Protein AF-0000000078590066 (afdb_homodimer)

Organism: NCBI:txid53326

Structure (mmCIF, N/CA/C/O backbone):
data_AF-0000000078590066-model_v1
#
loop_
_entity.id
_entity.type
_entity.pdbx_description
1 polymer 'Exoribonuclease phosphorolytic domain-containing protein'
#
loop_
_atom_site.group_PDB
_atom_site.id
_atom_site.type_symbol
_atom_site.label_atom_id
_atom_site.label_alt_id
_atom_site.label_comp_id
_atom_site.label_asym_id
_atom_site.label_entity_id
_atom_site.label_seq_id
_atom_site.pdbx_PDB_ins_code
_atom_site.Cartn_x
_atom_site.Cartn_y
_atom_site.Cartn_z
_atom_site.occupancy
_atom_site.B_iso_or_equiv
_atom_site.auth_seq_id
_atom_site.auth_comp_id
_atom_site.auth_asym_id
_atom_site.auth_atom_id
_atom_site.pdbx_PDB_model_num
ATOM 1 N N . MET A 1 1 ? 18.359 36.062 21.562 1 21.17 1 MET A N 1
ATOM 2 C CA . MET A 1 1 ? 18.828 36.344 20.203 1 21.17 1 MET A CA 1
ATOM 3 C C . MET A 1 1 ? 17.672 36.281 19.219 1 21.17 1 MET A C 1
ATOM 5 O O . MET A 1 1 ? 16.969 35.281 19.125 1 21.17 1 MET A O 1
ATOM 9 N N . PRO A 1 2 ? 16.906 37.188 18.641 1 21.36 2 PRO A N 1
ATOM 10 C CA . PRO A 1 2 ? 15.531 37.375 18.141 1 21.36 2 PRO A CA 1
ATOM 11 C C . PRO A 1 2 ? 15.32 36.719 16.781 1 21.36 2 PRO A C 1
ATOM 13 O O . PRO A 1 2 ? 16.219 36.719 15.938 1 21.36 2 PRO A O 1
ATOM 16 N N . TYR A 1 3 ? 14.844 35.406 16.547 1 21.47 3 TYR A N 1
ATOM 17 C CA . TYR A 1 3 ? 14.812 34.5 15.406 1 21.47 3 TYR A CA 1
ATOM 18 C C . TYR A 1 3 ? 14.086 35.125 14.219 1 21.47 3 TYR A C 1
ATOM 20 O O . TYR A 1 3 ? 13.062 35.781 14.391 1 21.47 3 TYR A O 1
ATOM 28 N N . VAL A 1 4 ? 14.703 35.375 13.133 1 22.89 4 VAL A N 1
ATOM 29 C CA . VAL A 1 4 ? 14.516 36.25 11.977 1 22.89 4 VAL A CA 1
ATOM 30 C C . VAL A 1 4 ? 13.367 35.719 11.117 1 22.89 4 VAL A C 1
ATOM 32 O O . VAL A 1 4 ? 13.141 34.5 11.031 1 22.89 4 VAL A O 1
ATOM 35 N N . LYS A 1 5 ? 12.461 36.469 10.414 1 21.7 5 LYS A N 1
ATOM 36 C CA . LYS A 1 5 ? 11.25 36.906 9.719 1 21.7 5 LYS A CA 1
ATOM 37 C C . LYS A 1 5 ? 11.281 36.5 8.25 1 21.7 5 LYS A C 1
ATOM 39 O O . LYS A 1 5 ? 10.242 36.5 7.582 1 21.7 5 LYS A O 1
ATOM 44 N N . THR A 1 6 ? 11.984 35.438 7.523 1 23.06 6 THR A N 1
ATOM 45 C CA . THR A 1 6 ? 12.195 35.969 6.172 1 23.06 6 THR A CA 1
ATOM 46 C C . THR A 1 6 ? 10.898 35.938 5.371 1 23.06 6 THR A C 1
ATOM 48 O O . THR A 1 6 ? 10.039 35.062 5.609 1 23.06 6 THR A O 1
ATOM 51 N N . ASP A 1 7 ? 10.414 36.812 4.523 1 20.95 7 ASP A N 1
ATOM 52 C CA . ASP A 1 7 ? 9.391 37.562 3.785 1 20.95 7 ASP A CA 1
ATOM 53 C C . ASP A 1 7 ? 8.953 36.812 2.539 1 20.95 7 ASP A C 1
ATOM 55 O O . ASP A 1 7 ? 7.973 37.156 1.891 1 20.95 7 ASP A O 1
ATOM 59 N N . PHE A 1 8 ? 9.562 35.688 1.8 1 23.05 8 PHE A N 1
ATOM 60 C CA . PHE A 1 8 ? 9.555 35.969 0.364 1 23.05 8 PHE A CA 1
ATOM 61 C C . PHE A 1 8 ? 8.148 35.812 -0.204 1 23.05 8 PHE A C 1
ATOM 63 O O . PHE A 1 8 ? 7.434 34.875 0.126 1 23.05 8 PHE A O 1
ATOM 70 N N . SER A 1 9 ? 7.457 36.812 -0.825 1 21.41 9 SER A N 1
ATOM 71 C CA . SER A 1 9 ? 6.27 37.375 -1.451 1 21.41 9 SER A CA 1
ATOM 72 C C . SER A 1 9 ? 5.863 36.594 -2.693 1 21.41 9 SER A C 1
ATOM 74 O O . SER A 1 9 ? 4.715 36.688 -3.133 1 21.41 9 SER A O 1
ATOM 76 N N . ILE A 1 10 ? 6.363 35.531 -3.477 1 22.2 10 ILE A N 1
ATOM 77 C CA . ILE A 1 10 ? 6.051 35.844 -4.871 1 22.2 10 ILE A CA 1
ATOM 78 C C . ILE A 1 10 ? 4.539 35.75 -5.09 1 22.2 10 ILE A C 1
ATOM 80 O O . ILE A 1 10 ? 3.871 34.906 -4.523 1 22.2 10 ILE A O 1
ATOM 84 N N . PRO A 1 11 ? 3.959 36.562 -5.895 1 20.55 11 PRO A N 1
ATOM 85 C CA . PRO A 1 11 ? 2.635 37 -6.344 1 20.55 11 PRO A CA 1
ATOM 86 C C . PRO A 1 11 ? 1.826 35.844 -6.969 1 20.55 11 PRO A C 1
ATOM 88 O O . PRO A 1 11 ? 2.262 35.25 -7.949 1 20.55 11 PRO A O 1
ATOM 91 N N . LEU A 1 12 ? 1.629 34.938 -6.523 1 20.31 12 LEU A N 1
ATOM 92 C CA . LEU A 1 12 ? 0.766 34.125 -7.371 1 20.31 12 LEU A CA 1
ATOM 93 C C . LEU A 1 12 ? -0.538 34.844 -7.68 1 20.31 12 LEU A C 1
ATOM 95 O O . LEU A 1 12 ? -1.463 34.844 -6.863 1 20.31 12 LEU A O 1
ATOM 99 N N . CYS A 1 13 ? -0.441 36.25 -8.031 1 20.81 13 CYS A N 1
ATOM 100 C CA . CYS A 1 13 ? -1.564 37.188 -8.062 1 20.81 13 CYS A CA 1
ATOM 101 C C . CYS A 1 13 ? -2.797 36.531 -8.672 1 20.81 13 CYS A C 1
ATOM 103 O O . CYS A 1 13 ? -3.867 36.531 -8.062 1 20.81 13 CYS A O 1
ATOM 105 N N . GLU A 1 14 ? -3.041 36.719 -10.039 1 20.75 14 GLU A N 1
ATOM 106 C CA . GLU A 1 14 ? -4.223 37.344 -10.633 1 20.75 14 GLU A CA 1
ATOM 107 C C . GLU A 1 14 ? -5.34 36.312 -10.836 1 20.75 14 GLU A C 1
ATOM 109 O O . GLU A 1 14 ? -5.43 35.688 -11.891 1 20.75 14 GLU A O 1
ATOM 114 N N . LEU A 1 15 ? -5.406 35.281 -10.094 1 19.2 15 LEU A N 1
ATOM 115 C CA . LEU A 1 15 ? -6.57 34.5 -10.516 1 19.2 15 LEU A CA 1
ATOM 116 C C . LEU A 1 15 ? -7.848 35.344 -10.383 1 19.2 15 LEU A C 1
ATOM 118 O O . LEU A 1 15 ? -8.336 35.562 -9.273 1 19.2 15 LEU A O 1
ATOM 122 N N . THR A 1 16 ? -8.094 36.406 -11.203 1 18.75 16 THR A N 1
ATOM 123 C CA . THR A 1 16 ? -9.047 37.5 -11.266 1 18.75 16 THR A CA 1
ATOM 124 C C . THR A 1 16 ? -10.469 37 -11.414 1 18.75 16 THR A C 1
ATOM 126 O O . THR A 1 16 ? -11.43 37.781 -11.383 1 18.75 16 THR A O 1
ATOM 129 N N . ARG A 1 17 ? -10.992 35.781 -11.75 1 18.64 17 ARG A N 1
ATOM 130 C CA . ARG A 1 17 ? -12.141 36.156 -12.57 1 18.64 17 ARG A CA 1
ATOM 131 C C . ARG A 1 17 ? -13.078 37.094 -11.812 1 18.64 17 ARG A C 1
ATOM 133 O O . ARG A 1 17 ? -13.008 37.188 -10.586 1 18.64 17 ARG A O 1
ATOM 140 N N . GLU A 1 18 ? -14.5 37.188 -12.266 1 17.84 18 GLU A N 1
ATOM 141 C CA . GLU A 1 18 ? -15.492 38.25 -12.328 1 17.84 18 GLU A CA 1
ATOM 142 C C . GLU A 1 18 ? -16.062 38.562 -10.945 1 17.84 18 GLU A C 1
ATOM 144 O O . GLU A 1 18 ? -15.883 37.781 -10.008 1 17.84 18 GLU A O 1
ATOM 149 N N . ASP A 1 19 ? -17.484 39.125 -11.039 1 17.2 19 ASP A N 1
ATOM 150 C CA . ASP A 1 19 ? -18.375 40.25 -10.82 1 17.2 19 ASP A CA 1
ATOM 151 C C . ASP A 1 19 ? -19.156 40.094 -9.516 1 17.2 19 ASP A C 1
ATOM 153 O O . ASP A 1 19 ? -19.812 39.062 -9.312 1 17.2 19 ASP A O 1
ATOM 157 N N . VAL A 1 20 ? -19.047 40.938 -8.625 1 17.52 20 VAL A N 1
ATOM 158 C CA . VAL A 1 20 ? -19.375 41.281 -7.238 1 17.52 20 VAL A CA 1
ATOM 159 C C . VAL A 1 20 ? -20.875 41.531 -7.113 1 17.52 20 VAL A C 1
ATOM 161 O O . VAL A 1 20 ? -21.344 41.938 -6.051 1 17.52 20 VAL A O 1
ATOM 164 N N . SER A 1 21 ? -21.781 41.312 -8.188 1 17.14 21 SER A N 1
ATOM 165 C CA . SER A 1 21 ? -22.797 42.312 -7.887 1 17.14 21 SER A CA 1
ATOM 166 C C . SER A 1 21 ? -23.5 42 -6.566 1 17.14 21 SER A C 1
ATOM 168 O O . SER A 1 21 ? -23.844 40.844 -6.301 1 17.14 21 SER A O 1
ATOM 170 N N . ARG A 1 22 ? -23.672 42.969 -5.746 1 16.39 22 ARG A N 1
ATOM 171 C CA . ARG A 1 22 ? -23.953 43.25 -4.336 1 16.39 22 ARG A CA 1
ATOM 172 C C . ARG A 1 22 ? -25.438 43.062 -4.035 1 16.39 22 ARG A C 1
ATOM 174 O O . ARG A 1 22 ? -25.875 43.25 -2.889 1 16.39 22 ARG A O 1
ATOM 181 N N . GLU A 1 23 ? -26.375 42.781 -5.066 1 17.27 23 GLU A N 1
ATOM 182 C CA . GLU A 1 23 ? -27.469 43.625 -4.547 1 17.27 23 GLU A CA 1
ATOM 183 C C . GLU A 1 23 ? -27.922 43.125 -3.174 1 17.27 23 GLU A C 1
ATOM 185 O O . GLU A 1 23 ? -27.703 41.969 -2.811 1 17.27 23 GLU A O 1
ATOM 190 N N . THR A 1 24 ? -28.812 44 -2.584 1 15.69 24 THR A N 1
ATOM 191 C CA . THR A 1 24 ? -29.312 44.562 -1.335 1 15.69 24 THR A CA 1
ATOM 192 C C . THR A 1 24 ? -30.344 43.625 -0.703 1 15.69 24 THR A C 1
ATOM 194 O O . THR A 1 24 ? -31.391 43.344 -1.307 1 15.69 24 THR A O 1
ATOM 197 N N . GLU A 1 25 ? -29.953 42.688 0.079 1 16.58 25 GLU A N 1
ATOM 198 C CA . GLU A 1 25 ? -30.734 41.781 0.908 1 16.58 25 GLU A CA 1
ATOM 199 C C . GLU A 1 25 ? -31.719 42.562 1.792 1 16.58 25 GLU A C 1
ATOM 201 O O . GLU A 1 25 ? -31.312 43.25 2.719 1 16.58 25 GLU A O 1
ATOM 206 N N . GLU A 1 26 ? -32.719 43.156 1.087 1 15.66 26 GLU A N 1
ATOM 207 C CA . GLU A 1 26 ? -33.531 43.875 2.051 1 15.66 26 GLU A CA 1
ATOM 208 C C . GLU A 1 26 ? -33.969 42.969 3.191 1 15.66 26 GLU A C 1
ATOM 210 O O . GLU A 1 26 ? -34 41.719 3.037 1 15.66 26 GLU A O 1
ATOM 215 N N . ASN A 1 27 ? -34.562 43.562 4.207 1 15.45 27 ASN A N 1
ATOM 216 C CA . ASN A 1 27 ? -34.625 43.625 5.664 1 15.45 27 ASN A CA 1
ATOM 217 C C . ASN A 1 27 ? -35.719 42.688 6.191 1 15.45 27 ASN A C 1
ATOM 219 O O . ASN A 1 27 ? -35.5 41.969 7.18 1 15.45 27 ASN A O 1
ATOM 223 N N . GLY A 1 28 ? -36.969 42.594 5.551 1 14.82 28 GLY A N 1
ATOM 224 C CA . GLY A 1 28 ? -37.938 43.031 6.543 1 14.82 28 GLY A CA 1
ATOM 225 C C . GLY A 1 28 ? -38.312 41.938 7.539 1 14.82 28 GLY A C 1
ATOM 226 O O . GLY A 1 28 ? -37.844 40.781 7.402 1 14.82 28 GLY A O 1
ATOM 227 N N . GLY A 1 29 ? -39.719 41.688 7.777 1 15.84 29 GLY A N 1
ATOM 228 C CA . GLY A 1 29 ? -40.5 41.875 8.977 1 15.84 29 GLY A CA 1
ATOM 229 C C . GLY A 1 29 ? -40.75 40.594 9.75 1 15.84 29 GLY A C 1
ATOM 230 O O . GLY A 1 29 ? -40.594 39.5 9.203 1 15.84 29 GLY A O 1
ATOM 231 N N . ASN A 1 30 ? -41.031 40.625 11.047 1 15.7 30 ASN A N 1
ATOM 232 C CA . ASN A 1 30 ? -40.938 40.031 12.383 1 15.7 30 ASN A CA 1
ATOM 233 C C . ASN A 1 30 ? -42 39 12.617 1 15.7 30 ASN A C 1
ATOM 235 O O . ASN A 1 30 ? -41.875 38.156 13.508 1 15.7 30 ASN A O 1
ATOM 239 N N . THR A 1 31 ? -43.281 38.812 11.961 1 16.44 31 THR A N 1
ATOM 240 C CA . THR A 1 31 ? -44.312 38.781 13 1 16.44 31 THR A CA 1
ATOM 241 C C . THR A 1 31 ? -44.438 37.406 13.609 1 16.44 31 THR A C 1
ATOM 243 O O . THR A 1 31 ? -44.312 36.406 12.906 1 16.44 31 THR A O 1
ATOM 246 N N . PHE A 1 32 ? -44.656 37.281 14.977 1 15.67 32 PHE A N 1
ATOM 247 C CA . PHE A 1 32 ? -44.5 36.406 16.125 1 15.67 32 PHE A CA 1
ATOM 248 C C . PHE A 1 32 ? -45.656 35.406 16.188 1 15.67 32 PHE A C 1
ATOM 250 O O . PHE A 1 32 ? -45.438 34.25 16.547 1 15.67 32 PHE A O 1
ATOM 257 N N . ARG A 1 33 ? -47 35.5 15.703 1 16.69 33 ARG A N 1
ATOM 258 C CA . ARG A 1 33 ? -47.875 35.344 16.859 1 16.69 33 ARG A CA 1
ATOM 259 C C . ARG A 1 33 ? -48 33.875 17.281 1 16.69 33 ARG A C 1
ATOM 261 O O . ARG A 1 33 ? -47.875 32.969 16.438 1 16.69 33 ARG A O 1
ATOM 268 N N . PRO A 1 34 ? -48.906 33.531 18.406 1 16.27 34 PRO A N 1
ATOM 269 C CA . PRO A 1 34 ? -48.875 32.781 19.656 1 16.27 34 PRO A CA 1
ATOM 270 C C . PRO A 1 34 ? -49.375 31.344 19.469 1 16.27 34 PRO A C 1
ATOM 272 O O . PRO A 1 34 ? -49.812 30.969 18.375 1 16.27 34 PRO A O 1
ATOM 275 N N . VAL A 1 35 ? -50.625 30.969 20.203 1 16.44 35 VAL A N 1
ATOM 276 C CA . VAL A 1 35 ? -50.719 30.188 21.438 1 16.44 35 VAL A CA 1
ATOM 277 C C . VAL A 1 35 ? -51.344 28.828 21.141 1 16.44 35 VAL A C 1
ATOM 279 O O . VAL A 1 35 ? -50.906 27.812 21.656 1 16.44 35 VAL A O 1
ATOM 282 N N . SER A 1 36 ? -52.625 28.719 20.312 1 16.27 36 SER A N 1
ATOM 283 C CA . SER A 1 36 ? -53.719 28.266 21.156 1 16.27 36 SER A CA 1
ATOM 284 C C . SER A 1 36 ? -53.75 26.75 21.266 1 16.27 36 SER A C 1
ATOM 286 O O . SER A 1 36 ? -53.75 26.203 22.375 1 16.27 36 SER A O 1
ATOM 288 N N . GLY A 1 37 ? -54.875 25.984 20.656 1 18.19 37 GLY A N 1
ATOM 289 C CA . GLY A 1 37 ? -55.969 25.25 21.25 1 18.19 37 GLY A CA 1
ATOM 290 C C . GLY A 1 37 ? -55.719 23.75 21.281 1 18.19 37 GLY A C 1
ATOM 291 O O . GLY A 1 37 ? -55.125 23.203 20.359 1 18.19 37 GLY A O 1
ATOM 292 N N . VAL A 1 38 ? -55.906 23.031 22.453 1 19.34 38 VAL A N 1
ATOM 293 C CA . VAL A 1 38 ? -55.531 21.797 23.141 1 19.34 38 VAL A CA 1
ATOM 294 C C . VAL A 1 38 ? -56.312 20.625 22.578 1 19.34 38 VAL A C 1
ATOM 296 O O . VAL A 1 38 ? -56.25 19.5 23.094 1 19.34 38 VAL A O 1
ATOM 299 N N . ASN A 1 39 ? -57.25 20.766 21.531 1 18.11 39 ASN A N 1
ATOM 300 C CA . ASN A 1 39 ? -58.406 19.875 21.719 1 18.11 39 ASN A CA 1
ATOM 301 C C . ASN A 1 39 ? -58 18.406 21.688 1 18.11 39 ASN A C 1
ATOM 303 O O . ASN A 1 39 ? -57 18.062 21.047 1 18.11 39 ASN A O 1
ATOM 307 N N . SER A 1 40 ? -58.938 17.453 22.281 1 18.91 40 SER A N 1
ATOM 308 C CA . SER A 1 40 ? -59.125 16.266 23.094 1 18.91 40 SER A CA 1
ATOM 309 C C . SER A 1 40 ? -58.938 14.992 22.266 1 18.91 40 SER A C 1
ATOM 311 O O . SER A 1 40 ? -58.156 14.102 22.672 1 18.91 40 SER A O 1
ATOM 313 N N . GLY A 1 41 ? -60.031 14.555 21.547 1 18.86 41 GLY A N 1
ATOM 314 C CA . GLY A 1 41 ? -60.781 13.328 21.75 1 18.86 41 GLY A CA 1
ATOM 315 C C . GLY A 1 41 ? -60.219 12.148 21 1 18.86 41 GLY A C 1
ATOM 316 O O . GLY A 1 41 ? -60.25 11.016 21.5 1 18.86 41 GLY A O 1
ATOM 317 N N . ALA A 1 42 ? -60.188 12.219 19.609 1 17.67 42 ALA A N 1
ATOM 318 C CA . ALA A 1 42 ? -60.844 11.211 18.781 1 17.67 42 ALA A CA 1
ATOM 319 C C . ALA A 1 42 ? -59.969 9.984 18.594 1 17.67 42 ALA A C 1
ATOM 321 O O . ALA A 1 42 ? -60.438 8.938 18.156 1 17.67 42 ALA A O 1
ATOM 322 N N . LEU A 1 43 ? -58.594 10 18.609 1 18.06 43 LEU A N 1
ATOM 323 C CA . LEU A 1 43 ? -58.031 9.273 17.469 1 18.06 43 LEU A CA 1
ATOM 324 C C . LEU A 1 43 ? -57.938 7.781 17.766 1 18.06 43 LEU A C 1
ATOM 326 O O . LEU A 1 43 ? -57.125 7.344 18.578 1 18.06 43 LEU A O 1
ATOM 330 N N . SER A 1 44 ? -59.031 7.105 18.062 1 22.84 44 SER A N 1
ATOM 331 C CA . SER A 1 44 ? -58.969 5.664 18.297 1 22.84 44 SER A CA 1
ATOM 332 C C . SER A 1 44 ? -58.25 4.957 17.172 1 22.84 44 SER A C 1
ATOM 334 O O . SER A 1 44 ? -58.656 5.047 16 1 22.84 44 SER A O 1
ATOM 336 N N . ARG A 1 45 ? -56.906 4.695 17.203 1 18.67 45 ARG A N 1
ATOM 337 C CA . ARG A 1 45 ? -55.938 4.254 16.203 1 18.67 45 ARG A CA 1
ATOM 338 C C . ARG A 1 45 ? -56.281 2.836 15.727 1 18.67 45 ARG A C 1
ATOM 340 O O . ARG A 1 45 ? -56.344 1.912 16.547 1 18.67 45 ARG A O 1
ATOM 347 N N . ALA A 1 46 ? -56.969 2.6 14.633 1 19.92 46 ALA A N 1
ATOM 348 C CA . ALA A 1 46 ? -57.188 1.56 13.633 1 19.92 46 ALA A CA 1
ATOM 349 C C . ALA A 1 46 ? -55.906 0.841 13.273 1 19.92 46 ALA A C 1
ATOM 351 O O . ALA A 1 46 ? -55.312 1.079 12.211 1 19.92 46 ALA A O 1
ATOM 352 N N . ARG A 1 47 ? -54.938 0.625 14.102 1 21.75 47 ARG A N 1
ATOM 353 C CA . ARG A 1 47 ? -53.75 0.2 13.359 1 21.75 47 ARG A CA 1
ATOM 354 C C . ARG A 1 47 ? -53.938 -1.204 12.79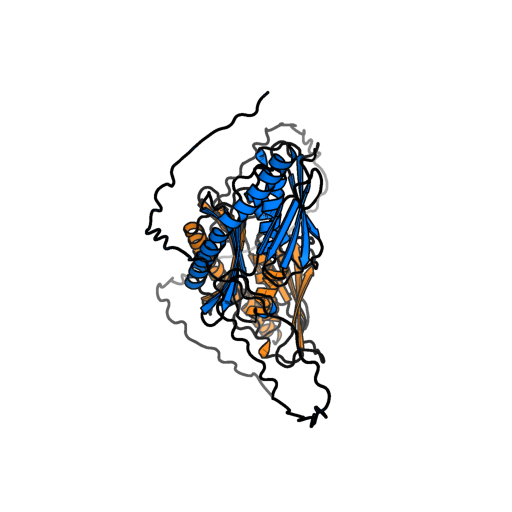7 1 21.75 47 ARG A C 1
ATOM 356 O O . ARG A 1 47 ? -53.938 -2.184 13.547 1 21.75 47 ARG A O 1
ATOM 363 N N . LYS A 1 48 ? -54.938 -1.473 11.969 1 22.41 48 LYS A N 1
ATOM 364 C CA . LYS A 1 48 ? -54.875 -2.74 11.25 1 22.41 48 LYS A CA 1
ATOM 365 C C . LYS A 1 48 ? -53.438 -3.02 10.773 1 22.41 48 LYS A C 1
ATOM 367 O O . LYS A 1 48 ? -52.844 -2.189 10.094 1 22.41 48 LYS A O 1
ATOM 372 N N . ALA A 1 49 ? -52.781 -4.008 11.391 1 25.7 49 ALA A N 1
ATOM 373 C CA . ALA A 1 49 ? -51.438 -4.578 11.266 1 25.7 49 ALA A CA 1
ATOM 374 C C . ALA A 1 49 ? -51.156 -5.047 9.836 1 25.7 49 ALA A C 1
ATOM 376 O O . ALA A 1 49 ? -51.688 -6.074 9.406 1 25.7 49 ALA A O 1
ATOM 377 N N . ARG A 1 50 ? -51.312 -4.195 8.797 1 23.69 50 ARG A N 1
ATOM 378 C CA . ARG A 1 50 ? -51 -4.676 7.453 1 23.69 50 ARG A CA 1
ATOM 379 C C . ARG A 1 50 ? -49.625 -5.355 7.422 1 23.69 50 ARG A C 1
ATOM 381 O O . ARG A 1 50 ? -48.625 -4.75 7.793 1 23.69 50 ARG A O 1
ATOM 388 N N . ASN A 1 51 ? -49.625 -6.707 7.676 1 26.45 51 ASN A N 1
ATOM 389 C CA . ASN A 1 51 ? -48.469 -7.59 7.5 1 26.45 51 ASN A CA 1
ATOM 390 C C . ASN A 1 51 ? -47.812 -7.383 6.141 1 26.45 51 ASN A C 1
ATOM 392 O O . ASN A 1 51 ? -48.156 -8.047 5.164 1 26.45 51 ASN A O 1
ATOM 396 N N . ALA A 1 52 ? -47.781 -6.148 5.566 1 26.62 52 ALA A N 1
ATOM 397 C CA . ALA A 1 52 ? -47.25 -6.031 4.215 1 26.62 52 ALA A CA 1
ATOM 398 C C . ALA A 1 52 ? -45.812 -6.582 4.145 1 26.62 52 ALA A C 1
ATOM 400 O O . ALA A 1 52 ? -44.938 -6.137 4.887 1 26.62 52 ALA A O 1
ATOM 401 N N . THR A 1 53 ? -45.594 -7.832 3.824 1 28.53 53 THR A N 1
ATOM 402 C CA . THR A 1 53 ? -44.406 -8.539 3.377 1 28.53 53 THR A CA 1
ATOM 403 C C . THR A 1 53 ? -43.656 -7.703 2.352 1 28.53 53 THR A C 1
ATOM 405 O O . THR A 1 53 ? -43.938 -7.75 1.157 1 28.53 53 THR A O 1
ATOM 408 N N . ALA A 1 54 ? -43.531 -6.426 2.475 1 31.28 54 ALA A N 1
ATOM 409 C CA . ALA A 1 54 ? -42.781 -5.754 1.408 1 31.28 54 ALA A CA 1
ATOM 410 C C . ALA A 1 54 ? -41.438 -6.434 1.151 1 31.28 54 ALA A C 1
ATOM 412 O O . ALA A 1 54 ? -40.719 -6.75 2.092 1 31.28 54 ALA A O 1
ATOM 413 N N . PRO A 1 55 ? -41.281 -7.07 0.013 1 31.12 55 PRO A N 1
ATOM 414 C CA . PRO A 1 55 ? -39.969 -7.617 -0.394 1 31.12 55 PRO A CA 1
ATOM 415 C C . PRO A 1 55 ? -38.812 -6.684 -0.074 1 31.12 55 PRO A C 1
ATOM 417 O O . PRO A 1 55 ? -38.938 -5.465 -0.244 1 31.12 55 PRO A O 1
ATOM 420 N N . LEU A 1 56 ? -38.125 -6.863 0.917 1 29.86 56 LEU A N 1
ATOM 421 C CA . LEU A 1 56 ? -36.875 -6.164 1.229 1 29.86 56 LEU A CA 1
ATOM 422 C C . LEU A 1 56 ? -36.062 -5.926 -0.034 1 29.86 56 LEU A C 1
ATOM 424 O O . LEU A 1 56 ? -35.406 -6.84 -0.536 1 29.86 56 LEU A O 1
ATOM 428 N N . ALA A 1 57 ? -36.625 -5.215 -1.036 1 28.56 57 ALA A N 1
ATOM 429 C CA . ALA A 1 57 ? -35.75 -4.781 -2.111 1 28.56 57 ALA A CA 1
ATOM 430 C C . ALA A 1 57 ? -34.375 -4.371 -1.562 1 28.56 57 ALA A C 1
ATOM 432 O O . ALA A 1 57 ? -34.281 -3.492 -0.703 1 28.56 57 ALA A O 1
ATOM 433 N N . MET A 1 58 ? -33.531 -5.273 -1.354 1 30.8 58 MET A N 1
ATOM 434 C CA . MET A 1 58 ? -32.125 -4.918 -1.188 1 30.8 58 MET A CA 1
ATOM 435 C C . MET A 1 58 ? -31.797 -3.631 -1.936 1 30.8 58 MET A C 1
ATOM 437 O O . MET A 1 58 ? -31.828 -3.596 -3.166 1 30.8 58 MET A O 1
ATOM 441 N N . GLU A 1 59 ? -32.344 -2.547 -1.508 1 31.45 59 GLU A N 1
ATOM 442 C CA . GLU A 1 59 ? -31.969 -1.269 -2.102 1 31.45 59 GLU A CA 1
ATOM 443 C C . GLU A 1 59 ? -30.469 -1.242 -2.441 1 31.45 59 GLU A C 1
ATOM 445 O O . GLU A 1 59 ? -29.625 -1.344 -1.551 1 31.45 59 GLU A O 1
ATOM 450 N N . ILE A 1 60 ? -30.078 -1.979 -3.41 1 33.19 60 ILE A N 1
ATOM 451 C CA . ILE A 1 60 ? -28.812 -1.656 -4.059 1 33.19 60 ILE A CA 1
ATOM 452 C C . ILE A 1 60 ? -28.594 -0.146 -4.035 1 33.19 60 ILE A C 1
ATOM 454 O O . ILE A 1 60 ? -29.312 0.601 -4.711 1 33.19 60 ILE A O 1
ATOM 458 N N . VAL A 1 61 ? -28.594 0.484 -2.957 1 33.94 61 VAL A N 1
ATOM 459 C CA . VAL A 1 61 ? -28.234 1.899 -2.967 1 33.94 61 VAL A CA 1
ATOM 460 C C . VAL A 1 61 ? -27.125 2.15 -3.99 1 33.94 61 VAL A C 1
ATOM 462 O O . VAL A 1 61 ? -26.031 1.6 -3.877 1 33.94 61 VAL A O 1
ATOM 465 N N . ALA A 1 62 ? -27.438 2.264 -5.184 1 37 62 ALA A N 1
ATOM 466 C CA . ALA A 1 62 ? -26.547 2.799 -6.215 1 37 62 ALA A CA 1
ATOM 467 C C . ALA A 1 62 ? -25.562 3.807 -5.629 1 37 62 ALA A C 1
ATOM 469 O O . ALA A 1 62 ? -25.969 4.734 -4.918 1 37 62 ALA A O 1
ATOM 470 N N . ALA A 1 63 ? -24.469 3.418 -5.16 1 45.88 63 ALA A N 1
ATOM 471 C CA . ALA A 1 63 ? -23.422 4.34 -4.727 1 45.88 63 ALA A CA 1
ATOM 472 C C . ALA A 1 63 ? -23.453 5.625 -5.551 1 45.88 63 ALA A C 1
ATOM 474 O O . ALA A 1 63 ? -23.344 5.586 -6.777 1 45.88 63 ALA A O 1
ATOM 475 N N . VAL A 1 64 ? -24.359 6.512 -5.246 1 45.59 64 VAL A N 1
ATOM 476 C CA . VAL A 1 64 ? -24.328 7.848 -5.824 1 45.59 64 VAL A CA 1
ATOM 477 C C . VAL A 1 64 ? -22.891 8.359 -5.844 1 45.59 64 VAL A C 1
ATOM 479 O O . VAL A 1 64 ? -22.172 8.289 -4.836 1 45.59 64 VAL A O 1
ATOM 482 N N . ALA A 1 65 ? -22.344 8.594 -7.137 1 57.34 65 ALA A N 1
ATOM 483 C CA . ALA A 1 65 ? -21.109 9.336 -7.387 1 57.34 65 ALA A CA 1
ATOM 484 C C . ALA A 1 65 ? -21.016 10.562 -6.477 1 57.34 65 ALA A C 1
ATOM 486 O O . ALA A 1 65 ? -22 11.281 -6.293 1 57.34 65 ALA A O 1
ATOM 487 N N . ASN A 1 66 ? -20.312 10.469 -5.383 1 65.88 66 ASN A N 1
ATOM 488 C CA . ASN A 1 66 ? -20.031 11.633 -4.555 1 65.88 66 ASN A CA 1
ATOM 489 C C . ASN A 1 66 ? -18.641 12.203 -4.855 1 65.88 66 ASN A C 1
ATOM 491 O O . ASN A 1 66 ? -17.625 11.523 -4.66 1 65.88 66 ASN A O 1
ATOM 495 N N . LEU A 1 67 ? -18.75 13.367 -5.492 1 74.62 67 LEU A N 1
ATOM 496 C CA . LEU A 1 67 ? -17.5 13.992 -5.91 1 74.62 67 LEU A CA 1
ATOM 497 C C . LEU A 1 67 ? -16.953 14.914 -4.824 1 74.62 67 LEU A C 1
ATOM 499 O O . LEU A 1 67 ? -15.906 15.523 -4.992 1 74.62 67 LEU A O 1
ATOM 503 N N . ALA A 1 68 ? -17.75 14.836 -3.658 1 82.94 68 ALA A N 1
ATOM 504 C CA . ALA A 1 68 ? -17.297 15.68 -2.555 1 82.94 68 ALA A CA 1
ATOM 505 C C . ALA A 1 68 ? -16.844 14.836 -1.368 1 82.94 68 ALA A C 1
ATOM 507 O O . ALA A 1 68 ? -17.266 13.688 -1.22 1 82.94 68 ALA A O 1
ATOM 508 N N . PHE A 1 69 ? -15.945 15.43 -0.698 1 90.62 69 PHE A N 1
ATOM 509 C CA . PHE A 1 69 ? -15.508 14.789 0.538 1 90.62 69 PHE A CA 1
ATOM 510 C C . PHE A 1 69 ? -16.656 14.703 1.537 1 90.62 69 PHE A C 1
ATOM 512 O O . PHE A 1 69 ? -17.547 15.562 1.547 1 90.62 69 PHE A O 1
ATOM 519 N N . LEU A 1 70 ? -16.594 13.656 2.322 1 89.69 70 LEU A N 1
ATOM 520 C CA . LEU A 1 70 ? -17.469 13.609 3.49 1 89.69 70 LEU A CA 1
ATOM 521 C C . LEU A 1 70 ? -17.172 14.75 4.449 1 89.69 70 LEU A C 1
ATOM 523 O O . LEU A 1 70 ? -16.156 15.438 4.301 1 89.69 70 LEU A O 1
ATOM 527 N N . ASP A 1 71 ? -18.125 14.984 5.367 1 90.38 71 ASP A N 1
ATOM 528 C CA . ASP A 1 71 ? -17.844 15.977 6.398 1 90.38 71 ASP A CA 1
ATOM 529 C C . ASP A 1 71 ? -16.516 15.68 7.09 1 90.38 71 ASP A C 1
ATOM 531 O O . ASP A 1 71 ? -16.266 14.547 7.512 1 90.38 71 ASP A O 1
ATOM 535 N N . SER A 1 72 ? -15.656 16.688 7.027 1 93.19 72 SER A N 1
ATOM 536 C CA . SER A 1 72 ? -14.328 16.5 7.594 1 93.19 72 SER A CA 1
ATOM 537 C C . SER A 1 72 ? -14.039 17.531 8.672 1 93.19 72 SER A C 1
ATOM 539 O O . SER A 1 72 ? -14.594 18.641 8.656 1 93.19 72 SER A O 1
ATOM 541 N N . CYS A 1 73 ? -13.273 17.109 9.695 1 93.62 73 CYS A N 1
ATOM 542 C CA . CYS A 1 73 ? -12.867 17.969 10.797 1 93.62 73 CYS A CA 1
ATOM 543 C C . CYS A 1 73 ? -11.391 17.781 11.133 1 93.62 73 CYS A C 1
ATOM 545 O O . CYS A 1 73 ? -10.938 16.641 11.297 1 93.62 73 CYS A O 1
ATOM 547 N N . PHE A 1 74 ? -10.68 18.828 11.125 1 95 74 PHE A N 1
ATOM 548 C CA . PHE A 1 74 ? -9.266 18.828 11.477 1 95 74 PHE A CA 1
ATOM 549 C C . PHE A 1 74 ? -9 19.75 12.656 1 95 74 PHE A C 1
ATOM 551 O O . PHE A 1 74 ? -9.43 20.906 12.664 1 95 74 PHE A O 1
ATOM 558 N N . LYS A 1 75 ? -8.336 19.219 13.688 1 91.5 75 LYS A N 1
ATOM 559 C CA . LYS A 1 75 ? -7.992 20 14.867 1 91.5 75 LYS A CA 1
ATOM 560 C C . LYS A 1 75 ? -6.551 19.75 15.305 1 91.5 75 LYS A C 1
ATOM 562 O O . LYS A 1 75 ? -6.113 18.594 15.359 1 91.5 75 LYS A O 1
ATOM 567 N N . CYS A 1 76 ? -5.828 20.75 15.516 1 89.94 76 CYS A N 1
ATOM 568 C CA . CYS A 1 76 ? -4.492 20.641 16.078 1 89.94 76 CYS A CA 1
ATOM 569 C C . CYS A 1 76 ? -4.523 20.844 17.594 1 89.94 76 CYS A C 1
ATOM 571 O O . CYS A 1 76 ? -5.523 21.328 18.141 1 89.94 76 CYS A O 1
ATOM 573 N N . ARG A 1 77 ? -3.432 20.406 18.234 1 88 77 ARG A N 1
ATOM 574 C CA . ARG A 1 77 ? -3.211 20.641 19.656 1 88 77 ARG A CA 1
ATOM 575 C C . ARG A 1 77 ? -4.391 20.156 20.484 1 88 77 ARG A C 1
ATOM 577 O O . ARG A 1 77 ? -4.98 20.906 21.25 1 88 77 ARG A O 1
ATOM 584 N N . VAL A 1 78 ? -4.715 18.922 20.312 1 88.12 78 VAL A N 1
ATOM 585 C CA . VAL A 1 78 ? -5.852 18.312 21 1 88.12 78 VAL A CA 1
ATOM 586 C C . VAL A 1 78 ? -5.473 18 22.453 1 88.12 78 VAL A C 1
ATOM 588 O O . VAL A 1 78 ? -6.344 17.828 23.297 1 88.12 78 VAL A O 1
ATOM 591 N N . PHE A 1 79 ? -4.207 17.891 22.719 1 82.44 79 PHE A N 1
ATOM 592 C CA . PHE A 1 79 ? -3.729 17.688 24.094 1 82.44 79 PHE A CA 1
ATOM 593 C C . PHE A 1 79 ? -2.916 18.875 24.562 1 82.44 79 PHE A C 1
ATOM 595 O O . PHE A 1 79 ? -2.316 19.594 23.766 1 82.44 79 PHE A O 1
ATOM 602 N N . ASP A 1 80 ? -3.02 19.016 25.984 1 74.75 80 ASP A N 1
ATOM 603 C CA . ASP A 1 80 ? -2.242 20.109 26.594 1 74.75 80 ASP A CA 1
ATOM 604 C C . ASP A 1 80 ? -0.755 19.75 26.625 1 74.75 80 ASP A C 1
ATOM 606 O O . ASP A 1 80 ? -0.387 18.594 26.828 1 74.75 80 ASP A O 1
ATOM 610 N N . GLY A 1 81 ? 0.084 20.859 26.5 1 61.12 81 GLY A N 1
ATOM 611 C CA . GLY A 1 81 ? 1.526 20.75 26.641 1 61.12 81 GLY A CA 1
ATOM 612 C C . GLY A 1 81 ? 2.207 20.156 25.422 1 61.12 81 GLY A C 1
ATOM 613 O O . GLY A 1 81 ? 1.55 19.844 24.422 1 61.12 81 GLY A O 1
ATOM 614 N N . PRO A 1 82 ? 3.414 20.047 25.812 1 60.47 82 PRO A N 1
ATOM 615 C CA . PRO A 1 82 ? 4.352 19.766 24.719 1 60.47 82 PRO A CA 1
ATOM 616 C C . PRO A 1 82 ? 4.227 18.344 24.188 1 60.47 82 PRO A C 1
ATOM 618 O O . PRO A 1 82 ? 3.873 17.422 24.938 1 60.47 82 PRO A O 1
ATOM 621 N N . PRO A 1 83 ? 3.906 17.516 23.281 1 73.44 83 PRO A N 1
ATOM 622 C CA . PRO A 1 83 ? 3.986 16.75 22.031 1 73.44 83 PRO A CA 1
ATOM 623 C C . PRO A 1 83 ? 2.969 17.219 20.984 1 73.44 83 PRO A C 1
ATOM 625 O O . PRO A 1 83 ? 1.945 17.812 21.344 1 73.44 83 PRO A O 1
ATOM 628 N N . GLY A 1 84 ? 3.369 17.625 19.781 1 92.19 84 GLY A N 1
ATOM 629 C CA . GLY A 1 84 ? 2.402 17.906 18.734 1 92.19 84 GLY A CA 1
ATOM 630 C C . GLY A 1 84 ? 1.28 16.891 18.672 1 92.19 84 GLY A C 1
ATOM 631 O O . GLY A 1 84 ? 1.502 15.695 18.906 1 92.19 84 GLY A O 1
ATOM 632 N N . SER A 1 85 ? 0.052 17.391 18.641 1 95.19 85 SER A N 1
ATOM 633 C CA . SER A 1 85 ? -1.099 16.5 18.547 1 95.19 85 SER A CA 1
ATOM 634 C C . SER A 1 85 ? -2.135 17.016 17.562 1 95.19 85 SER A C 1
ATOM 636 O O . SER A 1 85 ? -2.176 18.219 17.281 1 95.19 85 SER A O 1
ATOM 638 N N . ALA A 1 86 ? -2.908 16.062 17.094 1 96.38 86 ALA A N 1
ATOM 639 C CA . ALA A 1 86 ? -3.949 16.453 16.156 1 96.38 86 ALA A CA 1
ATOM 640 C C . ALA A 1 86 ? -5.027 15.383 16.047 1 96.38 86 ALA A C 1
ATOM 642 O O . ALA A 1 86 ? -4.809 14.234 16.422 1 96.38 86 ALA A O 1
ATOM 643 N N . TYR A 1 87 ? -6.133 15.875 15.609 1 96.19 87 TYR A N 1
ATOM 644 C CA . TYR A 1 87 ? -7.312 15.055 15.352 1 96.19 87 TYR A CA 1
ATOM 645 C C . TYR A 1 87 ? -7.797 15.242 13.914 1 96.19 87 TYR A C 1
ATOM 647 O O . TYR A 1 87 ? -7.797 16.359 13.391 1 96.19 87 TYR A O 1
ATOM 655 N N . ALA A 1 88 ? -8.086 14.18 13.211 1 97.44 88 ALA A N 1
ATOM 656 C CA . ALA A 1 88 ? -8.68 14.227 11.883 1 97.44 88 ALA A CA 1
ATOM 657 C C . ALA A 1 88 ? -9.883 13.289 11.781 1 97.44 88 ALA A C 1
ATOM 659 O O . ALA A 1 88 ? -9.875 12.195 12.352 1 97.44 88 ALA A O 1
ATOM 660 N N . GLU A 1 89 ? -10.836 13.852 11.039 1 96.69 89 GLU A N 1
ATOM 661 C CA . GLU A 1 89 ? -12.062 13.086 10.844 1 96.69 89 GLU A CA 1
ATOM 662 C C . GLU A 1 89 ? -12.578 13.234 9.414 1 96.69 89 GLU A C 1
ATOM 664 O O . GLU A 1 89 ? -12.586 14.336 8.859 1 96.69 89 GLU A O 1
ATOM 669 N N . PHE A 1 90 ? -12.891 12.125 8.703 1 96 90 PHE A N 1
ATOM 670 C CA . PHE A 1 90 ? -13.664 12.031 7.469 1 96 90 PHE A CA 1
ATOM 671 C C . PHE A 1 90 ? -14.898 11.148 7.668 1 96 90 PHE A C 1
ATOM 673 O O . PHE A 1 90 ? -14.797 9.922 7.668 1 96 90 PHE A O 1
ATOM 680 N N . GLY A 1 91 ? -16.062 11.805 7.793 1 95.19 91 GLY A N 1
ATOM 681 C CA . GLY A 1 91 ? -17.234 11.023 8.148 1 95.19 91 GLY A CA 1
ATOM 682 C C . GLY A 1 91 ? -17.078 10.297 9.477 1 95.19 91 GLY A C 1
ATOM 683 O O . GLY A 1 91 ? -16.844 10.922 10.508 1 95.19 91 GLY A O 1
ATOM 684 N N . GLU A 1 92 ? -17.156 8.914 9.414 1 95.25 92 GLU A N 1
ATOM 685 C CA . GLU A 1 92 ? -17.094 8.125 10.641 1 95.25 92 GLU A CA 1
ATOM 686 C C . GLU A 1 92 ? -15.711 7.52 10.844 1 95.25 92 GLU A C 1
ATOM 688 O O . GLU A 1 92 ? -15.523 6.676 11.727 1 95.25 92 GLU A O 1
ATOM 693 N N . THR A 1 93 ? -14.773 7.945 10.047 1 94.81 93 THR A N 1
ATOM 694 C CA . THR A 1 93 ? -13.375 7.594 10.305 1 94.81 93 THR A CA 1
ATOM 695 C C . THR A 1 93 ? -12.688 8.688 11.117 1 94.81 93 THR A C 1
ATOM 697 O O . THR A 1 93 ? -12.633 9.844 10.688 1 94.81 93 THR A O 1
ATOM 700 N N . LYS A 1 94 ? -12.219 8.273 12.312 1 96.19 94 LYS A N 1
ATOM 701 C CA . LYS A 1 94 ? -11.656 9.227 13.266 1 96.19 94 LYS A CA 1
ATOM 702 C C . LYS A 1 94 ? -10.289 8.766 13.766 1 96.19 94 LYS A C 1
ATOM 704 O O . LYS A 1 94 ? -10.125 7.609 14.156 1 96.19 94 LYS A O 1
ATOM 709 N N . VAL A 1 95 ? -9.32 9.68 13.688 1 96.31 95 VAL A N 1
ATOM 710 C CA . VAL A 1 95 ? -7.949 9.312 14.047 1 96.31 95 VAL A CA 1
ATOM 711 C C . VAL A 1 95 ? -7.328 10.414 14.898 1 96.31 95 VAL A C 1
ATOM 713 O O . VAL A 1 95 ? -7.523 11.602 14.625 1 96.31 95 VAL A O 1
ATOM 716 N N . LEU A 1 96 ? -6.621 9.984 15.969 1 96.31 96 LEU A N 1
ATOM 717 C CA . LEU A 1 96 ? -5.797 10.875 16.781 1 96.31 96 LEU A CA 1
ATOM 718 C C . LEU A 1 96 ? -4.312 10.617 16.531 1 96.31 96 LEU A C 1
ATOM 720 O O . LEU A 1 96 ? -3.889 9.469 16.422 1 96.31 96 LEU A O 1
ATOM 724 N N . ALA A 1 97 ? -3.568 11.633 16.422 1 96.31 97 ALA A N 1
ATOM 725 C CA . ALA A 1 97 ? -2.121 11.5 16.281 1 96.31 97 ALA A CA 1
ATOM 726 C C . ALA A 1 97 ? -1.382 12.352 17.312 1 96.31 97 ALA A C 1
ATOM 728 O O . ALA A 1 97 ? -1.814 13.461 17.641 1 96.31 97 ALA A O 1
ATOM 729 N N . ARG A 1 98 ? -0.309 11.812 17.812 1 95.75 98 ARG A N 1
ATOM 730 C CA . ARG A 1 98 ? 0.577 12.508 18.75 1 95.75 98 ARG A CA 1
ATOM 731 C C . ARG A 1 98 ? 2.033 12.383 18.312 1 95.75 98 ARG A C 1
ATOM 733 O O . ARG A 1 98 ? 2.443 11.336 17.797 1 95.75 98 ARG A O 1
ATOM 740 N N . VAL A 1 99 ? 2.787 13.359 18.5 1 96.44 99 VAL A N 1
ATOM 741 C CA . VAL A 1 99 ? 4.211 13.352 18.172 1 96.44 99 VAL A CA 1
ATOM 742 C C . VAL A 1 99 ? 5.027 13.602 19.438 1 96.44 99 VAL A C 1
ATOM 744 O O . VAL A 1 99 ? 4.828 14.609 20.125 1 96.44 99 VAL A O 1
ATOM 747 N N . TYR A 1 100 ? 5.879 12.648 19.703 1 93.88 100 TYR A N 1
ATOM 748 C CA . TYR A 1 100 ? 6.801 12.789 20.812 1 93.88 100 TYR A CA 1
ATOM 749 C C . TYR A 1 100 ? 8.211 13.094 20.328 1 93.88 100 TYR A C 1
ATOM 751 O O . TYR A 1 100 ? 8.711 12.453 19.406 1 93.88 100 TYR A O 1
ATOM 759 N N . GLY A 1 101 ? 8.828 14.078 21.031 1 91.44 101 GLY A N 1
ATOM 760 C CA . GLY A 1 101 ? 10.195 14.422 20.688 1 91.44 101 GLY A CA 1
ATOM 761 C C . GLY A 1 101 ? 10.367 15.875 20.281 1 91.44 101 GLY A C 1
ATOM 762 O O . GLY A 1 101 ? 9.398 16.641 20.297 1 91.44 101 GLY A O 1
ATOM 763 N N . PRO A 1 102 ? 11.633 16.219 20.062 1 91.62 102 PRO A N 1
ATOM 764 C CA . PRO A 1 102 ? 12.844 15.406 19.984 1 91.62 102 PRO A CA 1
ATOM 765 C C . PRO A 1 102 ? 13.32 14.914 21.344 1 91.62 102 PRO A C 1
ATOM 767 O O . PRO A 1 102 ? 13.32 15.672 22.312 1 91.62 102 PRO A O 1
ATOM 770 N N . VAL A 1 103 ? 13.492 13.586 21.344 1 92.38 103 VAL A N 1
ATOM 771 C CA . VAL A 1 103 ? 14.094 12.984 22.531 1 92.38 103 VAL A CA 1
ATOM 772 C C . VAL A 1 103 ? 15.555 12.625 22.25 1 92.38 103 VAL A C 1
ATOM 774 O O . VAL A 1 103 ? 15.859 12.008 21.234 1 92.38 103 VAL A O 1
ATOM 777 N N . ASP A 1 104 ? 16.375 13.008 23.156 1 92.56 104 ASP A N 1
ATOM 778 C CA . ASP A 1 104 ? 17.797 12.727 22.969 1 92.56 104 ASP A CA 1
ATOM 779 C C . ASP A 1 104 ? 18.078 11.227 22.969 1 92.56 104 ASP A C 1
ATOM 781 O O . ASP A 1 104 ? 17.5 10.492 23.781 1 92.56 104 ASP A O 1
ATOM 785 N N . ASP A 1 105 ? 18.781 10.812 21.922 1 90.5 105 ASP A N 1
ATOM 786 C CA . ASP A 1 105 ? 19.266 9.438 21.797 1 90.5 105 ASP A CA 1
ATOM 787 C C . ASP A 1 105 ? 20.781 9.391 21.625 1 90.5 105 ASP A C 1
ATOM 789 O O . ASP A 1 105 ? 21.281 9.555 20.516 1 90.5 105 ASP A O 1
ATOM 793 N N . ALA A 1 106 ? 21.469 9.164 22.703 1 88.69 106 ALA A N 1
ATOM 794 C CA . ALA A 1 106 ? 22.938 9.18 22.719 1 88.69 106 ALA A CA 1
ATOM 795 C C . ALA A 1 106 ? 23.5 8.164 21.719 1 88.69 106 ALA A C 1
ATOM 797 O O . ALA A 1 106 ? 24.578 8.359 21.172 1 88.69 106 ALA A O 1
ATOM 798 N N . ASN A 1 107 ? 22.812 7.141 21.531 1 90.31 107 ASN A N 1
ATOM 799 C CA . ASN A 1 107 ? 23.266 6.098 20.609 1 90.31 107 ASN A CA 1
ATOM 800 C C . ASN A 1 107 ? 22.688 6.297 19.219 1 90.31 107 ASN A C 1
ATOM 802 O O . ASN A 1 107 ? 22.875 5.453 18.344 1 90.31 107 ASN A O 1
ATOM 806 N N . GLY A 1 108 ? 22.094 7.391 19.094 1 86.62 108 GLY A N 1
ATOM 807 C CA . GLY A 1 108 ? 21.438 7.621 17.828 1 86.62 108 GLY A CA 1
ATOM 808 C C . GLY A 1 108 ? 22.391 8.039 16.719 1 86.62 108 GLY A C 1
ATOM 809 O O . GLY A 1 108 ? 23.578 8.289 16.984 1 86.62 108 GLY A O 1
ATOM 810 N N . ASP A 1 109 ? 21.906 8 15.484 1 87.38 109 ASP A N 1
ATOM 811 C CA . ASP A 1 109 ? 22.641 8.43 14.297 1 87.38 109 ASP A CA 1
ATOM 812 C C . ASP A 1 109 ? 23.016 9.906 14.383 1 87.38 109 ASP A C 1
ATOM 814 O O . ASP A 1 109 ? 22.141 10.758 14.57 1 87.38 109 ASP A O 1
ATOM 818 N N . PRO A 1 110 ? 24.281 10.242 14.32 1 90.75 110 PRO A N 1
ATOM 819 C CA . PRO A 1 110 ? 24.703 11.641 14.406 1 90.75 110 PRO A CA 1
ATOM 820 C C . PRO A 1 110 ? 24.25 12.477 13.211 1 90.75 110 PRO A C 1
ATOM 822 O O . PRO A 1 110 ? 24.234 13.711 13.289 1 90.75 110 PRO A O 1
ATOM 825 N N . SER A 1 111 ? 23.875 11.773 12.164 1 91.12 111 SER A N 1
ATOM 826 C CA . SER A 1 111 ? 23.609 12.516 10.938 1 91.12 111 SER A CA 1
ATOM 827 C C . SER A 1 111 ? 22.125 12.727 10.727 1 91.12 111 SER A C 1
ATOM 829 O O . SER A 1 111 ? 21.719 13.523 9.883 1 91.12 111 SER A O 1
ATOM 831 N N . ALA A 1 112 ? 21.281 12.047 11.539 1 92.56 112 ALA A N 1
ATOM 832 C CA . ALA A 1 112 ? 19.844 12.172 11.297 1 92.56 112 ALA A CA 1
ATOM 833 C C . ALA A 1 112 ? 19.047 11.672 12.5 1 92.56 112 ALA A C 1
ATOM 835 O O . ALA A 1 112 ? 19.453 10.719 13.172 1 92.56 112 ALA A O 1
ATOM 836 N N . ALA A 1 113 ? 17.953 12.297 12.727 1 94.5 113 ALA A N 1
ATOM 837 C CA . ALA A 1 113 ? 17.047 11.82 13.766 1 94.5 113 ALA A CA 1
ATOM 838 C C . ALA A 1 113 ? 16.406 10.492 13.359 1 94.5 113 ALA A C 1
ATOM 840 O O . ALA A 1 113 ? 16.203 10.227 12.172 1 94.5 113 ALA A O 1
ATOM 841 N N . THR A 1 114 ? 16.141 9.758 14.391 1 93.81 114 THR A N 1
ATOM 842 C CA . THR A 1 114 ? 15.391 8.523 14.172 1 93.81 114 THR A CA 1
ATOM 843 C C . THR A 1 114 ? 13.891 8.773 14.266 1 93.81 114 THR A C 1
ATOM 845 O O . THR A 1 114 ? 13.43 9.5 15.148 1 93.81 114 THR A O 1
ATOM 848 N N . LEU A 1 115 ? 13.156 8.258 13.312 1 93.94 115 LEU A N 1
ATOM 849 C CA . LEU A 1 115 ? 11.703 8.383 13.281 1 93.94 115 LEU A CA 1
ATOM 850 C C . LEU A 1 115 ? 11.039 7.031 13.523 1 93.94 115 LEU A C 1
ATOM 852 O O . LEU A 1 115 ? 11.398 6.035 12.898 1 93.94 115 LEU A O 1
ATOM 856 N N . SER A 1 116 ? 10.125 7.012 14.461 1 92.25 116 SER A N 1
ATOM 857 C CA . SER A 1 116 ? 9.406 5.781 14.75 1 92.25 116 SER A CA 1
ATOM 858 C C . SER A 1 116 ? 7.898 6.016 14.773 1 92.25 116 SER A C 1
ATOM 860 O O . SER A 1 116 ? 7.445 7.156 14.898 1 92.25 116 SER A O 1
ATOM 862 N N . LEU A 1 117 ? 7.141 4.906 14.539 1 92 117 LEU A N 1
ATOM 863 C CA . LEU A 1 117 ? 5.684 4.973 14.477 1 92 117 LEU A CA 1
ATOM 864 C C . LEU A 1 117 ? 5.051 3.889 15.344 1 92 117 LEU A C 1
ATOM 866 O O . LEU A 1 117 ? 5.473 2.73 15.297 1 92 117 LEU A O 1
ATOM 870 N N . LYS A 1 118 ? 4.133 4.32 16.141 1 88.69 118 LYS A N 1
ATOM 871 C CA . LYS A 1 118 ? 3.328 3.408 16.953 1 88.69 118 LYS A CA 1
ATOM 872 C C . LYS A 1 118 ? 1.849 3.516 16.594 1 88.69 118 LYS A C 1
ATOM 874 O O . LYS A 1 118 ? 1.287 4.613 16.578 1 88.69 118 LYS A O 1
ATOM 879 N N . MET A 1 119 ? 1.233 2.42 16.281 1 89.06 119 MET A N 1
ATOM 880 C CA . MET A 1 119 ? -0.19 2.395 15.961 1 89.06 119 MET A CA 1
ATOM 881 C C . MET A 1 119 ? -1.004 1.839 17.125 1 89.06 119 MET A C 1
ATOM 883 O O . MET A 1 119 ? -0.631 0.828 17.719 1 89.06 119 MET A O 1
ATOM 887 N N . LYS A 1 120 ? -2.1 2.543 17.453 1 87 120 LYS A N 1
ATOM 888 C CA . LYS A 1 120 ? -3.027 2.098 18.5 1 87 120 LYS A CA 1
ATOM 889 C C . LYS A 1 120 ? -4.453 2.02 17.953 1 87 120 LYS A C 1
ATOM 891 O O . LYS A 1 120 ? -4.852 2.82 17.109 1 87 120 LYS A O 1
ATOM 896 N N . GLY A 1 121 ? -5.344 1.039 18.609 1 77.44 121 GLY A N 1
ATOM 897 C CA . GLY A 1 121 ? -6.758 0.954 18.266 1 77.44 121 GLY A CA 1
ATOM 898 C C . GLY A 1 121 ? -7.02 0.213 16.969 1 77.44 121 GLY A C 1
ATOM 899 O O . GLY A 1 121 ? -8.047 0.425 16.328 1 77.44 121 GLY A O 1
ATOM 900 N N . PHE A 1 122 ? -6.074 -0.209 16.438 1 63.84 122 PHE A N 1
ATOM 901 C CA . PHE A 1 122 ? -6.281 -0.825 15.133 1 63.84 122 PHE A CA 1
ATOM 902 C C . PHE A 1 122 ? -6.047 -2.33 15.203 1 63.84 122 PHE A C 1
ATOM 904 O O . PHE A 1 122 ? -5.176 -2.793 15.938 1 63.84 122 PHE A O 1
ATOM 911 N N . PRO A 1 123 ? -7.184 -2.969 14.797 1 53.88 123 PRO A N 1
ATOM 912 C CA . PRO A 1 123 ? -6.809 -4.379 14.68 1 53.88 123 PRO A CA 1
ATOM 913 C C . PRO A 1 123 ? -5.496 -4.574 13.922 1 53.88 123 PRO A C 1
ATOM 915 O O . PRO A 1 123 ? -5.094 -3.713 13.133 1 53.88 123 PRO A O 1
ATOM 918 N N . GLU A 1 124 ? -4.695 -5.41 14.328 1 49.97 124 GLU A N 1
ATOM 919 C CA . GLU A 1 124 ? -3.375 -5.891 13.938 1 49.97 124 GLU A CA 1
ATOM 920 C C . GLU A 1 124 ? -3.123 -5.664 12.453 1 49.97 124 GLU A C 1
ATOM 922 O O . GLU A 1 124 ? -1.976 -5.52 12.023 1 49.97 124 GLU A O 1
ATOM 927 N N . ASP A 1 125 ? -4.445 -5.66 11.766 1 47.41 125 ASP A N 1
ATOM 928 C CA . ASP A 1 125 ? -4.383 -5.676 10.305 1 47.41 125 ASP A CA 1
ATOM 929 C C . ASP A 1 125 ? -3.99 -4.305 9.758 1 47.41 125 ASP A C 1
ATOM 931 O O . ASP A 1 125 ? -3.803 -4.145 8.547 1 47.41 125 ASP A O 1
ATOM 935 N N . ALA A 1 126 ? -4.418 -3.154 10.461 1 50.84 126 ALA A N 1
ATOM 936 C CA . ALA A 1 126 ? -4.508 -1.832 9.844 1 50.84 126 ALA A CA 1
ATOM 937 C C . ALA A 1 126 ? -3.24 -1.501 9.062 1 50.84 126 ALA A C 1
ATOM 939 O O . ALA A 1 126 ? -3.283 -0.744 8.094 1 50.84 126 ALA A O 1
ATOM 940 N N . ARG A 1 127 ? -2.572 -2.287 8.703 1 62.88 127 ARG A N 1
ATOM 941 C CA . ARG A 1 127 ? -1.355 -2.521 7.938 1 62.88 127 ARG A CA 1
ATOM 942 C C . ARG A 1 127 ? -0.993 -1.301 7.098 1 62.88 127 ARG A C 1
ATOM 944 O O . ARG A 1 127 ? -0.608 -1.432 5.934 1 62.88 127 ARG A O 1
ATOM 951 N N . ILE A 1 128 ? -1.414 -0.115 7.746 1 81.06 128 ILE A N 1
ATOM 952 C CA . ILE A 1 128 ? -1.101 1.118 7.035 1 81.06 128 ILE A CA 1
ATOM 953 C C . ILE A 1 128 ? 0.125 1.779 7.66 1 81.06 128 ILE A C 1
ATOM 955 O O . ILE A 1 128 ? 0.593 2.814 7.18 1 81.06 128 ILE A O 1
ATOM 959 N N . GLY A 1 129 ? 0.658 1.208 8.695 1 85 129 GLY A N 1
ATOM 960 C CA . GLY A 1 129 ? 1.744 1.82 9.445 1 85 129 GLY A CA 1
ATOM 961 C C . GLY A 1 129 ? 2.98 2.076 8.602 1 85 129 GLY A C 1
ATOM 962 O O . GLY A 1 129 ? 3.586 3.146 8.688 1 85 129 GLY A O 1
ATOM 963 N N . SER A 1 130 ? 3.277 1.105 7.816 1 83.88 130 SER A N 1
ATOM 964 C CA . SER A 1 130 ? 4.465 1.246 6.984 1 83.88 130 SER A CA 1
ATOM 965 C C . SER A 1 130 ? 4.309 2.389 5.984 1 83.88 130 SER A C 1
ATOM 967 O O . SER A 1 130 ? 5.277 3.078 5.664 1 83.88 130 SER A O 1
ATOM 969 N N . GLN A 1 131 ? 3.096 2.568 5.5 1 89.38 131 GLN A N 1
ATOM 970 C CA . GLN A 1 131 ? 2.84 3.66 4.566 1 89.38 131 GLN A CA 1
ATOM 971 C C . GLN A 1 131 ? 2.938 5.016 5.262 1 89.38 131 GLN A C 1
ATOM 973 O O . GLN A 1 131 ? 3.539 5.949 4.727 1 89.38 131 GLN A O 1
ATOM 978 N N . ILE A 1 132 ? 2.414 5.07 6.445 1 92.5 132 ILE A N 1
ATOM 979 C CA . ILE A 1 132 ? 2.459 6.316 7.207 1 92.5 132 ILE A CA 1
ATOM 980 C C . ILE A 1 132 ? 3.908 6.668 7.531 1 92.5 132 ILE A C 1
ATOM 982 O O . ILE A 1 132 ? 4.336 7.809 7.328 1 92.5 132 ILE A O 1
ATOM 986 N N . LEU A 1 133 ? 4.621 5.707 8.016 1 91.06 133 LEU A N 1
ATOM 987 C CA . LEU A 1 133 ? 6.016 5.938 8.375 1 91.06 133 LEU A CA 1
ATOM 988 C C . LEU A 1 133 ? 6.824 6.375 7.156 1 91.06 133 LEU A C 1
ATOM 990 O O . LEU A 1 133 ? 7.688 7.25 7.258 1 91.06 133 LEU A O 1
ATOM 994 N N . SER A 1 134 ? 6.562 5.758 6.074 1 90.56 134 SER A N 1
ATOM 995 C CA . SER A 1 134 ? 7.266 6.125 4.852 1 90.56 134 SER A CA 1
ATOM 996 C C . SER A 1 134 ? 7.02 7.586 4.488 1 90.56 134 SER A C 1
ATOM 998 O O . SER A 1 134 ? 7.938 8.289 4.07 1 90.56 134 SER A O 1
ATOM 1000 N N . VAL A 1 135 ? 5.812 7.984 4.641 1 95.06 135 VAL A N 1
ATOM 1001 C CA . VAL A 1 135 ? 5.465 9.367 4.328 1 95.06 135 VAL A CA 1
ATOM 1002 C C . VAL A 1 135 ? 6.152 10.305 5.316 1 95.06 135 VAL A C 1
ATOM 1004 O O . VAL A 1 135 ? 6.707 11.336 4.922 1 95.06 135 VAL A O 1
ATOM 1007 N N . VAL A 1 136 ? 6.18 9.961 6.578 1 95.56 136 VAL A N 1
ATOM 1008 C CA . VAL A 1 136 ? 6.824 10.758 7.613 1 95.56 136 VAL A CA 1
ATOM 1009 C C . VAL A 1 136 ? 8.312 10.898 7.309 1 95.56 136 VAL A C 1
ATOM 1011 O O . VAL A 1 136 ? 8.867 12 7.363 1 95.56 136 VAL A O 1
ATOM 1014 N N . LYS A 1 137 ? 8.891 9.836 6.938 1 92.75 137 LYS A N 1
ATOM 1015 C CA . LYS A 1 137 ? 10.32 9.836 6.629 1 92.75 137 LYS A CA 1
ATOM 1016 C C . LYS A 1 137 ? 10.617 10.695 5.406 1 92.75 137 LYS A C 1
ATOM 1018 O O . LYS A 1 137 ? 11.68 11.32 5.324 1 92.75 137 LYS A O 1
ATOM 1023 N N . THR A 1 138 ? 9.711 10.711 4.57 1 93.12 138 THR A N 1
ATOM 1024 C CA . THR A 1 138 ? 9.906 11.445 3.326 1 93.12 138 THR A CA 1
ATOM 1025 C C . THR A 1 138 ? 9.734 12.945 3.551 1 93.12 138 THR A C 1
ATOM 1027 O O . THR A 1 138 ? 10.453 13.758 2.953 1 93.12 138 THR A O 1
ATOM 1030 N N . CYS A 1 139 ? 8.859 13.336 4.41 1 94.62 139 CYS A N 1
ATOM 1031 C CA . CYS A 1 139 ? 8.531 14.75 4.492 1 94.62 139 CYS A CA 1
ATOM 1032 C C . CYS A 1 139 ? 9.297 15.422 5.625 1 94.62 139 CYS A C 1
ATOM 1034 O O . CYS A 1 139 ? 9.492 16.641 5.613 1 94.62 139 CYS A O 1
ATOM 1036 N N . VAL A 1 140 ? 9.727 14.672 6.633 1 95.62 140 VAL A N 1
ATOM 1037 C CA . VAL A 1 140 ? 10.453 15.234 7.762 1 95.62 140 VAL A CA 1
ATOM 1038 C C . VAL A 1 140 ? 11.914 15.445 7.383 1 95.62 140 VAL A C 1
ATOM 1040 O O . VAL A 1 140 ? 12.531 14.578 6.758 1 95.62 140 VAL A O 1
ATOM 1043 N N . MET A 1 141 ? 12.445 16.547 7.73 1 94.5 141 MET A N 1
ATOM 1044 C CA . MET A 1 141 ? 13.867 16.812 7.512 1 94.5 141 MET A CA 1
ATOM 1045 C C . MET A 1 141 ? 14.703 16.266 8.656 1 94.5 141 MET A C 1
ATOM 1047 O O . MET A 1 141 ? 15.273 17.031 9.438 1 94.5 141 MET A O 1
ATOM 1051 N N . ALA A 1 142 ? 14.914 15.008 8.641 1 93.62 142 ALA A N 1
ATOM 1052 C CA . ALA A 1 142 ? 15.555 14.312 9.75 1 93.62 142 ALA A CA 1
ATOM 1053 C C . ALA A 1 142 ? 17.016 14.719 9.891 1 93.62 142 ALA A C 1
ATOM 1055 O O . ALA A 1 142 ? 17.578 14.695 10.984 1 93.62 142 ALA A O 1
ATOM 1056 N N . HIS A 1 143 ? 17.641 15.125 8.75 1 92 143 HIS A N 1
ATOM 1057 C CA . HIS A 1 143 ? 19.062 15.461 8.734 1 92 143 HIS A CA 1
ATOM 1058 C C . HIS A 1 143 ? 19.328 16.75 9.508 1 92 143 HIS A C 1
ATOM 1060 O O . HIS A 1 143 ? 20.484 17.062 9.82 1 92 143 HIS A O 1
ATOM 1066 N N . LYS A 1 144 ? 18.281 17.469 9.789 1 94.5 144 LYS A N 1
ATOM 1067 C CA . LYS A 1 144 ? 18.438 18.703 10.555 1 94.5 144 LYS A CA 1
ATOM 1068 C C . LYS A 1 144 ? 18.5 18.422 12.055 1 94.5 144 LYS A C 1
ATOM 1070 O O . LYS A 1 144 ? 18.781 19.312 12.852 1 94.5 144 LYS A O 1
ATOM 1075 N N . TYR A 1 145 ? 18.25 17.188 12.398 1 93.56 145 TYR A N 1
ATOM 1076 C CA . TYR A 1 145 ? 18.281 16.75 13.797 1 93.56 145 TYR A CA 1
ATOM 1077 C C . TYR A 1 145 ? 19.391 15.727 14.016 1 93.56 145 TYR A C 1
ATOM 1079 O O . TYR A 1 145 ? 19.641 14.883 13.148 1 93.56 145 TYR A O 1
ATOM 1087 N N . SER A 1 146 ? 20.109 15.875 15.094 1 91.94 146 SER A N 1
ATOM 1088 C CA . SER A 1 146 ? 21.188 14.938 15.406 1 91.94 146 SER A CA 1
ATOM 1089 C C . SER A 1 146 ? 20.938 14.242 16.734 1 91.94 146 SER A C 1
ATOM 1091 O O . SER A 1 146 ? 20.516 14.875 17.703 1 91.94 146 SER A O 1
ATOM 1093 N N . GLN A 1 147 ? 21.078 12.992 16.672 1 92.81 147 GLN A N 1
ATOM 1094 C CA . GLN A 1 147 ? 21.062 12.188 17.891 1 92.81 147 GLN A CA 1
ATOM 1095 C C . GLN A 1 147 ? 19.766 12.391 18.656 1 92.81 147 GLN A C 1
ATOM 1097 O O . GLN A 1 147 ? 19.781 12.648 19.859 1 92.81 147 GLN A O 1
ATOM 1102 N N . CYS A 1 148 ? 18.75 12.43 17.984 1 93.56 148 CYS A N 1
ATOM 1103 C CA . CYS A 1 148 ? 17.438 12.508 18.609 1 93.56 148 CYS A CA 1
ATOM 1104 C C . CYS A 1 148 ? 16.438 11.609 17.906 1 93.56 148 CYS A C 1
ATOM 1106 O O . CYS A 1 148 ? 16.75 11.016 16.875 1 93.56 148 CYS A O 1
ATOM 1108 N N . GLU A 1 149 ? 15.359 11.461 18.578 1 94.31 149 GLU A N 1
ATOM 1109 C CA . GLU A 1 149 ? 14.312 10.594 18.047 1 94.31 149 GLU A CA 1
ATOM 1110 C C . GLU A 1 149 ? 12.945 11.258 18.141 1 94.31 149 GLU A C 1
ATOM 1112 O O . GLU A 1 149 ? 12.664 11.977 19.094 1 94.31 149 GLU A O 1
ATOM 1117 N N . PHE A 1 150 ? 12.172 11.07 17.109 1 95 150 PHE A N 1
ATOM 1118 C CA . PHE A 1 150 ? 10.75 11.398 17.125 1 95 150 PHE A CA 1
ATOM 1119 C C . PHE A 1 150 ? 9.906 10.125 17.094 1 95 150 PHE A C 1
ATOM 1121 O O . PHE A 1 150 ? 10.211 9.188 16.359 1 95 150 PHE A O 1
ATOM 1128 N N . GLU A 1 151 ? 8.93 10.102 17.922 1 94.38 151 GLU A N 1
ATOM 1129 C CA . GLU A 1 151 ? 7.949 9.023 17.891 1 94.38 151 GLU A CA 1
ATOM 1130 C C . GLU A 1 151 ? 6.559 9.555 17.547 1 94.38 151 GLU A C 1
ATOM 1132 O O . GLU A 1 151 ? 6.055 10.461 18.203 1 94.38 151 GLU A O 1
ATOM 1137 N N . VAL A 1 152 ? 6 9.016 16.516 1 95.12 152 VAL A N 1
ATOM 1138 C CA . VAL A 1 152 ? 4.633 9.344 16.125 1 95.12 152 VAL A CA 1
ATOM 1139 C C . VAL A 1 152 ? 3.688 8.234 16.594 1 95.12 152 VAL A C 1
ATOM 1141 O O . VAL A 1 152 ? 3.91 7.059 16.297 1 95.12 152 VAL A O 1
ATOM 1144 N N . GLU A 1 153 ? 2.729 8.68 17.328 1 92.88 153 GLU A N 1
ATOM 1145 C CA . GLU A 1 153 ? 1.705 7.742 17.766 1 92.88 153 GLU A CA 1
ATOM 1146 C C . GLU A 1 153 ? 0.368 8.016 17.094 1 92.88 153 GLU A C 1
ATOM 1148 O O . GLU A 1 153 ? -0.155 9.125 17.156 1 92.88 153 GLU A O 1
ATOM 1153 N N . VAL A 1 154 ? -0.15 7.012 16.422 1 94.06 154 VAL A N 1
ATOM 1154 C CA . VAL A 1 154 ? -1.432 7.133 15.742 1 94.06 154 VAL A CA 1
ATOM 1155 C C . VAL A 1 154 ? -2.465 6.23 16.406 1 94.06 154 VAL A C 1
ATOM 1157 O O . VAL A 1 154 ? -2.258 5.02 16.531 1 94.06 154 VAL A O 1
ATOM 1160 N N . THR A 1 155 ? -3.541 6.828 16.859 1 93.44 155 THR A N 1
ATOM 1161 C CA . THR A 1 155 ? -4.629 6.098 17.5 1 93.44 155 THR A CA 1
ATOM 1162 C C . THR A 1 155 ? -5.891 6.152 16.641 1 93.44 155 THR A C 1
ATOM 1164 O O . THR A 1 155 ? -6.449 7.227 16.406 1 93.44 155 THR A O 1
ATOM 1167 N N . VAL A 1 156 ? -6.309 5.008 16.203 1 93.19 156 VAL A N 1
ATOM 1168 C CA . VAL A 1 156 ? -7.527 4.914 15.414 1 93.19 156 VAL A CA 1
ATOM 1169 C C . VAL A 1 156 ? -8.734 4.801 16.344 1 93.19 156 VAL A C 1
ATOM 1171 O O . VAL A 1 156 ? -8.859 3.832 17.094 1 93.19 156 VAL A O 1
ATOM 1174 N N . LEU A 1 157 ? -9.609 5.723 16.266 1 93.75 157 LEU A N 1
ATOM 1175 C CA . LEU A 1 157 ? -10.805 5.73 17.109 1 93.75 157 LEU A CA 1
ATOM 1176 C C . LEU A 1 157 ? -11.945 4.992 16.422 1 93.75 157 LEU A C 1
ATOM 1178 O O . LEU A 1 157 ? -12.703 4.262 17.078 1 93.75 157 LEU A O 1
ATOM 1182 N N . SER A 1 158 ? -12.086 5.156 15.211 1 92.81 158 SER A N 1
ATOM 1183 C CA . SER A 1 158 ? -13.086 4.492 14.375 1 92.81 158 SER A CA 1
ATOM 1184 C C . SER A 1 158 ? -12.648 4.453 12.922 1 92.81 158 SER A C 1
ATOM 1186 O O . SER A 1 158 ? -11.945 5.352 12.445 1 92.81 158 SER A O 1
ATOM 1188 N N . ASP A 1 159 ? -13.031 3.439 12.25 1 92.25 159 ASP A N 1
ATOM 1189 C CA . ASP A 1 159 ? -12.656 3.246 10.852 1 92.25 159 ASP A CA 1
ATOM 1190 C C . ASP A 1 159 ? -13.867 2.854 10.008 1 92.25 159 ASP A C 1
ATOM 1192 O O . ASP A 1 159 ? -14.32 1.708 10.062 1 92.25 159 ASP A O 1
ATOM 1196 N N . ASP A 1 160 ? -14.359 3.773 9.211 1 92.5 160 ASP A N 1
ATOM 1197 C CA . ASP A 1 160 ? -15.453 3.521 8.281 1 92.5 160 ASP A CA 1
ATOM 1198 C C . ASP A 1 160 ? -15 3.715 6.832 1 92.5 160 ASP A C 1
ATOM 1200 O O . ASP A 1 160 ? -15.789 4.141 5.98 1 92.5 160 ASP A O 1
ATOM 1204 N N . GLY A 1 161 ? -13.766 3.561 6.57 1 91.56 161 GLY A N 1
ATOM 1205 C CA . GLY A 1 161 ? -13.203 3.709 5.234 1 91.56 161 GLY A CA 1
ATOM 1206 C C . GLY A 1 161 ? -12.211 4.855 5.125 1 91.56 161 GLY A C 1
ATOM 1207 O O . GLY A 1 161 ? -12.344 5.859 5.828 1 91.56 161 GLY A O 1
ATOM 1208 N N . GLY A 1 162 ? -11.195 4.648 4.262 1 93.62 162 GLY A N 1
ATOM 1209 C CA . GLY A 1 162 ? -10.227 5.707 4.031 1 93.62 162 GLY A CA 1
ATOM 1210 C C . GLY A 1 162 ? -9.305 5.941 5.215 1 93.62 162 GLY A C 1
ATOM 1211 O O . GLY A 1 162 ? -8.938 7.082 5.504 1 93.62 162 GLY A O 1
ATOM 1212 N N . LEU A 1 163 ? -8.977 4.918 5.902 1 92.5 163 LEU A N 1
ATOM 1213 C CA . LEU A 1 163 ? -8.219 5.051 7.141 1 92.5 163 LEU A CA 1
ATOM 1214 C C . LEU A 1 163 ? -6.836 5.637 6.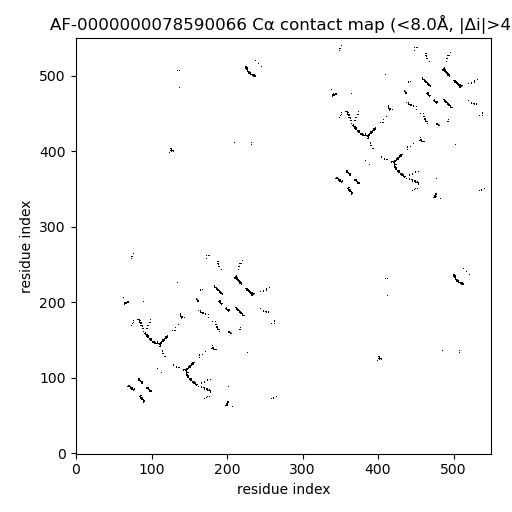871 1 92.5 163 LEU A C 1
ATOM 1216 O O . LEU A 1 163 ? -6.359 6.492 7.621 1 92.5 163 LEU A O 1
ATOM 1220 N N . LEU A 1 164 ? -6.172 5.16 5.832 1 93.56 164 LEU A N 1
ATOM 1221 C CA . LEU A 1 164 ? -4.84 5.66 5.504 1 93.56 164 LEU A CA 1
ATOM 1222 C C . LEU A 1 164 ? -4.871 7.168 5.262 1 93.56 164 LEU A C 1
ATOM 1224 O O . LEU A 1 164 ? -4.02 7.898 5.773 1 93.56 164 LEU A O 1
ATOM 1228 N N . GLN A 1 165 ? -5.844 7.59 4.516 1 96.44 165 GLN A N 1
ATOM 1229 C CA . GLN A 1 165 ? -6.023 9.016 4.262 1 96.44 165 GLN A CA 1
ATOM 1230 C C . GLN A 1 165 ? -6.16 9.797 5.566 1 96.44 165 GLN A C 1
ATOM 1232 O O . GLN A 1 165 ? -5.457 10.781 5.785 1 96.44 165 GLN A O 1
ATOM 1237 N N . CYS A 1 166 ? -7.059 9.367 6.383 1 96.19 166 CYS A N 1
ATOM 1238 C CA . CYS A 1 166 ? -7.363 10.047 7.633 1 96.19 166 CYS A CA 1
ATOM 1239 C C . CYS A 1 166 ? -6.148 10.07 8.555 1 96.19 166 CYS A C 1
ATOM 1241 O O . CYS A 1 166 ? -5.844 11.094 9.164 1 96.19 166 CYS A O 1
ATOM 1243 N N . ALA A 1 167 ? -5.496 8.977 8.609 1 95.56 167 ALA A N 1
ATOM 1244 C CA . ALA A 1 167 ? -4.324 8.844 9.469 1 95.56 167 ALA A CA 1
ATOM 1245 C C . ALA A 1 167 ? -3.193 9.758 9 1 95.56 167 ALA A C 1
ATOM 1247 O O . ALA A 1 167 ? -2.494 10.359 9.82 1 95.56 167 ALA A O 1
ATOM 1248 N N . LEU A 1 168 ? -2.996 9.82 7.734 1 97.44 168 LEU A N 1
ATOM 1249 C CA . LEU A 1 168 ? -1.958 10.688 7.188 1 97.44 168 LEU A CA 1
ATOM 1250 C C . LEU A 1 168 ? -2.248 12.148 7.508 1 97.44 168 LEU A C 1
ATOM 1252 O O . LEU A 1 168 ? -1.35 12.891 7.91 1 97.44 168 LEU A O 1
ATOM 1256 N N . MET A 1 169 ? -3.486 12.516 7.363 1 97.88 169 MET A N 1
ATOM 1257 C CA . MET A 1 169 ? -3.871 13.898 7.648 1 97.88 169 MET A CA 1
ATOM 1258 C C . MET A 1 169 ? -3.629 14.234 9.117 1 97.88 169 MET A C 1
ATOM 1260 O O . MET A 1 169 ? -3.045 15.273 9.43 1 97.88 169 MET A O 1
ATOM 1264 N N . ALA A 1 170 ? -4.031 13.375 9.977 1 97.44 170 ALA A N 1
ATOM 1265 C CA . ALA A 1 170 ? -3.83 13.594 11.406 1 97.44 170 ALA A CA 1
ATOM 1266 C C . ALA A 1 170 ? -2.344 13.672 11.742 1 97.44 170 ALA A C 1
ATOM 1268 O O . ALA A 1 170 ? -1.927 14.539 12.516 1 97.44 170 ALA A O 1
ATOM 1269 N N . THR A 1 171 ? -1.597 12.789 11.18 1 97.25 171 THR A N 1
ATOM 1270 C CA . THR A 1 171 ? -0.165 12.703 11.453 1 97.25 171 THR A CA 1
ATOM 1271 C C . THR A 1 171 ? 0.539 13.992 11.023 1 97.25 171 THR A C 1
ATOM 1273 O O . THR A 1 171 ? 1.35 14.539 11.773 1 97.25 171 THR A O 1
ATOM 1276 N N . ILE A 1 172 ? 0.209 14.484 9.859 1 97.38 172 ILE A N 1
ATOM 1277 C CA . ILE A 1 172 ? 0.854 15.68 9.312 1 97.38 172 ILE A CA 1
ATOM 1278 C C . ILE A 1 172 ? 0.487 16.891 10.164 1 97.38 172 ILE A C 1
ATOM 1280 O O . ILE A 1 172 ? 1.344 17.719 10.469 1 97.38 172 ILE A O 1
ATOM 1284 N N . LEU A 1 173 ? -0.733 16.969 10.578 1 96.38 173 LEU A N 1
ATOM 1285 C CA . LEU A 1 173 ? -1.174 18.047 11.445 1 96.38 173 LEU A CA 1
ATOM 1286 C C . LEU A 1 173 ? -0.439 18 12.781 1 96.38 173 LEU A C 1
ATOM 1288 O O . LEU A 1 173 ? -0.031 19.047 13.305 1 96.38 173 LEU A O 1
ATOM 1292 N N . ALA A 1 174 ? -0.273 16.812 13.289 1 96.44 174 ALA A N 1
ATOM 1293 C CA . ALA A 1 174 ? 0.41 16.672 14.57 1 96.44 174 ALA A CA 1
ATOM 1294 C C . ALA A 1 174 ? 1.876 17.078 14.461 1 96.44 174 ALA A C 1
ATOM 1296 O O . ALA A 1 174 ? 2.408 17.75 15.352 1 96.44 174 ALA A O 1
ATOM 1297 N N . LEU A 1 175 ? 2.514 16.688 13.398 1 96.38 175 LEU A N 1
ATOM 1298 C CA . LEU A 1 175 ? 3.906 17.062 13.172 1 96.38 175 LEU A CA 1
ATOM 1299 C C . LEU A 1 175 ? 4.051 18.578 13.055 1 96.38 175 LEU A C 1
ATOM 1301 O O . LEU A 1 175 ? 4.996 19.156 13.594 1 96.38 175 LEU A O 1
ATOM 1305 N N . THR A 1 176 ? 3.119 19.172 12.375 1 94.12 176 THR A N 1
ATOM 1306 C CA . THR A 1 176 ? 3.129 20.609 12.219 1 94.12 176 THR A CA 1
ATOM 1307 C C . THR A 1 176 ? 2.908 21.297 13.562 1 94.12 176 THR A C 1
ATOM 1309 O O . THR A 1 176 ? 3.59 22.281 13.891 1 94.12 176 THR A O 1
ATOM 1312 N N . ASP A 1 177 ? 1.979 20.766 14.258 1 92.06 177 ASP A N 1
ATOM 1313 C CA . ASP A 1 177 ? 1.702 21.312 15.586 1 92.06 177 ASP A CA 1
ATOM 1314 C C . ASP A 1 177 ? 2.936 21.219 16.484 1 92.06 177 ASP A C 1
ATOM 1316 O O . ASP A 1 177 ? 3.164 22.094 17.312 1 92.06 177 ASP A O 1
ATOM 1320 N N . ALA A 1 178 ? 3.672 20.156 16.297 1 92.62 178 ALA A N 1
ATOM 1321 C CA . ALA A 1 178 ? 4.887 19.938 17.078 1 92.62 178 ALA A CA 1
ATOM 1322 C C . ALA A 1 178 ? 6.039 20.781 16.547 1 92.62 178 ALA A C 1
ATOM 1324 O O . ALA A 1 178 ? 7.141 20.766 17.109 1 92.62 178 ALA A O 1
ATOM 1325 N N . GLU A 1 179 ? 5.824 21.469 15.469 1 91.75 179 GLU A N 1
ATOM 1326 C CA . GLU A 1 179 ? 6.812 22.328 14.82 1 91.75 179 GLU A CA 1
ATOM 1327 C C . GLU A 1 179 ? 8.023 21.531 14.359 1 91.75 179 GLU A C 1
ATOM 1329 O O . GLU A 1 179 ? 9.164 21.984 14.5 1 91.75 179 GLU A O 1
ATOM 1334 N N . VAL A 1 180 ? 7.77 20.344 14.008 1 94.81 180 VAL A N 1
ATOM 1335 C CA . VAL A 1 180 ? 8.82 19.547 13.391 1 94.81 180 VAL A CA 1
ATOM 1336 C C . VAL A 1 180 ? 9.148 20.094 12.008 1 94.81 180 VAL A C 1
ATOM 1338 O O . VAL A 1 180 ? 8.25 20.453 11.25 1 94.81 180 VAL A O 1
ATOM 1341 N N . LEU A 1 181 ? 10.445 20.188 11.68 1 96 181 LEU A N 1
ATOM 1342 C CA . LEU A 1 181 ? 10.852 20.672 10.367 1 96 181 LEU A CA 1
ATOM 1343 C C . LEU A 1 181 ? 10.5 19.672 9.273 1 96 181 LEU A C 1
ATOM 1345 O O . LEU A 1 181 ? 10.898 18.5 9.344 1 96 181 LEU A O 1
ATOM 1349 N N . MET A 1 182 ? 9.742 20.141 8.312 1 95.75 182 MET A N 1
ATOM 1350 C CA . MET A 1 182 ? 9.312 19.281 7.211 1 95.75 182 MET A CA 1
ATOM 1351 C C . MET A 1 182 ? 9.578 19.953 5.867 1 95.75 182 MET A C 1
ATOM 1353 O O . MET A 1 182 ? 9.602 21.188 5.781 1 95.75 182 MET A O 1
ATOM 1357 N N . LEU A 1 183 ? 9.781 19.172 4.848 1 94.69 183 LEU A N 1
ATOM 1358 C CA . LEU A 1 183 ? 9.969 19.688 3.492 1 94.69 183 LEU A CA 1
ATOM 1359 C C . LEU A 1 183 ? 8.703 20.391 3 1 94.69 183 LEU A C 1
ATOM 1361 O O . LEU A 1 183 ? 8.789 21.391 2.293 1 94.69 183 LEU A O 1
ATOM 1365 N N . ASP A 1 184 ? 7.605 19.859 3.328 1 95.31 184 ASP A N 1
ATOM 1366 C CA . ASP A 1 184 ? 6.266 20.297 2.945 1 95.31 184 ASP A CA 1
ATOM 1367 C C . ASP A 1 184 ? 5.195 19.578 3.768 1 95.31 184 ASP A C 1
ATOM 1369 O O . ASP A 1 184 ? 5.473 18.562 4.402 1 95.31 184 ASP A O 1
ATOM 1373 N N . VAL A 1 185 ? 4.059 20.219 3.871 1 96.31 185 VAL A N 1
ATOM 1374 C CA . VAL A 1 185 ? 2.941 19.453 4.426 1 96.31 185 VAL A CA 1
ATOM 1375 C C . VAL A 1 185 ? 2.492 18.391 3.424 1 96.31 185 VAL A C 1
ATOM 1377 O O . VAL A 1 185 ? 2.908 18.406 2.264 1 96.31 185 VAL A O 1
ATOM 1380 N N . VAL A 1 186 ? 1.682 17.469 3.939 1 97.44 186 VAL A N 1
ATOM 1381 C CA . VAL A 1 186 ? 1.175 16.391 3.08 1 97.44 186 VAL A CA 1
ATOM 1382 C C . VAL A 1 186 ? -0.351 16.359 3.145 1 97.44 186 VAL A C 1
ATOM 1384 O O . VAL A 1 186 ? -0.936 16.484 4.223 1 97.44 186 VAL A O 1
ATOM 1387 N N . VAL A 1 187 ? -0.931 16.328 1.986 1 98 187 VAL A N 1
ATOM 1388 C CA . VAL A 1 187 ? -2.371 16.109 1.891 1 98 187 VAL A CA 1
ATOM 1389 C C . VAL A 1 187 ? -2.658 14.773 1.223 1 98 187 VAL A C 1
ATOM 1391 O O . VAL A 1 187 ? -1.888 14.32 0.374 1 98 187 VAL A O 1
ATOM 1394 N N . ALA A 1 188 ? -3.768 14.148 1.641 1 98.19 188 ALA A N 1
ATOM 1395 C CA . ALA A 1 188 ? -4.09 12.812 1.136 1 98.19 188 ALA A CA 1
ATOM 1396 C C . ALA A 1 188 ? -5.578 12.688 0.831 1 98.19 188 ALA A C 1
ATOM 1398 O O . ALA A 1 188 ? -6.418 13.211 1.566 1 98.19 188 ALA A O 1
ATOM 1399 N N . ALA A 1 189 ? -5.883 11.977 -0.213 1 97.88 189 ALA A N 1
ATOM 1400 C CA . ALA A 1 189 ? -7.266 11.688 -0.59 1 97.88 189 ALA A CA 1
ATOM 1401 C C . ALA A 1 189 ? -7.469 10.188 -0.809 1 97.88 189 ALA A C 1
ATOM 1403 O O . ALA A 1 189 ? -6.539 9.477 -1.21 1 97.88 189 ALA A O 1
ATOM 1404 N N . HIS A 1 190 ? -8.641 9.734 -0.518 1 97.12 190 HIS A N 1
ATOM 1405 C CA . HIS A 1 190 ? -9.07 8.359 -0.746 1 97.12 190 HIS A CA 1
ATOM 1406 C C . HIS A 1 190 ? -10.273 8.312 -1.679 1 97.12 190 HIS A C 1
ATOM 1408 O O . HIS A 1 190 ? -11.281 8.984 -1.44 1 97.12 190 HIS A O 1
ATOM 1414 N N . ILE A 1 191 ? -10.117 7.559 -2.775 1 97.31 191 ILE A N 1
ATOM 1415 C CA . ILE A 1 191 ? -11.195 7.461 -3.752 1 97.31 191 ILE A CA 1
ATOM 1416 C C . ILE A 1 191 ? -11.406 6 -4.141 1 97.31 191 ILE A C 1
ATOM 1418 O O . ILE A 1 191 ? -10.547 5.156 -3.896 1 97.31 191 ILE A O 1
ATOM 1422 N N . ALA A 1 192 ? -12.594 5.77 -4.633 1 96.44 192 ALA A N 1
ATOM 1423 C CA . ALA A 1 192 ? -12.922 4.453 -5.176 1 96.44 192 ALA A CA 1
ATOM 1424 C C . ALA A 1 192 ? -13.523 4.57 -6.574 1 96.44 192 ALA A C 1
ATOM 1426 O O . ALA A 1 192 ? -14.109 5.602 -6.922 1 96.44 192 ALA A O 1
ATOM 1427 N N . ARG A 1 193 ? -13.258 3.617 -7.352 1 94.94 193 ARG A N 1
ATOM 1428 C CA . ARG A 1 193 ? -13.836 3.514 -8.688 1 94.94 193 ARG A CA 1
ATOM 1429 C C . ARG A 1 193 ? -14.688 2.26 -8.82 1 94.94 193 ARG A C 1
ATOM 1431 O O . ARG A 1 193 ? -14.242 1.159 -8.492 1 94.94 193 ARG A O 1
ATOM 1438 N N . THR A 1 194 ? -15.93 2.434 -9.312 1 93.06 194 THR A N 1
ATOM 1439 C CA . THR A 1 194 ? -16.828 1.31 -9.547 1 93.06 194 THR A CA 1
ATOM 1440 C C . THR A 1 194 ? -16.453 0.574 -10.828 1 93.06 194 THR A C 1
ATOM 1442 O O . THR A 1 194 ? -15.703 1.098 -11.656 1 93.06 194 THR A O 1
ATOM 1445 N N . PRO A 1 195 ? -16.984 -0.67 -10.906 1 88.5 195 PRO A N 1
ATOM 1446 C CA . PRO A 1 195 ? -16.734 -1.398 -12.148 1 88.5 195 PRO A CA 1
ATOM 1447 C C . PRO A 1 195 ? -17.266 -0.663 -13.383 1 88.5 195 PRO A C 1
ATOM 1449 O O . PRO A 1 195 ? -16.734 -0.822 -14.477 1 88.5 195 PRO A O 1
ATOM 1452 N N . SER A 1 196 ? -18.312 0.165 -13.219 1 89.81 196 SER A N 1
ATOM 1453 C CA . SER A 1 196 ? -18.891 0.917 -14.32 1 89.81 196 SER A CA 1
ATOM 1454 C C . SER A 1 196 ? -18.078 2.17 -14.633 1 89.81 196 SER A C 1
ATOM 1456 O O . SER A 1 196 ? -18.344 2.861 -15.617 1 89.81 196 SER A O 1
ATOM 1458 N N . GLY A 1 197 ? -17.141 2.496 -13.789 1 90.31 197 GLY A N 1
ATOM 1459 C CA . GLY A 1 197 ? -16.234 3.602 -14.086 1 90.31 197 GLY A CA 1
ATOM 1460 C C . GLY A 1 197 ? -16.547 4.852 -13.273 1 90.31 197 GLY A C 1
ATOM 1461 O O . GLY A 1 197 ? -15.844 5.859 -13.398 1 90.31 197 GLY A O 1
ATOM 1462 N N . GLU A 1 198 ? -17.5 4.758 -12.422 1 92.38 198 GLU A N 1
ATOM 1463 C CA . GLU A 1 198 ? -17.828 5.898 -11.586 1 92.38 198 GLU A CA 1
ATOM 1464 C C . GLU A 1 198 ? -16.859 6.031 -10.414 1 92.38 198 GLU A C 1
ATOM 1466 O O . GLU A 1 198 ? -16.438 5.027 -9.844 1 92.38 198 GLU A O 1
ATOM 1471 N N . ILE A 1 199 ? -16.562 7.316 -10.078 1 94.25 199 ILE A N 1
ATOM 1472 C CA . ILE A 1 199 ? -15.633 7.562 -8.984 1 94.25 199 ILE A CA 1
ATOM 1473 C C . ILE A 1 199 ? -16.391 8.039 -7.75 1 94.25 199 ILE A C 1
ATOM 1475 O O . ILE A 1 199 ? -17.297 8.867 -7.852 1 94.25 199 ILE A O 1
ATOM 1479 N N . ILE A 1 200 ? -16.062 7.477 -6.625 1 95.69 200 ILE A N 1
ATOM 1480 C CA . ILE A 1 200 ? -16.594 7.879 -5.328 1 95.69 200 ILE A CA 1
ATOM 1481 C C . ILE A 1 200 ? -15.469 8.461 -4.465 1 95.69 200 ILE A C 1
ATOM 1483 O O . ILE A 1 200 ? -14.453 7.809 -4.238 1 95.69 200 ILE A O 1
ATOM 1487 N N . VAL A 1 201 ? -15.727 9.711 -4.086 1 96.12 201 VAL A N 1
ATOM 1488 C CA . VAL A 1 201 ? -14.758 10.336 -3.191 1 96.12 201 VAL A CA 1
ATOM 1489 C C . VAL A 1 201 ? -15.078 9.969 -1.744 1 96.12 201 VAL A C 1
ATOM 1491 O O . VAL A 1 201 ? -16.234 10.031 -1.318 1 96.12 201 VAL A O 1
ATOM 1494 N N . ASP A 1 202 ? -14.125 9.531 -0.993 1 94.44 202 ASP A N 1
ATOM 1495 C CA . ASP A 1 202 ? -14.25 9.172 0.417 1 94.44 202 ASP A CA 1
ATOM 1496 C C . ASP A 1 202 ? -15.359 8.141 0.625 1 94.44 202 ASP A C 1
ATOM 1498 O O . ASP A 1 202 ? -16.266 8.352 1.422 1 94.44 202 ASP A O 1
ATOM 1502 N N . PRO A 1 203 ? -15.172 7.055 -0.025 1 95.31 203 PRO A N 1
ATOM 1503 C CA . PRO A 1 203 ? -16.203 6.039 0.162 1 95.31 203 PRO A CA 1
ATOM 1504 C C . PRO A 1 203 ? -16.234 5.473 1.579 1 95.31 203 PRO A C 1
ATOM 1506 O O . PRO A 1 203 ? -15.172 5.281 2.189 1 95.31 203 PRO A O 1
ATOM 1509 N N . ARG A 1 204 ? -17.484 5.203 2.074 1 93.12 204 ARG A N 1
ATOM 1510 C CA . ARG A 1 204 ? -17.656 4.461 3.318 1 93.12 204 ARG A CA 1
ATOM 1511 C C . ARG A 1 204 ? -17.438 2.967 3.096 1 93.12 204 ARG A C 1
ATOM 1513 O O . ARG A 1 204 ? -17.516 2.484 1.965 1 93.12 204 ARG A O 1
ATOM 1520 N N . LYS A 1 205 ? -17.125 2.289 4.176 1 91.38 205 LYS A N 1
ATOM 1521 C CA . LYS A 1 205 ? -16.797 0.869 4.09 1 91.38 205 LYS A CA 1
ATOM 1522 C C . LYS A 1 205 ? -17.922 0.086 3.42 1 91.38 205 LYS A C 1
ATOM 1524 O O . LYS A 1 205 ? -17.656 -0.787 2.586 1 91.38 205 LYS A O 1
ATOM 1529 N N . HIS A 1 206 ? -19.156 0.369 3.754 1 90.44 206 HIS A N 1
ATOM 1530 C CA . HIS A 1 206 ? -20.281 -0.41 3.268 1 90.44 206 HIS A CA 1
ATOM 1531 C C . HIS A 1 206 ? -20.516 -0.175 1.777 1 90.44 206 HIS A C 1
ATOM 1533 O O . HIS A 1 206 ? -21.172 -0.978 1.113 1 90.44 206 HIS A O 1
ATOM 1539 N N . GLN A 1 207 ? -20 0.874 1.226 1 91.12 207 GLN A N 1
ATOM 1540 C CA . GLN A 1 207 ? -20.156 1.183 -0.191 1 91.12 207 GLN A CA 1
ATOM 1541 C C . GLN A 1 207 ? -19.188 0.371 -1.046 1 91.12 207 GLN A C 1
ATOM 1543 O O . GLN A 1 207 ? -19.391 0.231 -2.254 1 91.12 207 GLN A O 1
ATOM 1548 N N . ILE A 1 208 ? -18.094 -0.061 -0.458 1 90.25 208 ILE A N 1
ATOM 1549 C CA . ILE A 1 208 ? -17.047 -0.774 -1.19 1 90.25 208 ILE A CA 1
ATOM 1550 C C . ILE A 1 208 ? -17.422 -2.25 -1.306 1 90.25 208 ILE A C 1
ATOM 1552 O O . ILE A 1 208 ? -17.547 -2.945 -0.295 1 90.25 208 ILE A O 1
ATOM 1556 N N . VAL A 1 209 ? -17.641 -2.688 -2.469 1 83.81 209 VAL A N 1
ATOM 1557 C CA . VAL A 1 209 ? -17.953 -4.09 -2.721 1 83.81 209 VAL A CA 1
ATOM 1558 C C . VAL A 1 209 ? -16.906 -4.695 -3.648 1 83.81 209 VAL A C 1
ATOM 1560 O O . VAL A 1 209 ? -16 -3.994 -4.121 1 83.81 209 VAL A O 1
ATOM 1563 N N . ASP A 1 210 ? -17.031 -5.953 -3.84 1 79.38 210 ASP A N 1
ATOM 1564 C CA . ASP A 1 210 ? -16.062 -6.648 -4.695 1 79.38 210 ASP A CA 1
ATOM 1565 C C . ASP A 1 210 ? -16.047 -6.051 -6.098 1 79.38 210 ASP A C 1
ATOM 1567 O O . ASP A 1 210 ? -17.094 -5.719 -6.652 1 79.38 210 ASP A O 1
ATOM 1571 N N . GLY A 1 211 ? -14.914 -5.895 -6.629 1 86.81 211 GLY A N 1
ATOM 1572 C CA . GLY A 1 211 ? -14.766 -5.34 -7.965 1 86.81 211 GLY A CA 1
ATOM 1573 C C . GLY A 1 211 ? -14.391 -3.867 -7.961 1 86.81 211 GLY A C 1
ATOM 1574 O O . GLY A 1 211 ? -13.945 -3.336 -8.977 1 86.81 211 GLY A O 1
ATOM 1575 N N . TYR A 1 212 ? -14.602 -3.252 -6.809 1 90.94 212 TYR A N 1
ATOM 1576 C CA . TYR A 1 212 ? -14.227 -1.847 -6.711 1 90.94 212 TYR A CA 1
ATOM 1577 C C . TYR A 1 212 ? -12.711 -1.696 -6.602 1 90.94 212 TYR A C 1
ATOM 1579 O O . TYR A 1 212 ? -12.039 -2.549 -6.02 1 90.94 212 TYR A O 1
ATOM 1587 N N . SER A 1 213 ? -12.234 -0.658 -7.27 1 94.56 213 SER A N 1
ATOM 1588 C CA . SER A 1 213 ? -10.852 -0.243 -7.059 1 94.56 213 SER A CA 1
ATOM 1589 C C . SER A 1 213 ? -10.766 0.914 -6.066 1 94.56 213 SER A C 1
ATOM 1591 O O . SER A 1 213 ? -11.547 1.864 -6.145 1 94.56 213 SER A O 1
ATOM 1593 N N . GLU A 1 214 ? -9.859 0.78 -5.09 1 95.12 214 GLU A N 1
ATOM 1594 C CA . GLU A 1 214 ? -9.641 1.85 -4.121 1 95.12 214 GLU A CA 1
ATOM 1595 C C . GLU A 1 214 ? -8.234 2.434 -4.262 1 95.12 214 GLU A C 1
ATOM 1597 O O . GLU A 1 214 ? -7.273 1.702 -4.516 1 95.12 214 GLU A O 1
ATOM 1602 N N . CYS A 1 215 ? -8.172 3.756 -4.066 1 96.25 215 CYS A N 1
ATOM 1603 C CA . CYS A 1 215 ? -6.883 4.43 -4.172 1 96.25 215 CYS A CA 1
ATOM 1604 C C . CYS A 1 215 ? -6.742 5.512 -3.105 1 96.25 215 CYS A C 1
ATOM 1606 O O . CYS A 1 215 ? -7.609 6.379 -2.977 1 96.25 215 CYS A O 1
ATOM 1608 N N . THR A 1 216 ? -5.691 5.406 -2.312 1 96.81 216 THR A N 1
ATOM 1609 C CA . THR A 1 216 ? -5.277 6.496 -1.436 1 96.81 216 THR A CA 1
ATOM 1610 C C . THR A 1 216 ? -3.996 7.148 -1.949 1 96.81 216 THR A C 1
ATOM 1612 O O . THR A 1 216 ? -3.006 6.461 -2.209 1 96.81 216 THR A O 1
ATOM 1615 N N . LEU A 1 217 ? -4.059 8.422 -2.105 1 97.56 217 LEU A N 1
ATOM 1616 C CA . LEU A 1 217 ? -2.918 9.148 -2.646 1 97.56 217 LEU A CA 1
ATOM 1617 C C . LEU A 1 217 ? -2.551 10.328 -1.747 1 97.56 217 LEU A C 1
ATOM 1619 O O . LEU A 1 217 ? -3.426 11.07 -1.304 1 97.56 217 LEU A O 1
ATOM 1623 N N . ALA A 1 218 ? -1.265 10.414 -1.451 1 98.06 218 ALA A N 1
ATOM 1624 C CA . ALA A 1 218 ? -0.729 11.516 -0.656 1 98.06 218 ALA A CA 1
ATOM 1625 C C . ALA A 1 218 ? 0.298 12.312 -1.449 1 98.06 218 ALA A C 1
ATOM 1627 O O . ALA A 1 218 ? 1.1 11.742 -2.191 1 98.06 218 ALA A O 1
ATOM 1628 N N . LEU A 1 219 ? 0.27 13.594 -1.312 1 97.38 219 LEU A N 1
ATOM 1629 C CA . LEU A 1 219 ? 1.223 14.422 -2.047 1 97.38 219 LEU A CA 1
ATOM 1630 C C . LEU A 1 219 ? 1.626 15.641 -1.231 1 97.38 219 LEU A C 1
ATOM 1632 O O . LEU A 1 219 ? 0.929 16.031 -0.288 1 97.38 219 LEU A O 1
ATOM 1636 N N . MET A 1 220 ? 2.787 16.203 -1.565 1 97 220 MET A N 1
ATOM 1637 C CA . MET A 1 220 ? 3.271 17.5 -1.095 1 97 220 MET A CA 1
ATOM 1638 C C . MET A 1 220 ? 2.879 18.609 -2.062 1 97 220 MET A C 1
ATOM 1640 O O . MET A 1 220 ? 3.461 18.734 -3.141 1 97 220 MET A O 1
ATOM 1644 N N . PRO A 1 221 ? 1.887 19.391 -1.632 1 95.62 221 PRO A N 1
ATOM 1645 C CA . PRO A 1 221 ? 1.274 20.328 -2.584 1 95.62 221 PRO A CA 1
ATOM 1646 C C . PRO A 1 221 ? 2.258 21.359 -3.105 1 95.62 221 PRO A C 1
ATOM 1648 O O . PRO A 1 221 ? 2.238 21.703 -4.293 1 95.62 221 PRO A O 1
ATOM 1651 N N . ASN A 1 222 ? 3.117 21.906 -2.297 1 94.44 222 ASN A N 1
ATOM 1652 C CA . ASN A 1 222 ? 4.043 22.953 -2.725 1 94.44 222 ASN A CA 1
ATOM 1653 C C . ASN A 1 222 ? 5.125 22.391 -3.648 1 94.44 222 ASN A C 1
ATOM 1655 O O . ASN A 1 222 ? 5.617 23.109 -4.523 1 94.44 222 ASN A O 1
ATOM 1659 N N . GLN A 1 223 ? 5.438 21.172 -3.494 1 91.94 223 GLN A N 1
ATOM 1660 C CA . GLN A 1 223 ? 6.445 20.531 -4.332 1 91.94 223 GLN A CA 1
ATOM 1661 C C . GLN A 1 223 ? 5.801 19.859 -5.539 1 91.94 223 GLN A C 1
ATOM 1663 O O . GLN A 1 223 ? 6.492 19.484 -6.492 1 91.94 223 GLN A O 1
ATOM 1668 N N . ASN A 1 224 ? 4.547 19.734 -5.492 1 92.31 224 ASN A N 1
ATOM 1669 C CA . ASN A 1 224 ? 3.811 18.984 -6.504 1 92.31 224 ASN A CA 1
ATOM 1670 C C . ASN A 1 224 ? 4.383 17.594 -6.695 1 92.31 224 ASN A C 1
ATOM 1672 O O . ASN A 1 224 ? 4.68 17.188 -7.82 1 92.31 224 ASN A O 1
ATOM 1676 N N . GLN A 1 225 ? 4.598 16.969 -5.602 1 94.31 225 GLN A N 1
ATOM 1677 C CA . GLN A 1 225 ? 5.207 15.641 -5.613 1 94.31 225 GLN A CA 1
ATOM 1678 C C . GLN A 1 225 ? 4.344 14.633 -4.863 1 94.31 225 GLN A C 1
ATOM 1680 O O . GLN A 1 225 ? 3.854 14.922 -3.768 1 94.31 225 GLN A O 1
ATOM 1685 N N . ILE A 1 226 ? 4.148 13.477 -5.52 1 96.88 226 ILE A N 1
ATOM 1686 C CA . ILE A 1 226 ? 3.443 12.359 -4.898 1 96.88 226 ILE A CA 1
ATOM 1687 C C . ILE A 1 226 ? 4.406 11.562 -4.023 1 96.88 226 ILE A C 1
ATOM 1689 O O . ILE A 1 226 ? 5.504 11.211 -4.457 1 96.88 226 ILE A O 1
ATOM 1693 N N . VAL A 1 227 ? 3.951 11.297 -2.781 1 96.06 227 VAL A N 1
ATOM 1694 C CA . VAL A 1 227 ? 4.871 10.648 -1.854 1 96.06 227 VAL A CA 1
ATOM 1695 C C . VAL A 1 227 ? 4.305 9.289 -1.432 1 96.06 227 VAL A C 1
ATOM 1697 O O . VAL A 1 227 ? 5.008 8.484 -0.818 1 96.06 227 VAL A O 1
ATOM 1700 N N . CYS A 1 228 ? 3.082 9.016 -1.738 1 95.81 228 CYS A N 1
ATOM 1701 C CA . CYS A 1 228 ? 2.449 7.73 -1.449 1 95.81 228 CYS A CA 1
ATOM 1702 C C . CYS A 1 228 ? 1.268 7.484 -2.379 1 95.81 228 CYS A C 1
ATOM 1704 O O . CYS A 1 228 ? 0.522 8.414 -2.701 1 95.81 228 CYS A O 1
ATOM 1706 N N . CYS A 1 229 ? 1.146 6.312 -2.852 1 95.75 229 CYS A N 1
ATOM 1707 C CA . CYS A 1 229 ? -0.01 5.859 -3.617 1 95.75 229 CYS A CA 1
ATOM 1708 C C . CYS A 1 229 ? -0.303 4.391 -3.344 1 95.75 229 CYS A C 1
ATOM 1710 O O . CYS A 1 229 ? 0.546 3.529 -3.582 1 95.75 229 CYS A O 1
ATOM 1712 N N . ASP A 1 230 ? -1.446 4.152 -2.807 1 94.31 230 ASP A N 1
ATOM 1713 C CA . ASP A 1 230 ? -1.895 2.801 -2.484 1 94.31 230 ASP A CA 1
ATOM 1714 C C . ASP A 1 230 ? -3.141 2.43 -3.287 1 94.31 230 ASP A C 1
ATOM 1716 O O . ASP A 1 230 ? -4.23 2.936 -3.016 1 94.31 230 ASP A O 1
ATOM 1720 N N . LEU A 1 231 ? -2.961 1.619 -4.27 1 94.75 231 LEU A N 1
ATOM 1721 C CA . LEU A 1 231 ? -4.047 1.16 -5.129 1 94.75 231 LEU A CA 1
ATOM 1722 C C . LEU A 1 231 ? -4.352 -0.313 -4.879 1 94.75 231 LEU A C 1
ATOM 1724 O O . LEU A 1 231 ? -3.451 -1.154 -4.926 1 94.75 231 LEU A O 1
ATOM 1728 N N . ARG A 1 232 ? -5.648 -0.578 -4.645 1 90.88 232 ARG A N 1
ATOM 1729 C CA . ARG A 1 232 ? -6.055 -1.943 -4.328 1 90.88 232 ARG A CA 1
ATOM 1730 C C . ARG A 1 232 ? -7.355 -2.309 -5.035 1 90.88 232 ARG A C 1
ATOM 1732 O O . ARG A 1 232 ? -8.242 -1.469 -5.176 1 90.88 232 ARG A O 1
ATOM 1739 N N . GLY A 1 233 ? -7.41 -3.496 -5.359 1 86.5 233 GLY A N 1
ATOM 1740 C CA . GLY A 1 233 ? -8.656 -4.047 -5.859 1 86.5 233 GLY A CA 1
ATOM 1741 C C . GLY A 1 233 ? -8.984 -3.605 -7.273 1 86.5 233 GLY A C 1
ATOM 1742 O O . GLY A 1 233 ? -8.242 -2.818 -7.867 1 86.5 233 GLY A O 1
ATOM 1743 N N . GLY A 1 234 ? -10.062 -4.199 -7.742 1 84 234 GLY A N 1
ATOM 1744 C CA . GLY A 1 234 ? -10.594 -3.873 -9.055 1 84 234 GLY A CA 1
ATOM 1745 C C . GLY A 1 234 ? -9.695 -4.324 -10.195 1 84 234 GLY A C 1
ATOM 1746 O O . GLY A 1 234 ? -8.742 -5.074 -9.977 1 84 234 GLY A O 1
ATOM 1747 N N . GLN A 1 235 ? -10.227 -4.027 -11.367 1 85.44 235 GLN A N 1
ATOM 1748 C CA . GLN A 1 235 ? -9.539 -4.332 -12.617 1 85.44 235 GLN A CA 1
ATOM 1749 C C . GLN A 1 235 ? -9.352 -3.078 -13.469 1 85.44 235 GLN A C 1
ATOM 1751 O O . GLN A 1 235 ? -10.297 -2.611 -14.109 1 85.44 235 GLN A O 1
ATOM 1756 N N . LEU A 1 236 ? -8.086 -2.598 -13.297 1 93.75 236 LEU A N 1
ATOM 1757 C CA . LEU A 1 236 ? -7.789 -1.364 -14.016 1 93.75 236 LEU A CA 1
ATOM 1758 C C . LEU A 1 236 ? -6.676 -1.585 -15.039 1 93.75 236 LEU A C 1
ATOM 1760 O O . LEU A 1 236 ? -5.688 -2.26 -14.75 1 93.75 236 LEU A O 1
ATOM 1764 N N . ASN A 1 237 ? -6.914 -1.068 -16.203 1 92 237 ASN A N 1
ATOM 1765 C CA . ASN A 1 237 ? -5.773 -1.009 -17.109 1 92 237 ASN A CA 1
ATOM 1766 C C . ASN A 1 237 ? -4.879 0.191 -16.812 1 92 237 ASN A C 1
ATOM 1768 O O . ASN A 1 237 ? -5.188 0.993 -15.922 1 92 237 ASN A O 1
ATOM 1772 N N . THR A 1 238 ? -3.822 0.282 -17.516 1 90.88 238 THR A N 1
ATOM 1773 C CA . THR A 1 238 ? -2.822 1.306 -17.234 1 90.88 238 THR A CA 1
ATOM 1774 C C . THR A 1 238 ? -3.416 2.701 -17.391 1 90.88 238 THR A C 1
ATOM 1776 O O . THR A 1 238 ? -3.156 3.594 -16.594 1 90.88 238 THR A O 1
ATOM 1779 N N . GLN A 1 239 ? -4.199 2.861 -18.422 1 91.44 239 GLN A N 1
ATOM 1780 C CA . GLN A 1 239 ? -4.816 4.16 -18.672 1 91.44 239 GLN A CA 1
ATOM 1781 C C . GLN A 1 239 ? -5.777 4.535 -17.547 1 91.44 239 GLN A C 1
ATOM 1783 O O . GLN A 1 239 ? -5.797 5.684 -17.094 1 91.44 239 GLN A O 1
ATOM 1788 N N . GLU A 1 240 ? -6.516 3.58 -17.141 1 94 240 GLU A N 1
ATOM 1789 C CA . GLU A 1 240 ? -7.473 3.811 -16.062 1 94 240 GLU A CA 1
ATOM 1790 C C . GLU A 1 240 ? -6.766 4.137 -14.75 1 94 240 GLU A C 1
ATOM 1792 O O . GLU A 1 240 ? -7.25 4.953 -13.961 1 94 240 GLU A O 1
ATOM 1797 N N . VAL A 1 241 ? -5.633 3.543 -14.531 1 95.12 241 VAL A N 1
ATOM 1798 C CA . VAL A 1 241 ? -4.832 3.832 -13.344 1 95.12 241 VAL A CA 1
ATOM 1799 C C . VAL A 1 241 ? -4.344 5.277 -13.391 1 95.12 241 VAL A C 1
ATOM 1801 O O . VAL A 1 241 ? -4.398 5.992 -12.391 1 95.12 241 VAL A O 1
ATOM 1804 N N . GLU A 1 242 ? -3.877 5.68 -14.523 1 92.62 242 GLU A N 1
ATOM 1805 C CA . GLU A 1 242 ? -3.4 7.047 -14.695 1 92.62 242 GLU A CA 1
ATOM 1806 C C . GLU A 1 242 ? -4.512 8.055 -14.43 1 92.62 242 GLU A C 1
ATOM 1808 O O . GLU A 1 242 ? -4.289 9.07 -13.766 1 92.62 242 GLU A O 1
ATOM 1813 N N . GLU A 1 243 ? -5.633 7.758 -14.945 1 93.56 243 GLU A N 1
ATOM 1814 C CA . GLU A 1 243 ? -6.781 8.633 -14.734 1 93.56 243 GLU A CA 1
ATOM 1815 C C . GLU A 1 243 ? -7.152 8.703 -13.258 1 93.56 243 GLU A C 1
ATOM 1817 O O . GLU A 1 243 ? -7.469 9.781 -12.742 1 93.56 243 GLU A O 1
ATOM 1822 N N . LEU A 1 244 ? -7.117 7.594 -12.656 1 95.19 244 LEU A N 1
ATOM 1823 C CA . LEU A 1 244 ? -7.457 7.516 -11.242 1 95.19 244 LEU A CA 1
ATOM 1824 C C . LEU A 1 244 ? -6.469 8.32 -10.406 1 95.19 244 LEU A C 1
ATOM 1826 O O . LEU A 1 244 ? -6.871 9.047 -9.492 1 95.19 244 LEU A O 1
ATOM 1830 N N . ILE A 1 245 ? -5.227 8.234 -10.719 1 95.38 245 ILE A N 1
ATOM 1831 C CA . ILE A 1 245 ? -4.176 8.953 -10.008 1 95.38 245 ILE A CA 1
ATOM 1832 C C . ILE A 1 245 ? -4.332 10.453 -10.219 1 95.38 245 ILE A C 1
ATOM 1834 O O . ILE A 1 245 ? -4.215 11.234 -9.273 1 95.38 245 ILE A O 1
ATOM 1838 N N . THR A 1 246 ? -4.59 10.812 -11.445 1 94.44 246 THR A N 1
ATOM 1839 C CA . THR A 1 246 ? -4.789 12.227 -11.758 1 94.44 246 THR A CA 1
ATOM 1840 C C . THR A 1 246 ? -5.961 12.797 -10.969 1 94.44 246 THR A C 1
ATOM 1842 O O . THR A 1 246 ? -5.855 13.875 -10.375 1 94.44 246 THR A O 1
ATOM 1845 N N . PHE A 1 247 ? -7.051 12.047 -10.969 1 95.75 247 PHE A N 1
ATOM 1846 C CA . PHE A 1 247 ? -8.234 12.484 -10.234 1 95.75 247 PHE A CA 1
ATOM 1847 C C . PHE A 1 247 ? -7.945 12.562 -8.742 1 95.75 247 PHE A C 1
ATOM 1849 O O . PHE A 1 247 ? -8.328 13.531 -8.078 1 95.75 247 PHE A O 1
ATOM 1856 N N . ALA A 1 248 ? -7.273 11.531 -8.18 1 96.75 248 ALA A N 1
ATOM 1857 C CA . ALA A 1 248 ? -6.918 11.5 -6.762 1 96.75 248 ALA A CA 1
ATOM 1858 C C . ALA A 1 248 ? -6.012 12.68 -6.402 1 96.75 248 ALA A C 1
ATOM 1860 O O . ALA A 1 248 ? -6.141 13.258 -5.324 1 96.75 248 ALA A O 1
ATOM 1861 N N . THR A 1 249 ? -5.109 13.016 -7.273 1 96.38 249 THR A N 1
ATOM 1862 C CA . THR A 1 249 ? -4.207 14.148 -7.066 1 96.38 249 THR A CA 1
ATOM 1863 C C . THR A 1 249 ? -4.996 15.445 -6.953 1 96.38 249 THR A C 1
ATOM 1865 O O . THR A 1 249 ? -4.746 16.25 -6.051 1 96.38 249 THR A O 1
ATOM 1868 N N . GLU A 1 250 ? -5.883 15.602 -7.828 1 95.06 250 GLU A N 1
ATOM 1869 C CA . GLU A 1 250 ? -6.73 16.781 -7.809 1 95.06 250 GLU A CA 1
ATOM 1870 C C . GLU A 1 250 ? -7.516 16.875 -6.504 1 95.06 250 GLU A C 1
ATOM 1872 O O . GLU A 1 250 ? -7.621 17.953 -5.91 1 95.06 250 GLU A O 1
ATOM 1877 N N . LYS A 1 251 ? -8.086 15.773 -6.105 1 96.06 251 LYS A N 1
ATOM 1878 C CA . LYS A 1 251 ? -8.883 15.758 -4.883 1 96.06 251 LYS A CA 1
ATOM 1879 C C . LYS A 1 251 ? -8.016 16.016 -3.654 1 96.06 251 LYS A C 1
ATOM 1881 O O . LYS A 1 251 ? -8.422 16.719 -2.734 1 96.06 251 LYS A O 1
ATOM 1886 N N . ALA A 1 252 ? -6.84 15.469 -3.652 1 96.94 252 ALA A N 1
ATOM 1887 C CA . ALA A 1 252 ? -5.926 15.695 -2.537 1 96.94 252 ALA A CA 1
ATOM 1888 C C . ALA A 1 252 ? -5.562 17.172 -2.426 1 96.94 252 ALA A C 1
ATOM 1890 O O . ALA A 1 252 ? -5.555 17.734 -1.329 1 96.94 252 ALA A O 1
ATOM 1891 N N . MET A 1 253 ? -5.355 17.812 -3.533 1 95.75 253 MET A N 1
ATOM 1892 C CA . MET A 1 253 ? -4.965 19.219 -3.568 1 95.75 253 MET A CA 1
ATOM 1893 C C . MET A 1 253 ? -6.066 20.094 -2.992 1 95.75 253 MET A C 1
ATOM 1895 O O . MET A 1 253 ? -5.785 21.141 -2.402 1 95.75 253 MET A O 1
ATOM 1899 N N . LYS A 1 254 ? -7.223 19.656 -3.104 1 94.62 254 LYS A N 1
ATOM 1900 C CA . LYS A 1 254 ? -8.359 20.422 -2.596 1 94.62 254 LYS A CA 1
ATOM 1901 C C . LYS A 1 254 ? -8.367 20.453 -1.069 1 94.62 254 LYS A C 1
ATOM 1903 O O . LYS A 1 254 ? -9.031 21.297 -0.46 1 94.62 254 LYS A O 1
ATOM 1908 N N . LEU A 1 255 ? -7.664 19.562 -0.454 1 95.62 255 LEU A N 1
ATOM 1909 C CA . LEU A 1 255 ? -7.629 19.5 1.003 1 95.62 255 LEU A CA 1
ATOM 1910 C C . LEU A 1 255 ? -6.57 20.438 1.56 1 95.62 255 LEU A C 1
ATOM 1912 O O . LEU A 1 255 ? -6.551 20.719 2.762 1 95.62 255 LEU A O 1
ATOM 1916 N N . TYR A 1 256 ? -5.77 21 0.699 1 95.06 256 TYR A N 1
ATOM 1917 C CA . TYR A 1 256 ? -4.66 21.844 1.133 1 95.06 256 TYR A CA 1
ATOM 1918 C C . TYR A 1 256 ? -5.164 23.094 1.845 1 95.06 256 TYR A C 1
ATOM 1920 O O . TYR A 1 256 ? -4.742 23.391 2.965 1 95.06 256 TYR A O 1
ATOM 1928 N N . PRO A 1 257 ? -6.133 23.828 1.257 1 93.25 257 PRO A N 1
ATOM 1929 C CA . PRO A 1 257 ? -6.645 25 1.967 1 93.25 257 PRO A CA 1
ATOM 1930 C C . PRO A 1 257 ? -7.277 24.641 3.311 1 93.25 257 PRO A C 1
ATOM 1932 O O . PRO A 1 257 ? -7.207 25.438 4.258 1 93.25 257 PRO A O 1
ATOM 1935 N N . VAL A 1 258 ? -7.887 23.484 3.348 1 90.38 258 VAL A N 1
ATOM 1936 C CA . VAL A 1 258 ? -8.539 23.047 4.574 1 90.38 258 VAL A CA 1
ATOM 1937 C C . VAL A 1 258 ? -7.488 22.781 5.648 1 90.38 258 VAL A C 1
ATOM 1939 O O . VAL A 1 258 ? -7.668 23.156 6.812 1 90.38 258 VAL A O 1
ATOM 1942 N N . LEU A 1 259 ? -6.469 22.125 5.234 1 92.62 259 LEU A N 1
ATOM 1943 C CA . LEU A 1 259 ? -5.367 21.844 6.145 1 92.62 259 LEU A CA 1
ATOM 1944 C C . LEU A 1 259 ? -4.723 23.141 6.645 1 92.62 259 LEU A C 1
ATOM 1946 O O . LEU A 1 259 ? -4.434 23.266 7.836 1 92.62 259 LEU A O 1
ATOM 1950 N N . ARG A 1 260 ? -4.523 24.047 5.777 1 90.94 260 ARG A N 1
ATOM 1951 C CA . ARG A 1 260 ? -3.924 25.328 6.121 1 90.94 260 ARG A CA 1
ATOM 1952 C C . ARG A 1 260 ? -4.785 26.078 7.129 1 90.94 260 ARG A C 1
ATOM 1954 O O . ARG A 1 260 ? -4.266 26.688 8.07 1 90.94 260 ARG A O 1
ATOM 1961 N N . LYS A 1 261 ? -6.02 26.047 6.895 1 89.62 261 LYS 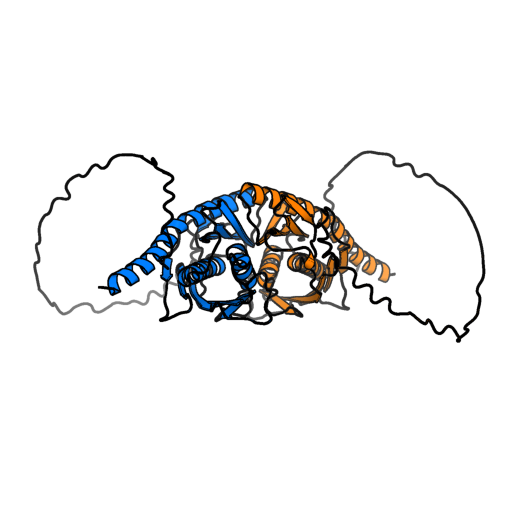A N 1
ATOM 1962 C CA . LYS A 1 261 ? -6.941 26.719 7.812 1 89.62 261 LYS A CA 1
ATOM 1963 C C . LYS A 1 261 ? -6.844 26.125 9.219 1 89.62 261 LYS A C 1
ATOM 1965 O O . LYS A 1 261 ? -6.871 26.859 10.211 1 89.62 261 LYS A O 1
ATOM 1970 N N . ALA A 1 262 ? -6.746 24.844 9.234 1 88.75 262 ALA A N 1
ATOM 1971 C CA . ALA A 1 262 ? -6.637 24.156 10.523 1 88.75 262 ALA A CA 1
ATOM 1972 C C . ALA A 1 262 ? -5.352 24.562 11.242 1 88.75 262 ALA A C 1
ATOM 1974 O O . ALA A 1 262 ? -5.34 24.719 12.469 1 88.75 262 ALA A O 1
ATOM 1975 N N . LEU A 1 263 ? -4.309 24.766 10.539 1 87.62 263 LEU A N 1
ATOM 1976 C CA . LEU A 1 263 ? -3.014 25.109 11.109 1 87.62 263 LEU A CA 1
ATOM 1977 C C . LEU A 1 263 ? -3 26.562 11.578 1 87.62 263 LEU A C 1
ATOM 1979 O O . LEU A 1 263 ? -2.404 26.875 12.609 1 87.62 263 LEU A O 1
ATOM 1983 N N . LEU A 1 264 ? -3.672 27.391 10.852 1 85 264 LEU A N 1
ATOM 1984 C CA . LEU A 1 264 ? -3.736 28.797 11.195 1 85 264 LEU A CA 1
ATOM 1985 C C . LEU A 1 264 ? -4.609 29.031 12.422 1 85 264 LEU A C 1
ATOM 1987 O O . LEU A 1 264 ? -4.352 29.938 13.219 1 85 264 LEU A O 1
ATOM 1991 N N . ALA A 1 265 ? -5.578 28.234 12.547 1 79 265 ALA A N 1
ATOM 1992 C CA . ALA A 1 265 ? -6.469 28.359 13.703 1 79 265 ALA A CA 1
ATOM 1993 C C . ALA A 1 265 ? -5.727 28.078 15 1 79 265 ALA A C 1
ATOM 1995 O O . ALA A 1 265 ? -6.09 28.594 16.062 1 79 265 ALA A O 1
ATOM 1996 N N . THR A 1 266 ? -4.734 27.297 14.93 1 70.69 266 THR A N 1
ATOM 1997 C CA . THR A 1 266 ? -3.949 26.969 16.109 1 70.69 266 THR A CA 1
ATOM 1998 C C . THR A 1 266 ? -3.035 28.125 16.5 1 70.69 266 THR A C 1
ATOM 2000 O O . THR A 1 266 ? -2.795 28.375 17.688 1 70.69 266 THR A O 1
ATOM 2003 N N . ILE A 1 267 ? -2.51 28.828 15.539 1 62.09 267 ILE A N 1
ATOM 2004 C CA . ILE A 1 267 ? -1.63 29.969 15.805 1 62.09 267 ILE A CA 1
ATOM 2005 C C . ILE A 1 267 ? -2.438 31.125 16.391 1 62.09 267 ILE A C 1
ATOM 2007 O O . ILE A 1 267 ? -1.982 31.812 17.312 1 62.09 267 ILE A O 1
ATOM 2011 N N . ALA A 1 268 ? -3.623 31.359 15.906 1 57.66 268 ALA A N 1
ATOM 2012 C CA . ALA A 1 268 ? -4.453 32.469 16.359 1 57.66 268 ALA A CA 1
ATOM 2013 C C . ALA A 1 268 ? -4.887 32.281 17.812 1 57.66 268 ALA A C 1
ATOM 2015 O O . ALA A 1 268 ? -5.012 33.219 18.578 1 57.66 268 ALA A O 1
ATOM 2016 N N . VAL A 1 269 ? -5.219 31.078 18.172 1 54.03 269 VAL A N 1
ATOM 2017 C CA . VAL A 1 269 ? -5.629 30.859 19.547 1 54.03 269 VAL A CA 1
ATOM 2018 C C . VAL A 1 269 ? -4.461 31.141 20.484 1 54.03 269 VAL A C 1
ATOM 2020 O O . VAL A 1 269 ? -4.656 31.656 21.594 1 54.03 269 VAL A O 1
ATOM 2023 N N . GLU A 1 270 ? -3.303 30.844 20.031 1 50.97 270 GLU A N 1
ATOM 2024 C CA . GLU A 1 270 ? -2.16 31.156 20.891 1 50.97 270 GLU A CA 1
ATOM 2025 C C . GLU A 1 270 ? -1.96 32.656 21.031 1 50.97 270 GLU A C 1
ATOM 2027 O O . GLU A 1 270 ? -1.557 33.156 22.078 1 50.97 270 GLU A O 1
ATOM 2032 N N . GLU A 1 271 ? -2.221 33.375 19.922 1 47.47 271 GLU A N 1
ATOM 2033 C CA . GLU A 1 271 ? -2.049 34.812 20.016 1 47.47 271 GLU A CA 1
ATOM 2034 C C . GLU A 1 271 ? -3.174 35.469 20.828 1 47.47 271 GLU A C 1
ATOM 2036 O O . GLU A 1 271 ? -2.982 36.5 21.453 1 47.47 271 GLU A O 1
ATOM 2041 N N . GLY A 1 272 ? -4.379 34.906 20.781 1 42.78 272 GLY A N 1
ATOM 2042 C CA . GLY A 1 272 ? -5.418 35.531 21.594 1 42.78 272 GLY A CA 1
ATOM 2043 C C . GLY A 1 272 ? -5.234 35.281 23.078 1 42.78 272 GLY A C 1
ATOM 2044 O O . GLY A 1 272 ? -5.914 35.906 23.906 1 42.78 272 GLY A O 1
ATOM 2045 N N . SER A 1 273 ? -4.672 34.188 23.453 1 38.81 273 SER A N 1
ATOM 2046 C CA . SER A 1 273 ? -4.516 34.031 24.891 1 38.81 273 SER A CA 1
ATOM 2047 C C . SER A 1 273 ? -3.422 34.938 25.438 1 38.81 273 SER A C 1
ATOM 2049 O O . SER A 1 273 ? -3.107 34.906 26.625 1 38.81 273 SER A O 1
ATOM 2051 N N . SER A 1 274 ? -2.555 35.438 24.562 1 34.56 274 SER A N 1
ATOM 2052 C CA . SER A 1 274 ? -1.698 36.469 25.156 1 34.56 274 SER A CA 1
ATOM 2053 C C . SER A 1 274 ? -2.471 37.781 25.406 1 34.56 274 SER A C 1
ATOM 2055 O O . SER A 1 274 ? -1.877 38.812 25.688 1 34.56 274 SER A O 1
ATOM 2057 N N . CYS A 1 275 ? -3.768 37.75 25.281 1 26.7 275 CYS A N 1
ATOM 2058 C CA . CYS A 1 275 ? -4.266 39 25.859 1 26.7 275 CYS A CA 1
ATOM 2059 C C . CYS A 1 275 ? -4.23 38.938 27.375 1 26.7 275 CYS A C 1
ATOM 2061 O O . CYS A 1 275 ? -4.48 37.875 27.969 1 26.7 275 CYS A O 1
ATOM 2063 N N . MET B 1 1 ? -12.508 -46.531 -16.328 1 20.03 1 MET B N 1
ATOM 2064 C CA . MET B 1 1 ? -13.414 -45.375 -16.375 1 20.03 1 MET B CA 1
ATOM 2065 C C . MET B 1 1 ? -12.633 -44.094 -16.594 1 20.03 1 MET B C 1
ATOM 2067 O O . MET B 1 1 ? -12.023 -43.562 -15.664 1 20.03 1 MET B O 1
ATOM 2071 N N . PRO B 1 2 ? -11.883 -43.531 -17.625 1 20.09 2 PRO B N 1
ATOM 2072 C CA . PRO B 1 2 ? -10.562 -43.125 -18.109 1 20.09 2 PRO B CA 1
ATOM 2073 C C . PRO B 1 2 ? -10.344 -41.625 -18.078 1 20.09 2 PRO B C 1
ATOM 2075 O O . PRO B 1 2 ? -11.273 -40.875 -17.781 1 20.09 2 PRO B O 1
ATOM 2078 N N . TYR B 1 3 ? -9.477 -40.906 -19.047 1 20.59 3 TYR B N 1
ATOM 2079 C CA . TYR B 1 3 ? -8.461 -39.875 -19.016 1 20.59 3 TYR B CA 1
ATOM 2080 C C . TYR B 1 3 ? -9.086 -38.5 -19.25 1 20.59 3 TYR B C 1
ATOM 2082 O O . TYR B 1 3 ? -9.75 -38.281 -20.266 1 20.59 3 TYR B O 1
ATOM 2090 N N . VAL B 1 4 ? -9.82 -37.656 -18.562 1 22.09 4 VAL B N 1
ATOM 2091 C CA . VAL B 1 4 ? -10.727 -36.781 -19.297 1 22.09 4 VAL B CA 1
ATOM 2092 C C . VAL B 1 4 ? -9.953 -35.594 -19.859 1 22.09 4 VAL B C 1
ATOM 2094 O O . VAL B 1 4 ? -9 -35.125 -19.25 1 22.09 4 VAL B O 1
ATOM 2097 N N . LYS B 1 5 ? -10.094 -34.938 -21.141 1 19.7 5 LYS B N 1
ATOM 2098 C CA . LYS B 1 5 ? -9.703 -34.094 -22.266 1 19.7 5 LYS B CA 1
ATOM 2099 C C . LYS B 1 5 ? -9.758 -32.625 -21.891 1 19.7 5 LYS B C 1
ATOM 2101 O O . LYS B 1 5 ? -9.789 -31.75 -22.766 1 19.7 5 LYS B O 1
ATOM 2106 N N . THR B 1 6 ? -9.266 -31.812 -20.906 1 22.92 6 THR B N 1
ATOM 2107 C CA . THR B 1 6 ? -9.844 -30.469 -20.953 1 22.92 6 THR B CA 1
ATOM 2108 C C . THR B 1 6 ? -9.148 -29.625 -22 1 22.92 6 THR B C 1
ATOM 2110 O O . THR B 1 6 ? -7.914 -29.547 -22.031 1 22.92 6 THR B O 1
ATOM 2113 N N . ASP B 1 7 ? -9.438 -29.141 -23.266 1 21.08 7 ASP B N 1
ATOM 2114 C CA . ASP B 1 7 ? -8.922 -28.672 -24.547 1 21.08 7 ASP B CA 1
ATOM 2115 C C . ASP B 1 7 ? -8.492 -27.203 -24.453 1 21.08 7 ASP B C 1
ATOM 2117 O O . ASP B 1 7 ? -9.203 -26.328 -24.938 1 21.08 7 ASP B O 1
ATOM 2121 N N . PHE B 1 8 ? -7.957 -26.484 -23.531 1 22.94 8 PHE B N 1
ATOM 2122 C CA . PHE B 1 8 ? -8.07 -25.031 -23.656 1 22.94 8 PHE B CA 1
ATOM 2123 C C . PHE B 1 8 ? -7.043 -24.5 -24.641 1 22.94 8 PHE B C 1
ATOM 2125 O O . PHE B 1 8 ? -5.844 -24.484 -24.359 1 22.94 8 PHE B O 1
ATOM 2132 N N . SER B 1 9 ? -7.074 -24.453 -25.938 1 20.58 9 SER B N 1
ATOM 2133 C CA . SER B 1 9 ? -6.211 -24.172 -27.078 1 20.58 9 SER B CA 1
ATOM 2134 C C . SER B 1 9 ? -6.023 -22.672 -27.281 1 20.58 9 SER B C 1
ATOM 2136 O O . SER B 1 9 ? -4.988 -22.219 -27.781 1 20.58 9 SER B O 1
ATOM 2138 N N . ILE B 1 10 ? -6.445 -21.344 -26.922 1 22.81 10 ILE B N 1
ATOM 2139 C CA . ILE B 1 10 ? -6.547 -20.484 -28.109 1 22.81 10 ILE B CA 1
ATOM 2140 C C . ILE B 1 10 ? -5.152 -20.172 -28.641 1 22.81 10 ILE B C 1
ATOM 2142 O O . ILE B 1 10 ? -4.215 -19.984 -27.875 1 22.81 10 ILE B O 1
ATOM 2146 N N . PRO B 1 11 ? -4.887 -19.844 -29.859 1 19.56 11 PRO B N 1
ATOM 2147 C CA . PRO B 1 11 ? -3.77 -19.828 -30.797 1 19.56 11 PRO B CA 1
ATOM 2148 C C . PRO B 1 11 ? -2.832 -18.641 -30.578 1 19.56 11 PRO B C 1
ATOM 2150 O O . PRO B 1 11 ? -3.27 -17.484 -30.625 1 19.56 11 PRO B O 1
ATOM 2153 N N . LEU B 1 12 ? -2.438 -18.125 -29.703 1 19.28 12 LEU B N 1
ATOM 2154 C CA . LEU B 1 12 ? -1.636 -16.938 -29.938 1 19.28 12 LEU B CA 1
ATOM 2155 C C . LEU B 1 12 ? -0.527 -17.219 -30.953 1 19.28 12 LEU B C 1
ATOM 2157 O O . LEU B 1 12 ? 0.409 -17.969 -30.656 1 19.28 12 LEU B O 1
ATOM 2161 N N . CYS B 1 13 ? -0.812 -17.234 -32.219 1 19.3 13 CYS B N 1
ATOM 2162 C CA . CYS B 1 13 ? -0.041 -17.688 -33.375 1 19.3 13 CYS B CA 1
ATOM 2163 C C . CYS B 1 13 ? 1.413 -17.25 -33.25 1 19.3 13 CYS B C 1
ATOM 2165 O O . CYS B 1 13 ? 1.764 -16.469 -32.375 1 19.3 13 CYS B O 1
ATOM 2167 N N . GLU B 1 14 ? 2.051 -16.844 -34.562 1 19.72 14 GLU B N 1
ATOM 2168 C CA . GLU B 1 14 ? 3.211 -17.094 -35.406 1 19.72 14 GLU B CA 1
ATOM 2169 C C . GLU B 1 14 ? 4.352 -16.125 -35.094 1 19.72 14 GLU B C 1
ATOM 2171 O O . GLU B 1 14 ? 4.434 -15.039 -35.656 1 19.72 14 GLU B O 1
ATOM 2176 N N . LEU B 1 15 ? 4.535 -15.664 -33.875 1 18.12 15 LEU B N 1
ATOM 2177 C CA . LEU B 1 15 ? 5.73 -14.828 -33.906 1 18.12 15 LEU B CA 1
ATOM 2178 C C . LEU B 1 15 ? 6.879 -15.539 -34.625 1 18.12 15 LEU B C 1
ATOM 2180 O O . LEU B 1 15 ? 7.293 -16.625 -34.188 1 18.12 15 LEU B O 1
ATOM 2184 N N . THR B 1 16 ? 7.188 -15.203 -35.875 1 17.14 16 THR B N 1
ATOM 2185 C CA . THR B 1 16 ? 7.805 -15.844 -37.031 1 17.14 16 THR B CA 1
ATOM 2186 C C . THR B 1 16 ? 9.195 -16.359 -36.688 1 17.14 16 THR B C 1
ATOM 2188 O O . THR B 1 16 ? 9.516 -17.531 -36.938 1 17.14 16 THR B O 1
ATOM 2191 N N . ARG B 1 17 ? 10.375 -15.398 -36.875 1 16.95 17 ARG B N 1
ATOM 2192 C CA . ARG B 1 17 ? 11.273 -15.688 -37.969 1 16.95 17 ARG B CA 1
ATOM 2193 C C . ARG B 1 17 ? 12.242 -16.812 -37.625 1 16.95 17 ARG B C 1
ATOM 2195 O O . ARG B 1 17 ? 12.359 -17.797 -38.375 1 16.95 17 ARG B O 1
ATOM 2202 N N . GLU B 1 18 ? 13.672 -16.422 -37.25 1 17.61 18 GLU B N 1
ATOM 2203 C CA . GLU B 1 18 ? 14.797 -17.031 -37.969 1 17.61 18 GLU B CA 1
ATOM 2204 C C . GLU B 1 18 ? 15.117 -18.406 -37.406 1 17.61 18 GLU B C 1
ATOM 2206 O O . GLU B 1 18 ? 14.75 -18.719 -36.25 1 17.61 18 GLU B O 1
ATOM 2211 N N . ASP B 1 19 ? 15.82 -19.25 -38.281 1 16.55 19 ASP B N 1
ATOM 2212 C CA . ASP B 1 19 ? 16.359 -20.547 -38.688 1 16.55 19 ASP B CA 1
ATOM 2213 C C . ASP B 1 19 ? 17.438 -21.016 -37.75 1 16.55 19 ASP B C 1
ATOM 2215 O O . ASP B 1 19 ? 18.625 -20.781 -37.969 1 16.55 19 ASP B O 1
ATOM 2219 N N . VAL B 1 20 ? 17.375 -20.641 -36.5 1 16.92 20 VAL B N 1
ATOM 2220 C CA . VAL B 1 20 ? 18.688 -20.953 -35.938 1 16.92 20 VAL B CA 1
ATOM 2221 C C . VAL B 1 20 ? 19 -22.438 -36.125 1 16.92 20 VAL B C 1
ATOM 2223 O O . VAL B 1 20 ? 18.219 -23.297 -35.719 1 16.92 20 VAL B O 1
ATOM 2226 N N . SER B 1 21 ? 19.812 -22.641 -37.188 1 15.62 21 SER B N 1
ATOM 2227 C CA . SER B 1 21 ? 20.438 -23.891 -37.594 1 15.62 21 SER B CA 1
ATOM 2228 C C . SER B 1 21 ? 21.062 -24.625 -36.438 1 15.62 21 SER B C 1
ATOM 2230 O O . SER B 1 21 ? 21.609 -24 -35.531 1 15.62 21 SER B O 1
ATOM 2232 N N . ARG B 1 22 ? 20.875 -25.906 -36.438 1 16 22 ARG B N 1
ATOM 2233 C CA . ARG B 1 22 ? 21.062 -27.078 -35.594 1 16 22 ARG B CA 1
ATOM 2234 C C . ARG B 1 22 ? 22.531 -27.438 -35.438 1 16 22 ARG B C 1
ATOM 2236 O O . ARG B 1 22 ? 22.875 -28.5 -34.938 1 16 22 ARG B O 1
ATOM 2243 N N . GLU B 1 23 ? 23.516 -26.438 -35.656 1 16 23 GLU B N 1
ATOM 2244 C CA . GLU B 1 23 ? 24.594 -27.375 -35.969 1 16 23 GLU B CA 1
ATOM 2245 C C . GLU B 1 23 ? 24.828 -28.344 -34.812 1 16 23 GLU B C 1
ATOM 2247 O O . GLU B 1 23 ? 24.562 -28.016 -33.656 1 16 23 GLU B O 1
ATOM 2252 N N . THR B 1 24 ? 25.438 -29.469 -35.188 1 15.09 24 THR B N 1
ATOM 2253 C CA . THR B 1 24 ? 25.594 -30.891 -34.906 1 15.09 24 THR B CA 1
ATOM 2254 C C . THR B 1 24 ? 26.609 -31.109 -33.781 1 15.09 24 THR B C 1
ATOM 2256 O O . THR B 1 24 ? 26.547 -32.125 -33.062 1 15.09 24 THR B O 1
ATOM 2259 N N . GLU B 1 25 ? 27.625 -30.172 -33.469 1 15.28 25 GLU B N 1
ATOM 2260 C CA . GLU B 1 25 ? 28.844 -30.984 -33.5 1 15.28 25 GLU B CA 1
ATOM 2261 C C . GLU B 1 25 ? 28.875 -31.984 -32.375 1 15.28 25 GLU B C 1
ATOM 2263 O O . GLU B 1 25 ? 28.219 -31.797 -31.344 1 15.28 25 GLU B O 1
ATOM 2268 N N . GLU B 1 26 ? 30.047 -32.688 -32.438 1 14.85 26 GLU B N 1
ATOM 2269 C CA . GLU B 1 26 ? 30.5 -34.062 -32.25 1 14.85 26 GLU B CA 1
ATOM 2270 C C . GLU B 1 26 ? 30.75 -34.375 -30.781 1 14.85 26 GLU B C 1
ATOM 2272 O O . GLU B 1 26 ? 30.156 -35.312 -30.234 1 14.85 26 GLU B O 1
ATOM 2277 N N . ASN B 1 27 ? 32.031 -34.469 -30.5 1 14.62 27 ASN B N 1
ATOM 2278 C CA . ASN B 1 27 ? 32.625 -35.781 -30.266 1 14.62 27 ASN B CA 1
ATOM 2279 C C . ASN B 1 27 ? 32.719 -36.125 -28.781 1 14.62 27 ASN B C 1
ATOM 2281 O O . ASN B 1 27 ? 32.25 -37.188 -28.344 1 14.62 27 ASN B O 1
ATOM 2285 N N . GLY B 1 28 ? 33.906 -35.781 -28.156 1 14.62 28 GLY B N 1
ATOM 2286 C CA . GLY B 1 28 ? 34.844 -36.812 -27.719 1 14.62 28 GLY B CA 1
ATOM 2287 C C . GLY B 1 28 ? 34.625 -37.219 -26.281 1 14.62 28 GLY B C 1
ATOM 2288 O O . GLY B 1 28 ? 33.906 -36.594 -25.531 1 14.62 28 GLY B O 1
ATOM 2289 N N . GLY B 1 29 ? 35.75 -37.875 -25.766 1 15.01 29 GLY B N 1
ATOM 2290 C CA . GLY B 1 29 ? 35.969 -39.125 -25.078 1 15.01 29 GLY B CA 1
ATOM 2291 C C . GLY B 1 29 ? 35.844 -39 -23.562 1 15.01 29 GLY B C 1
ATOM 2292 O O . GLY B 1 29 ? 35.25 -38.062 -23.062 1 15.01 29 GLY B O 1
ATOM 2293 N N . ASN B 1 30 ? 37.062 -39.188 -22.875 1 15.04 30 ASN B N 1
ATOM 2294 C CA . ASN B 1 30 ? 37.406 -40.375 -22.094 1 15.04 30 ASN B CA 1
ATOM 2295 C C . ASN B 1 30 ? 37.188 -40.125 -20.594 1 15.04 30 ASN B C 1
ATOM 2297 O O . ASN B 1 30 ? 36.906 -39 -20.172 1 15.04 30 ASN B O 1
ATOM 2301 N N . THR B 1 31 ? 38.344 -40.344 -19.797 1 14.94 31 THR B N 1
ATOM 2302 C CA . THR B 1 31 ? 38.531 -41.469 -18.859 1 14.94 31 THR B CA 1
ATOM 2303 C C . THR B 1 31 ? 38.281 -41 -17.422 1 14.94 31 THR B C 1
ATOM 2305 O O . THR B 1 31 ? 37.5 -41.594 -16.688 1 14.94 31 THR B O 1
ATOM 2308 N N . PHE B 1 32 ? 39.406 -40.375 -16.734 1 15.05 32 PHE B N 1
ATOM 2309 C CA . PHE B 1 32 ? 40.156 -41.156 -15.75 1 15.05 32 PHE B CA 1
ATOM 2310 C C . PHE B 1 32 ? 39.625 -40.938 -14.344 1 15.05 32 PHE B C 1
ATOM 2312 O O . PHE B 1 32 ? 38.906 -39.969 -14.102 1 15.05 32 PHE B O 1
ATOM 2319 N N . ARG B 1 33 ? 40.625 -41.094 -13.328 1 16.09 33 ARG B N 1
ATOM 2320 C CA . ARG B 1 33 ? 40.781 -42 -12.195 1 16.09 33 ARG B CA 1
ATOM 2321 C C . ARG B 1 33 ? 40.344 -41.344 -10.898 1 16.09 33 ARG B C 1
ATOM 2323 O O . ARG B 1 33 ? 40.406 -40.125 -10.766 1 16.09 33 ARG B O 1
ATOM 2330 N N . PRO B 1 34 ? 40.438 -42.156 -9.875 1 15.99 34 PRO B N 1
ATOM 2331 C CA . PRO B 1 34 ? 39.688 -42.312 -8.633 1 15.99 34 PRO B CA 1
ATOM 2332 C C . PRO B 1 34 ? 40.094 -41.344 -7.551 1 15.99 34 PRO B C 1
ATOM 2334 O O . PRO B 1 34 ? 39.25 -40.75 -6.863 1 15.99 34 PRO B O 1
ATOM 2337 N N . VAL B 1 35 ? 41.562 -41.156 -7.266 1 15.69 35 VAL B N 1
ATOM 2338 C CA . VAL B 1 35 ? 41.875 -41.844 -6.016 1 15.69 35 VAL B CA 1
ATOM 2339 C C . VAL B 1 35 ? 41.594 -40.938 -4.832 1 15.69 35 VAL B C 1
ATOM 2341 O O . VAL B 1 35 ? 41.344 -39.75 -5.012 1 15.69 35 VAL B O 1
ATOM 2344 N N . SER B 1 36 ? 42.844 -40.656 -4.062 1 15.71 36 SER B N 1
ATOM 2345 C CA . SER B 1 36 ? 43.156 -41.156 -2.725 1 15.71 36 SER B CA 1
ATOM 2346 C C . SER B 1 36 ? 42.875 -40.094 -1.668 1 15.71 36 SER B C 1
ATOM 2348 O O . SER B 1 36 ? 42.125 -40.344 -0.728 1 15.71 36 SER B O 1
ATOM 2350 N N . GLY B 1 37 ? 44.031 -39.562 -1.021 1 17.11 37 GLY B N 1
ATOM 2351 C CA . GLY B 1 37 ? 44.531 -39.688 0.339 1 17.11 37 GLY B CA 1
ATOM 2352 C C . GLY B 1 37 ? 44.188 -38.5 1.215 1 17.11 37 GLY B C 1
ATOM 2353 O O . GLY B 1 37 ? 43.969 -37.375 0.711 1 17.11 37 GLY B O 1
ATOM 2354 N N . VAL B 1 38 ? 44 -38.719 2.527 1 18.02 38 VAL B N 1
ATOM 2355 C CA . VAL B 1 38 ? 43.344 -38.281 3.744 1 18.02 38 VAL B CA 1
ATOM 2356 C C . VAL B 1 38 ? 44.125 -37.094 4.336 1 18.02 38 VAL B C 1
ATOM 2358 O O . VAL B 1 38 ? 43.562 -36.344 5.172 1 18.02 38 VAL B O 1
ATOM 2361 N N . ASN B 1 39 ? 45.562 -36.906 4.082 1 17.47 39 ASN B N 1
ATOM 2362 C CA . ASN B 1 39 ? 46.281 -36.688 5.328 1 17.47 39 ASN B CA 1
ATOM 2363 C C . ASN B 1 39 ? 46 -35.312 5.914 1 17.47 39 ASN B C 1
ATOM 2365 O O . ASN B 1 39 ? 45.688 -34.375 5.18 1 17.47 39 ASN B O 1
ATOM 2369 N N . SER B 1 40 ? 46.281 -35.188 7.32 1 18.39 40 SER B N 1
ATOM 2370 C CA . SER B 1 40 ? 45.906 -34.562 8.586 1 18.39 40 SER B CA 1
ATOM 2371 C C . SER B 1 40 ? 46.5 -33.156 8.711 1 18.39 40 SER B C 1
ATOM 2373 O O . SER B 1 40 ? 45.844 -32.25 9.227 1 18.39 40 SER B O 1
ATOM 2375 N N . GLY B 1 41 ? 47.906 -33.062 8.531 1 17.31 41 GLY B N 1
ATOM 2376 C CA . GLY B 1 41 ? 48.656 -32.469 9.609 1 17.31 41 GLY B CA 1
ATOM 2377 C C . GLY B 1 41 ? 48.5 -30.953 9.664 1 17.31 41 GLY B C 1
ATOM 2378 O O . GLY B 1 41 ? 48.219 -30.391 10.727 1 17.31 41 GLY B O 1
ATOM 2379 N N . ALA B 1 42 ? 49.375 -30.234 8.812 1 16.62 42 ALA B N 1
ATOM 2380 C CA . ALA B 1 42 ? 50.438 -29.375 9.297 1 16.62 42 ALA B CA 1
ATOM 2381 C C . ALA B 1 42 ? 49.938 -27.984 9.648 1 16.62 42 ALA B C 1
ATOM 2383 O O . ALA B 1 42 ? 50.281 -27.438 10.695 1 16.62 42 ALA B O 1
ATOM 2384 N N . LEU B 1 43 ? 49.875 -27.016 8.656 1 17.77 43 LEU B N 1
ATOM 2385 C CA . LEU B 1 43 ? 50.625 -25.766 8.609 1 17.77 43 LEU B CA 1
ATOM 2386 C C . LEU B 1 43 ? 49.906 -24.672 9.406 1 17.77 43 LEU B C 1
ATOM 2388 O O . LEU B 1 43 ? 48.719 -24.422 9.195 1 17.77 43 LEU B O 1
ATOM 2392 N N . SER B 1 44 ? 50.625 -24.219 10.555 1 21.98 44 SER B N 1
ATOM 2393 C CA . SER B 1 44 ? 50.562 -23.172 11.578 1 21.98 44 SER B CA 1
ATOM 2394 C C . SER B 1 44 ? 50.375 -21.797 10.945 1 21.98 44 SER B C 1
ATOM 2396 O O . SER B 1 44 ? 51.344 -21.266 10.359 1 21.98 44 SER B O 1
ATOM 2398 N N . ARG B 1 45 ? 49.406 -21.5 10.117 1 18.25 45 ARG B N 1
ATOM 2399 C CA . ARG B 1 45 ? 49.312 -20.203 9.453 1 18.25 45 ARG B CA 1
ATOM 2400 C C . ARG B 1 45 ? 49.312 -19.062 10.461 1 18.25 45 ARG B C 1
ATOM 2402 O O . ARG B 1 45 ? 48.438 -19 11.328 1 18.25 45 ARG B O 1
ATOM 2409 N N . ALA B 1 46 ? 50.5 -18.547 10.789 1 19.92 46 ALA B N 1
ATOM 2410 C CA . ALA B 1 46 ? 50.906 -17.297 11.422 1 19.92 46 ALA B CA 1
ATOM 2411 C C . ALA B 1 46 ? 50.156 -16.109 10.828 1 19.92 46 ALA B C 1
ATOM 2413 O O . ALA B 1 46 ? 50.531 -15.578 9.789 1 19.92 46 ALA B O 1
ATOM 2414 N N . ARG B 1 47 ? 48.875 -16.156 10.633 1 21.45 47 ARG B N 1
ATOM 2415 C CA . ARG B 1 47 ? 48.344 -14.969 9.969 1 21.45 47 ARG B CA 1
ATOM 2416 C C . ARG B 1 47 ? 48.562 -13.719 10.812 1 21.45 47 ARG B C 1
ATOM 2418 O O . ARG B 1 47 ? 48.062 -13.633 11.938 1 21.45 47 ARG B O 1
ATOM 2425 N N . LYS B 1 48 ? 49.812 -13.172 10.805 1 21.55 48 LYS B N 1
ATOM 2426 C CA . LYS B 1 48 ? 50.094 -11.797 11.227 1 21.55 48 LYS B CA 1
ATOM 2427 C C . LYS B 1 48 ? 48.969 -10.859 10.766 1 21.55 48 LYS B C 1
ATOM 2429 O O . LYS B 1 48 ? 48.719 -10.734 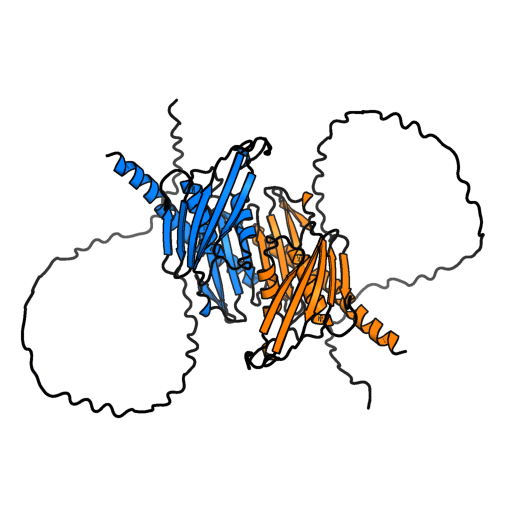9.562 1 21.55 48 LYS B O 1
ATOM 2434 N N . ALA B 1 49 ? 48.094 -10.57 11.688 1 24.64 49 ALA B N 1
ATOM 2435 C CA . ALA B 1 49 ? 46.906 -9.734 11.609 1 24.64 49 ALA B CA 1
ATOM 2436 C C . ALA B 1 49 ? 47.281 -8.305 11.211 1 24.64 49 ALA B C 1
ATOM 2438 O O . ALA B 1 49 ? 47.906 -7.574 11.984 1 24.64 49 ALA B O 1
ATOM 2439 N N . ARG B 1 50 ? 47.875 -8.047 10 1 23.59 50 ARG B N 1
ATOM 2440 C CA . ARG B 1 50 ? 48.031 -6.672 9.539 1 23.59 50 ARG B CA 1
ATOM 2441 C C . ARG B 1 50 ? 46.75 -5.863 9.812 1 23.59 50 ARG B C 1
ATOM 2443 O O . ARG B 1 50 ? 45.656 -6.238 9.383 1 23.59 50 ARG B O 1
ATOM 2450 N N . ASN B 1 51 ? 46.75 -5.195 10.992 1 25.81 51 ASN B N 1
ATOM 2451 C CA . ASN B 1 51 ? 45.75 -4.23 11.422 1 25.81 51 ASN B CA 1
ATOM 2452 C C . ASN B 1 51 ? 45.531 -3.135 10.383 1 25.81 51 ASN B C 1
ATOM 2454 O O . ASN B 1 51 ? 46.156 -2.07 10.461 1 25.81 51 ASN B O 1
ATOM 2458 N N . ALA B 1 52 ? 45.812 -3.359 9.039 1 27.48 52 ALA B N 1
ATOM 2459 C CA . ALA B 1 52 ? 45.688 -2.203 8.164 1 27.48 52 ALA B CA 1
ATOM 2460 C C . ALA B 1 52 ? 44.312 -1.558 8.336 1 27.48 52 ALA B C 1
ATOM 2462 O O . ALA B 1 52 ? 43.281 -2.23 8.219 1 27.48 52 ALA B O 1
ATOM 2463 N N . THR B 1 53 ? 44.219 -0.535 9.117 1 27.77 53 THR B N 1
ATOM 2464 C CA . THR B 1 53 ? 43.125 0.415 9.273 1 27.77 53 THR B CA 1
ATOM 2465 C C . THR B 1 53 ? 42.625 0.908 7.91 1 27.77 53 THR B C 1
ATOM 2467 O O . THR B 1 53 ? 43.219 1.848 7.352 1 27.77 53 THR B O 1
ATOM 2470 N N . ALA B 1 54 ? 42.562 0.108 6.863 1 31.88 54 ALA B N 1
ATOM 2471 C CA . ALA B 1 54 ? 42.062 0.712 5.637 1 31.88 54 ALA B CA 1
ATOM 2472 C C . ALA B 1 54 ? 40.781 1.519 5.914 1 31.88 54 ALA B C 1
ATOM 2474 O O . ALA B 1 54 ? 39.906 1.087 6.684 1 31.88 54 ALA B O 1
ATOM 2475 N N . PRO B 1 55 ? 40.875 2.84 5.742 1 30.83 55 PRO B N 1
ATOM 2476 C CA . PRO B 1 55 ? 39.656 3.658 5.809 1 30.83 55 PRO B CA 1
ATOM 2477 C C . PRO B 1 55 ? 38.469 3 5.121 1 30.83 55 PRO B C 1
ATOM 2479 O O . PRO B 1 55 ? 38.594 2.434 4.035 1 30.83 55 PRO B O 1
ATOM 2482 N N . LEU B 1 56 ? 37.656 2.406 5.781 1 29.59 56 LEU B N 1
ATOM 2483 C CA . LEU B 1 56 ? 36.406 1.848 5.27 1 29.59 56 LEU B CA 1
ATOM 2484 C C . LEU B 1 56 ? 35.75 2.805 4.281 1 29.59 56 LEU B C 1
ATOM 2486 O O . LEU B 1 56 ? 35.188 3.832 4.684 1 29.59 56 LEU B O 1
ATOM 2490 N N . ALA B 1 57 ? 36.438 3.148 3.154 1 28.8 57 ALA B N 1
ATOM 2491 C CA . ALA B 1 57 ? 35.656 3.799 2.102 1 28.8 57 ALA B CA 1
ATOM 2492 C C . ALA B 1 57 ? 34.25 3.258 2.057 1 28.8 57 ALA B C 1
ATOM 2494 O O . ALA B 1 57 ? 34.031 2.053 1.893 1 28.8 57 ALA B O 1
ATOM 2495 N N . MET B 1 58 ? 33.438 3.781 2.836 1 30.78 58 MET B N 1
ATOM 2496 C CA . MET B 1 58 ? 32 3.545 2.596 1 30.78 58 MET B CA 1
ATOM 2497 C C . MET B 1 58 ? 31.734 3.387 1.104 1 30.78 58 MET B C 1
ATOM 2499 O O . MET B 1 58 ? 31.906 4.332 0.332 1 30.78 58 MET B O 1
ATOM 2503 N N . GLU B 1 59 ? 32.25 2.367 0.486 1 31.61 59 GLU B N 1
ATOM 2504 C CA . GLU B 1 59 ? 31.859 2.08 -0.895 1 31.61 59 GLU B CA 1
ATOM 2505 C C . GLU B 1 59 ? 30.406 2.438 -1.153 1 31.61 59 GLU B C 1
ATOM 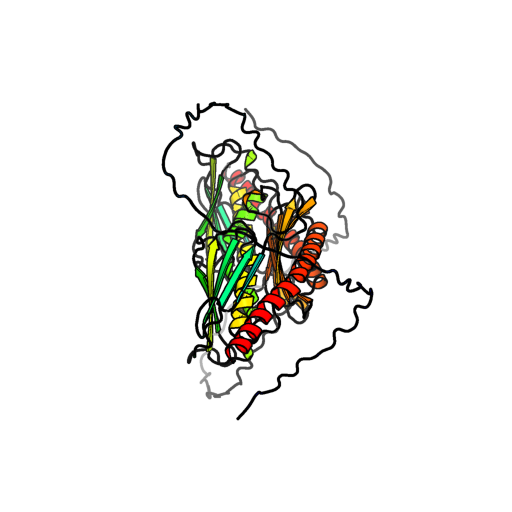2507 O O . GLU B 1 59 ? 29.5 1.853 -0.551 1 31.61 59 GLU B O 1
ATOM 2512 N N . ILE B 1 60 ? 30.109 3.709 -1.184 1 33.56 60 ILE B N 1
ATOM 2513 C CA . ILE B 1 60 ? 28.875 4.094 -1.851 1 33.56 60 ILE B CA 1
ATOM 2514 C C . ILE B 1 60 ? 28.625 3.166 -3.037 1 33.56 60 ILE B C 1
ATOM 2516 O O . ILE B 1 60 ? 29.359 3.201 -4.031 1 33.56 60 ILE B O 1
ATOM 2520 N N . VAL B 1 61 ? 28.531 1.947 -2.885 1 34.28 61 VAL B N 1
ATOM 2521 C CA . VAL B 1 61 ? 28.156 1.108 -4.016 1 34.28 61 VAL B CA 1
ATOM 2522 C C . VAL B 1 61 ? 27.078 1.815 -4.844 1 34.28 61 VAL B C 1
ATOM 2524 O O . VAL B 1 61 ? 26 2.117 -4.34 1 34.28 61 VAL B O 1
ATOM 2527 N N . ALA B 1 62 ? 27.438 2.695 -5.676 1 37.28 62 ALA B N 1
ATOM 2528 C CA . ALA B 1 62 ? 26.578 3.207 -6.742 1 37.28 62 ALA B CA 1
ATOM 2529 C C . ALA B 1 62 ? 25.547 2.172 -7.148 1 37.28 62 ALA B C 1
ATOM 2531 O O . ALA B 1 62 ? 25.875 1.022 -7.441 1 37.28 62 ALA B O 1
ATOM 2532 N N . ALA B 1 63 ? 24.453 2.137 -6.539 1 46.38 63 ALA B N 1
ATOM 2533 C CA . ALA B 1 63 ? 23.359 1.27 -6.977 1 46.38 63 ALA B CA 1
ATOM 2534 C C . ALA B 1 63 ? 23.359 1.116 -8.492 1 46.38 63 ALA B C 1
ATOM 2536 O O . ALA B 1 63 ? 23.25 2.105 -9.227 1 46.38 63 ALA B O 1
ATOM 2537 N N . VAL B 1 64 ? 24.266 0.34 -9.031 1 46.19 64 VAL B N 1
ATOM 2538 C CA . VAL B 1 64 ? 24.203 -0.029 -10.438 1 46.19 64 VAL B CA 1
ATOM 2539 C C . VAL B 1 64 ? 22.75 -0.333 -10.828 1 46.19 64 VAL B C 1
ATOM 2541 O O . VAL B 1 64 ? 22.062 -1.081 -10.133 1 46.19 64 VAL B O 1
ATOM 2544 N N . ALA B 1 65 ? 22.188 0.541 -11.789 1 57.94 65 ALA B N 1
ATOM 2545 C CA . ALA B 1 65 ? 20.938 0.273 -12.5 1 57.94 65 ALA B CA 1
ATOM 2546 C C . ALA B 1 65 ? 20.844 -1.194 -12.906 1 57.94 65 ALA B C 1
ATOM 2548 O O . ALA B 1 65 ? 21.828 -1.786 -13.352 1 57.94 65 ALA B O 1
ATOM 2549 N N . ASN B 1 66 ? 20.141 -1.973 -12.172 1 66.12 66 ASN B N 1
ATOM 2550 C CA . ASN B 1 66 ? 19.844 -3.344 -12.57 1 66.12 66 ASN B CA 1
ATOM 2551 C C . ASN B 1 66 ? 18.438 -3.471 -13.156 1 66.12 66 ASN B C 1
ATOM 2553 O O . ASN B 1 66 ? 17.453 -3.217 -12.461 1 66.12 66 ASN B O 1
ATOM 2557 N N . LEU B 1 67 ? 18.516 -3.695 -14.469 1 75.06 67 LEU B N 1
ATOM 2558 C CA . LEU B 1 67 ? 17.234 -3.768 -15.18 1 75.06 67 LEU B CA 1
ATOM 2559 C C . LEU B 1 67 ? 16.719 -5.199 -15.211 1 75.06 67 LEU B C 1
ATOM 2561 O O . LEU B 1 67 ? 15.633 -5.457 -15.742 1 75.06 67 LEU B O 1
ATOM 2565 N N . ALA B 1 68 ? 17.547 -6.051 -14.461 1 83.06 68 ALA B N 1
ATOM 2566 C CA . ALA B 1 68 ? 17.109 -7.445 -14.422 1 83.06 68 ALA B CA 1
ATOM 2567 C C . ALA B 1 68 ? 16.703 -7.855 -13.008 1 83.06 68 ALA B C 1
ATOM 2569 O O . ALA B 1 68 ? 17.141 -7.254 -12.031 1 83.06 68 ALA B O 1
ATOM 2570 N N . PHE B 1 69 ? 15.82 -8.773 -13.031 1 90.88 69 PHE B N 1
ATOM 2571 C CA . PHE B 1 69 ? 15.438 -9.352 -11.75 1 90.88 69 PHE B CA 1
ATOM 2572 C C . PHE B 1 69 ? 16.625 -10.07 -11.109 1 90.88 69 PHE B C 1
ATOM 2574 O O . PHE B 1 69 ? 17.484 -10.594 -11.805 1 90.88 69 PHE B O 1
ATOM 2581 N N . LEU B 1 70 ? 16.609 -10.023 -9.805 1 89.94 70 LEU B N 1
ATOM 2582 C CA . LEU B 1 70 ? 17.531 -10.891 -9.07 1 89.94 70 LEU B CA 1
ATOM 2583 C C . LEU B 1 70 ? 17.234 -12.359 -9.367 1 89.94 70 LEU B C 1
ATOM 2585 O O . LEU B 1 70 ? 16.219 -12.688 -9.961 1 89.94 70 LEU B O 1
ATOM 2589 N N . ASP B 1 71 ? 18.219 -13.211 -9.016 1 90.44 71 ASP B N 1
ATOM 2590 C CA . ASP B 1 71 ? 17.953 -14.641 -9.148 1 90.44 71 ASP B CA 1
ATOM 2591 C C . ASP B 1 71 ? 16.656 -15.023 -8.438 1 90.44 71 ASP B C 1
ATOM 2593 O O . ASP B 1 71 ? 16.438 -14.648 -7.285 1 90.44 71 ASP B O 1
ATOM 2597 N N . SER B 1 72 ? 15.781 -15.617 -9.25 1 93.31 72 SER B N 1
ATOM 2598 C CA . SER B 1 72 ? 14.477 -15.969 -8.703 1 93.31 72 SER B CA 1
ATOM 2599 C C . SER B 1 72 ? 14.195 -17.469 -8.844 1 93.31 72 SER B C 1
ATOM 2601 O O . SER B 1 72 ? 14.734 -18.125 -9.734 1 93.31 72 SER B O 1
ATOM 2603 N N . CYS B 1 73 ? 13.469 -18.016 -7.859 1 93.69 73 CYS B N 1
ATOM 2604 C CA . CYS B 1 73 ? 13.086 -19.422 -7.84 1 93.69 73 CYS B CA 1
ATOM 2605 C C . CYS B 1 73 ? 11.625 -19.578 -7.43 1 93.69 73 CYS B C 1
ATOM 2607 O O . CYS B 1 73 ? 11.195 -19.016 -6.422 1 93.69 73 CYS B O 1
ATOM 2609 N N . PHE B 1 74 ? 10.898 -20.234 -8.227 1 95 74 PHE B N 1
ATOM 2610 C CA . PHE B 1 74 ? 9.5 -20.531 -7.965 1 95 74 PHE B CA 1
ATOM 2611 C C . PHE B 1 74 ? 9.25 -22.031 -7.949 1 95 74 PHE B C 1
ATOM 2613 O O . PHE B 1 74 ? 9.672 -22.75 -8.859 1 95 74 PHE B O 1
ATOM 2620 N N . LYS B 1 75 ? 8.625 -22.516 -6.871 1 91.38 75 LYS B N 1
ATOM 2621 C CA . LYS B 1 75 ? 8.305 -23.938 -6.754 1 91.38 75 LYS B CA 1
ATOM 2622 C C . LYS B 1 75 ? 6.879 -24.125 -6.238 1 91.38 75 LYS B C 1
ATOM 2624 O O . LYS B 1 75 ? 6.461 -23.469 -5.289 1 91.38 75 LYS B O 1
ATOM 2629 N N . CYS B 1 76 ? 6.145 -24.938 -6.875 1 89.81 76 CYS B N 1
ATOM 2630 C CA . CYS B 1 76 ? 4.828 -25.344 -6.391 1 89.81 76 CYS B CA 1
ATOM 2631 C C . CYS B 1 76 ? 4.906 -26.656 -5.617 1 89.81 76 CYS B C 1
ATOM 2633 O O . CYS B 1 76 ? 5.914 -27.359 -5.688 1 89.81 76 CYS B O 1
ATOM 2635 N N . ARG B 1 77 ? 3.838 -26.891 -4.828 1 88 77 ARG B N 1
ATOM 2636 C CA . ARG B 1 77 ? 3.656 -28.156 -4.133 1 88 77 ARG B CA 1
ATOM 2637 C C . ARG B 1 77 ? 4.867 -28.484 -3.266 1 88 77 ARG B C 1
ATOM 2639 O O . ARG B 1 77 ? 5.461 -29.562 -3.4 1 88 77 ARG B O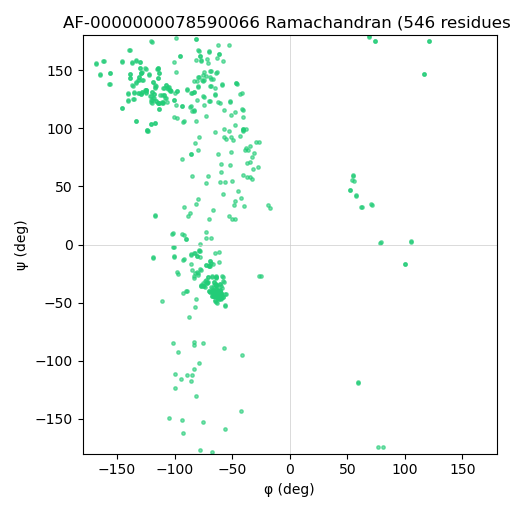 1
ATOM 2646 N N . VAL B 1 78 ? 5.207 -27.578 -2.426 1 88.25 78 VAL B N 1
ATOM 2647 C CA . VAL B 1 78 ? 6.375 -27.734 -1.561 1 88.25 78 VAL B CA 1
ATOM 2648 C C . VAL B 1 78 ? 6.039 -28.672 -0.4 1 88.25 78 VAL B C 1
ATOM 2650 O O . VAL B 1 78 ? 6.938 -29.234 0.237 1 88.25 78 VAL B O 1
ATOM 2653 N N . PHE B 1 79 ? 4.789 -28.828 -0.107 1 82.44 79 PHE B N 1
ATOM 2654 C CA . PHE B 1 79 ? 4.352 -29.766 0.924 1 82.44 79 PHE B CA 1
ATOM 2655 C C . PHE B 1 79 ? 3.541 -30.906 0.315 1 82.44 79 PHE B C 1
ATOM 2657 O O . PHE B 1 79 ? 2.918 -30.734 -0.736 1 82.44 79 PHE B O 1
ATOM 2664 N N . ASP B 1 80 ? 3.656 -32.094 1.094 1 74.69 80 ASP B N 1
ATOM 2665 C CA . ASP B 1 80 ? 2.891 -33.25 0.644 1 74.69 80 ASP B CA 1
ATOM 2666 C C . ASP B 1 80 ? 1.406 -33.094 0.965 1 74.69 80 ASP B C 1
ATOM 2668 O O . ASP B 1 80 ? 1.049 -32.531 2.004 1 74.69 80 ASP B O 1
ATOM 2672 N N . GLY B 1 81 ? 0.551 -33.656 0.03 1 61.91 81 GLY B N 1
ATOM 2673 C CA . GLY B 1 81 ? -0.884 -33.75 0.25 1 61.91 81 GLY B CA 1
ATOM 2674 C C . GLY B 1 81 ? -1.604 -32.438 -0.063 1 61.91 81 GLY B C 1
ATOM 2675 O O . GLY B 1 81 ? -0.981 -31.469 -0.488 1 61.91 81 GLY B O 1
ATOM 2676 N N . PRO B 1 82 ? -2.844 -32.656 0.307 1 60.59 82 PRO B N 1
ATOM 2677 C CA . PRO B 1 82 ? -3.824 -31.734 -0.298 1 60.59 82 PRO B CA 1
ATOM 2678 C C . PRO B 1 82 ? -3.637 -30.281 0.134 1 60.59 82 PRO B C 1
ATOM 2680 O O . PRO B 1 82 ? -3.867 -29.375 -0.656 1 60.59 82 PRO B O 1
ATOM 2683 N N . PRO B 1 83 ? -3.234 -29.266 0.717 1 73.12 83 PRO B N 1
ATOM 2684 C CA . PRO B 1 83 ? -3.357 -27.812 0.577 1 73.12 83 PRO B CA 1
ATOM 2685 C C . PRO B 1 83 ? -2.414 -27.234 -0.479 1 73.12 83 PRO B C 1
ATOM 2687 O O . PRO B 1 83 ? -1.41 -27.875 -0.822 1 73.12 83 PRO B O 1
ATOM 2690 N N . GLY B 1 84 ? -2.854 -26.5 -1.491 1 92.12 84 GLY B N 1
ATOM 2691 C CA . GLY B 1 84 ? -1.936 -25.812 -2.387 1 92.12 84 GLY B CA 1
ATOM 2692 C C . GLY B 1 84 ? -0.797 -25.125 -1.658 1 92.12 84 GLY B C 1
ATOM 2693 O O . GLY B 1 84 ? -0.99 -24.578 -0.569 1 92.12 84 GLY B O 1
ATOM 2694 N N . SER B 1 85 ? 0.421 -25.391 -2.117 1 95.19 85 SER B N 1
ATOM 2695 C CA . SER B 1 85 ? 1.584 -24.766 -1.507 1 95.19 85 SER B CA 1
ATOM 2696 C C . SER B 1 85 ? 2.58 -24.297 -2.566 1 95.19 85 SER B C 1
ATOM 2698 O O . SER B 1 85 ? 2.59 -24.812 -3.684 1 95.19 85 SER B O 1
ATOM 2700 N N . ALA B 1 86 ? 3.355 -23.328 -2.115 1 96.38 86 ALA B N 1
ATOM 2701 C CA . ALA B 1 86 ? 4.355 -22.812 -3.045 1 96.38 86 ALA B CA 1
ATOM 2702 C C . ALA B 1 86 ? 5.453 -22.047 -2.305 1 96.38 86 ALA B C 1
ATOM 2704 O O . ALA B 1 86 ? 5.27 -21.641 -1.153 1 96.38 86 ALA B O 1
ATOM 2705 N N . TYR B 1 87 ? 6.531 -21.984 -3.002 1 96.25 87 TYR B N 1
ATOM 2706 C CA . TYR B 1 87 ? 7.711 -21.266 -2.559 1 96.25 87 TYR B CA 1
ATOM 2707 C C . TYR B 1 87 ? 8.148 -20.234 -3.605 1 96.25 87 TYR B C 1
ATOM 2709 O O . TYR B 1 87 ? 8.117 -20.531 -4.805 1 96.25 87 TYR B O 1
ATOM 2717 N N . ALA B 1 88 ? 8.438 -19.031 -3.211 1 97.5 88 ALA B N 1
ATOM 2718 C CA . ALA B 1 88 ? 8.984 -18 -4.09 1 97.5 88 ALA B CA 1
ATOM 2719 C C . ALA B 1 88 ? 10.195 -17.328 -3.453 1 97.5 88 ALA B C 1
ATOM 2721 O O . ALA B 1 88 ? 10.227 -17.094 -2.242 1 97.5 88 ALA B O 1
ATOM 2722 N N . GLU B 1 89 ? 11.125 -17.078 -4.379 1 96.81 89 GLU B N 1
ATOM 2723 C CA . GLU B 1 89 ? 12.352 -16.422 -3.943 1 96.81 89 GLU B CA 1
ATOM 2724 C C . GLU B 1 89 ? 12.82 -15.391 -4.965 1 96.81 89 GLU B C 1
ATOM 2726 O O . GLU B 1 89 ? 12.789 -15.648 -6.168 1 96.81 89 GLU B O 1
ATOM 2731 N N . PHE B 1 90 ? 13.125 -14.148 -4.543 1 96.06 90 PHE B N 1
ATOM 2732 C CA . PHE B 1 90 ? 13.867 -13.109 -5.258 1 96.06 90 PHE B CA 1
ATOM 2733 C C . PHE B 1 90 ? 15.117 -12.703 -4.488 1 96.06 90 PHE B C 1
ATOM 2735 O O . PHE B 1 90 ? 15.039 -11.945 -3.521 1 96.06 90 PHE B O 1
ATOM 2742 N N . GLY B 1 91 ? 16.281 -13.195 -4.969 1 95.31 91 GLY B N 1
ATOM 2743 C CA . GLY B 1 91 ? 17.469 -12.977 -4.172 1 95.31 91 GLY B CA 1
ATOM 2744 C C . GLY B 1 91 ? 17.375 -13.562 -2.777 1 95.31 91 GLY B C 1
ATOM 2745 O O . GLY B 1 91 ? 17.156 -14.766 -2.619 1 95.31 91 GLY B O 1
ATOM 2746 N N . GLU B 1 92 ? 17.453 -12.656 -1.733 1 95.31 92 GLU B N 1
ATOM 2747 C CA . GLU B 1 92 ? 17.453 -13.133 -0.352 1 95.31 92 GLU B CA 1
ATOM 2748 C C . GLU B 1 92 ? 16.078 -12.938 0.294 1 95.31 92 GLU B C 1
ATOM 2750 O O . GLU B 1 92 ? 15.93 -13.117 1.505 1 95.31 92 GLU B O 1
ATOM 2755 N N . THR B 1 93 ? 15.109 -12.578 -0.491 1 94.88 93 THR B N 1
ATOM 2756 C CA . THR B 1 93 ? 13.734 -12.586 -0.009 1 94.88 93 THR B CA 1
ATOM 2757 C C . THR B 1 93 ? 13.055 -13.906 -0.344 1 94.88 93 THR B C 1
ATOM 2759 O O . THR B 1 93 ? 12.969 -14.289 -1.514 1 94.88 93 THR B O 1
ATOM 2762 N N . LYS B 1 94 ? 12.633 -14.602 0.738 1 96.25 94 LYS B N 1
ATOM 2763 C CA . LYS B 1 94 ? 12.086 -15.945 0.604 1 96.25 94 LYS B CA 1
ATOM 2764 C C . LYS B 1 94 ? 10.742 -16.062 1.316 1 96.25 94 LYS B C 1
ATOM 2766 O O . LYS B 1 94 ? 10.602 -15.664 2.473 1 96.25 94 LYS B O 1
ATOM 2771 N N . VAL B 1 95 ? 9.758 -16.594 0.577 1 96.38 95 VAL B N 1
ATOM 2772 C CA . VAL B 1 95 ? 8.406 -16.672 1.13 1 96.38 95 VAL B CA 1
ATOM 2773 C C . VAL B 1 95 ? 7.797 -18.031 0.813 1 96.38 95 VAL B C 1
ATOM 2775 O O . VAL B 1 95 ? 7.965 -18.547 -0.292 1 96.38 95 VAL B O 1
ATOM 2778 N N . LEU B 1 96 ? 7.129 -18.609 1.837 1 96.38 96 LEU B N 1
ATOM 2779 C CA . LEU B 1 96 ? 6.316 -19.812 1.67 1 96.38 96 LEU B CA 1
ATOM 2780 C C . LEU B 1 96 ? 4.832 -19.484 1.761 1 96.38 96 LEU B C 1
ATOM 2782 O O . LEU B 1 96 ? 4.422 -18.688 2.607 1 96.38 96 LEU B O 1
ATOM 2786 N N . ALA B 1 97 ? 4.066 -20.047 0.921 1 96.31 97 ALA B N 1
ATOM 2787 C CA . ALA B 1 97 ? 2.619 -19.859 0.977 1 96.31 97 ALA B CA 1
ATOM 2788 C C . ALA B 1 97 ? 1.899 -21.203 0.974 1 96.31 97 ALA B C 1
ATOM 2790 O O . ALA B 1 97 ? 2.324 -22.141 0.293 1 96.31 97 ALA B O 1
ATOM 2791 N N . ARG B 1 98 ? 0.847 -21.297 1.743 1 95.75 98 ARG B N 1
ATOM 2792 C CA . ARG B 1 98 ? -0.021 -22.469 1.801 1 95.75 98 ARG B CA 1
ATOM 2793 C C . ARG B 1 98 ? -1.488 -22.062 1.678 1 95.75 98 ARG B C 1
ATOM 2795 O O . ARG B 1 98 ? -1.896 -21.016 2.18 1 95.75 98 ARG B O 1
ATOM 2802 N N . VAL B 1 99 ? -2.238 -22.844 1.052 1 96.44 99 VAL B N 1
ATOM 2803 C CA . VAL B 1 99 ? -3.672 -22.609 0.903 1 96.44 99 VAL B CA 1
ATOM 2804 C C . VAL B 1 99 ? -4.453 -23.766 1.512 1 96.44 99 VAL B C 1
ATOM 2806 O O . VAL B 1 99 ? -4.242 -24.922 1.144 1 96.44 99 VAL B O 1
ATOM 2809 N N . TYR B 1 100 ? -5.285 -23.391 2.441 1 93.88 100 TYR B N 1
ATOM 2810 C CA . TYR B 1 100 ? -6.176 -24.375 3.055 1 93.88 100 TYR B CA 1
ATOM 2811 C C . TYR B 1 100 ? -7.602 -24.203 2.549 1 93.88 100 TYR B C 1
ATOM 2813 O O . TYR B 1 100 ? -8.117 -23.078 2.494 1 93.88 100 TYR B O 1
ATOM 2821 N N . GLY B 1 101 ? -8.219 -25.359 2.221 1 91.38 101 GLY B N 1
ATOM 2822 C CA . GLY B 1 101 ? -9.602 -25.328 1.782 1 91.38 101 GLY B CA 1
ATOM 2823 C C . GLY B 1 101 ? -9.805 -25.906 0.399 1 91.38 101 GLY B C 1
ATOM 2824 O O . GLY B 1 101 ? -8.852 -26.391 -0.22 1 91.38 101 GLY B O 1
ATOM 2825 N N . PRO B 1 102 ? -11.078 -25.969 0.041 1 91.62 102 PRO B N 1
ATOM 2826 C CA . PRO B 1 102 ? -12.281 -25.406 0.668 1 91.62 102 PRO B CA 1
ATOM 2827 C C . PRO B 1 102 ? -12.703 -26.188 1.917 1 91.62 102 PRO B C 1
ATOM 2829 O O . PRO B 1 102 ? -12.695 -27.422 1.919 1 91.62 102 PRO B O 1
ATOM 2832 N N . VAL B 1 103 ? -12.859 -25.359 2.967 1 92.38 103 VAL B N 1
ATOM 2833 C CA . VAL B 1 103 ? -13.406 -25.922 4.195 1 92.38 103 VAL B CA 1
ATOM 2834 C C . VAL B 1 103 ? -14.867 -25.516 4.348 1 92.38 103 VAL B C 1
ATOM 2836 O O . VAL B 1 103 ? -15.203 -24.328 4.215 1 92.38 103 VAL B O 1
ATOM 2839 N N . ASP B 1 104 ? -15.664 -26.469 4.633 1 92.62 104 ASP B N 1
ATOM 2840 C CA . ASP B 1 104 ? -17.094 -26.172 4.785 1 92.62 104 ASP B CA 1
ATOM 2841 C C . ASP B 1 104 ? -17.328 -25.266 5.977 1 92.62 104 ASP B C 1
ATOM 2843 O O . ASP B 1 104 ? -16.734 -25.438 7.039 1 92.62 104 ASP B O 1
ATOM 2847 N N . ASP B 1 105 ? -18.078 -24.203 5.68 1 90.44 105 ASP B N 1
ATOM 2848 C CA . ASP B 1 105 ? -18.531 -23.266 6.699 1 90.44 105 ASP B CA 1
ATOM 2849 C C . ASP B 1 105 ? -20.047 -23.125 6.676 1 90.44 105 ASP B C 1
ATOM 2851 O O . ASP B 1 105 ? -20.594 -22.359 5.879 1 90.44 105 ASP B O 1
ATOM 2855 N N . ALA B 1 106 ? -20.703 -23.844 7.539 1 88.81 106 ALA B N 1
ATOM 2856 C CA . ALA B 1 106 ? -22.172 -23.875 7.578 1 88.81 106 ALA B CA 1
ATOM 2857 C C . ALA B 1 106 ? -22.75 -22.484 7.773 1 88.81 106 ALA B C 1
ATOM 2859 O O . ALA B 1 106 ? -23.859 -22.188 7.324 1 88.81 106 ALA B O 1
ATOM 2860 N N . ASN B 1 107 ? -22.062 -21.688 8.453 1 90.12 107 ASN B N 1
ATOM 2861 C CA . ASN B 1 107 ? -22.516 -20.328 8.719 1 90.12 107 ASN B CA 1
ATOM 2862 C C . ASN B 1 107 ? -22 -19.344 7.676 1 90.12 107 ASN B C 1
ATOM 2864 O O . ASN B 1 107 ? -22.172 -18.141 7.809 1 90.12 107 ASN B O 1
ATOM 2868 N N . GLY B 1 108 ? -21.438 -19.922 6.715 1 86.62 108 GLY B N 1
ATOM 2869 C CA . GLY B 1 108 ? -20.812 -19.047 5.727 1 86.62 108 GLY B CA 1
ATOM 2870 C C . GLY B 1 108 ? -21.812 -18.453 4.75 1 86.62 108 GLY B C 1
ATOM 2871 O O . GLY B 1 108 ? -22.984 -18.812 4.758 1 86.62 108 GLY B O 1
ATOM 2872 N N . ASP B 1 109 ? -21.359 -17.453 3.99 1 87.19 109 ASP B N 1
ATOM 2873 C CA . ASP B 1 109 ? -22.141 -16.797 2.953 1 87.19 109 ASP B CA 1
ATOM 2874 C C . ASP B 1 109 ? -22.531 -17.781 1.854 1 87.19 109 ASP B C 1
ATOM 2876 O O . ASP B 1 109 ? -21.672 -18.438 1.274 1 87.19 109 ASP B O 1
ATOM 2880 N N . PRO B 1 110 ? -23.797 -17.938 1.587 1 90.75 110 PRO B N 1
ATOM 2881 C CA . PRO B 1 110 ? -24.25 -18.891 0.557 1 90.75 110 PRO B CA 1
ATOM 2882 C C . PRO B 1 110 ? -23.859 -18.453 -0.852 1 90.75 110 PRO B C 1
ATOM 2884 O O . PRO B 1 110 ? -23.859 -19.266 -1.776 1 90.75 110 PRO B O 1
ATOM 2887 N N . SER B 1 111 ? -23.5 -17.188 -0.949 1 91.06 111 SER B N 1
ATOM 2888 C CA . SER B 1 111 ? -23.281 -16.672 -2.297 1 91.06 111 SER B CA 1
ATOM 2889 C C . SER B 1 111 ? -21.797 -16.625 -2.641 1 91.06 111 SER B C 1
ATOM 2891 O O . SER B 1 111 ? -21.438 -16.453 -3.805 1 91.06 111 SER B O 1
ATOM 2893 N N . ALA B 1 112 ? -20.922 -16.828 -1.646 1 92.56 112 ALA B N 1
ATOM 2894 C CA . ALA B 1 112 ? -19.5 -16.703 -1.938 1 92.56 112 ALA B CA 1
ATOM 2895 C C . ALA B 1 112 ? -18.656 -17.328 -0.826 1 92.56 112 ALA B C 1
ATOM 2897 O O . ALA B 1 112 ? -19.031 -17.266 0.348 1 92.56 112 ALA B O 1
ATOM 2898 N N . ALA B 1 113 ? -17.562 -17.875 -1.203 1 94.5 113 ALA B N 1
ATOM 2899 C CA . ALA B 1 113 ? -16.609 -18.375 -0.217 1 94.5 113 ALA B CA 1
ATOM 2900 C C . ALA B 1 113 ? -15.969 -17.219 0.556 1 94.5 113 ALA B C 1
ATOM 2902 O O . ALA B 1 113 ? -15.812 -16.125 0.025 1 94.5 113 ALA B O 1
ATOM 2903 N N . THR B 1 114 ? -15.664 -17.578 1.76 1 93.75 114 THR B N 1
ATOM 2904 C CA . THR B 1 114 ? -14.906 -16.625 2.568 1 93.75 114 THR B CA 1
ATOM 2905 C C . THR B 1 114 ? -13.406 -16.828 2.381 1 93.75 114 THR B C 1
ATOM 2907 O O . THR B 1 114 ? -12.93 -17.969 2.34 1 93.75 114 THR B O 1
ATOM 2910 N N . LEU B 1 115 ? -12.695 -15.75 2.188 1 93.94 115 LEU B N 1
ATOM 2911 C CA . LEU B 1 115 ? -11.25 -15.789 2.02 1 93.94 115 LEU B CA 1
ATOM 2912 C C . LEU B 1 115 ? -10.547 -15.133 3.207 1 93.94 115 LEU B C 1
ATOM 2914 O O . LEU B 1 115 ? -10.906 -14.023 3.611 1 93.94 115 LEU B O 1
ATOM 2918 N N . SER B 1 116 ? -9.609 -15.836 3.77 1 92.25 116 SER B N 1
ATOM 2919 C CA . SER B 1 116 ? -8.859 -15.297 4.898 1 92.25 116 SER B CA 1
ATOM 2920 C C . SER B 1 116 ? -7.359 -15.438 4.68 1 92.25 116 SER B C 1
ATOM 2922 O O . SER B 1 116 ? -6.918 -16.234 3.842 1 92.25 116 SER B O 1
ATOM 2924 N N . LEU B 1 117 ? -6.586 -14.562 5.387 1 92.06 117 LEU B N 1
ATOM 2925 C CA . LEU B 1 117 ? -5.137 -14.531 5.25 1 92.06 117 LEU B CA 1
ATOM 2926 C C . LEU B 1 117 ? -4.457 -14.531 6.613 1 92.06 117 LEU B C 1
ATOM 2928 O O . LEU B 1 117 ? -4.863 -13.789 7.512 1 92.06 117 LEU B O 1
ATOM 2932 N N . LYS B 1 118 ? -3.525 -15.414 6.742 1 88.75 118 LYS B N 1
ATOM 2933 C CA . LYS B 1 118 ? -2.68 -15.469 7.934 1 88.75 118 LYS B CA 1
ATOM 2934 C C . LYS B 1 118 ? -1.214 -15.234 7.578 1 88.75 118 LYS B C 1
ATOM 2936 O O . LYS B 1 118 ? -0.673 -15.883 6.684 1 88.75 118 LYS B O 1
ATOM 2941 N N . MET B 1 119 ? -0.596 -14.305 8.219 1 89.06 119 MET B N 1
ATOM 2942 C CA . MET B 1 119 ? 0.816 -14.008 7.988 1 89.06 119 MET B CA 1
ATOM 2943 C C . MET B 1 119 ? 1.678 -14.562 9.117 1 89.06 119 MET B C 1
ATOM 2945 O O . MET B 1 119 ? 1.342 -14.406 10.297 1 89.06 119 MET B O 1
ATOM 2949 N N . LYS B 1 120 ? 2.768 -15.234 8.75 1 87.19 120 LYS B N 1
ATOM 2950 C CA . LYS B 1 120 ? 3.736 -15.758 9.703 1 87.19 120 LYS B CA 1
ATOM 2951 C C . LYS B 1 120 ? 5.145 -15.266 9.391 1 87.19 120 LYS B C 1
ATOM 2953 O O . LYS B 1 120 ? 5.5 -15.102 8.219 1 87.19 120 LYS B O 1
ATOM 2958 N N . GLY B 1 121 ? 6.059 -15.141 10.523 1 77.69 121 GLY B N 1
ATOM 2959 C CA . GLY B 1 121 ? 7.461 -14.805 10.336 1 77.69 121 GLY B CA 1
ATOM 2960 C C . GLY B 1 121 ? 7.691 -13.32 10.102 1 77.69 121 GLY B C 1
ATOM 2961 O O . GLY B 1 121 ? 8.688 -12.938 9.484 1 77.69 121 GLY B O 1
ATOM 2962 N N . PHE B 1 122 ? 6.711 -12.664 10.141 1 63.78 122 PHE B N 1
ATOM 2963 C CA . PHE B 1 122 ? 6.879 -11.258 9.789 1 63.78 122 PHE B CA 1
ATOM 2964 C C . PHE B 1 122 ? 6.703 -10.367 11.016 1 63.78 122 PHE B C 1
ATOM 2966 O O . PHE B 1 122 ? 5.887 -10.656 11.883 1 63.78 122 PHE B O 1
ATOM 2973 N N . PRO B 1 123 ? 7.855 -9.648 11.18 1 53.81 123 PRO B N 1
ATOM 2974 C CA . PRO B 1 123 ? 7.535 -8.664 12.211 1 53.81 123 PRO B CA 1
ATOM 2975 C C . PRO B 1 123 ? 6.203 -7.953 11.961 1 53.81 123 PRO B C 1
ATOM 2977 O O . PRO B 1 123 ? 5.746 -7.887 10.812 1 53.81 123 PRO B O 1
ATOM 2980 N N . GLU B 1 124 ? 5.465 -7.734 12.898 1 50 124 GLU B N 1
ATOM 2981 C CA . GLU B 1 124 ? 4.156 -7.113 13.078 1 50 124 GLU B CA 1
ATOM 2982 C C . GLU B 1 124 ? 3.873 -6.086 11.992 1 50 124 GLU B C 1
ATOM 2984 O O . GLU B 1 124 ? 2.713 -5.828 11.656 1 50 124 GLU B O 1
ATOM 2989 N N . ASP B 1 125 ? 5.184 -5.559 11.508 1 47.88 125 ASP B N 1
ATOM 2990 C CA . ASP B 1 125 ? 5.102 -4.395 10.633 1 47.88 125 ASP B CA 1
ATOM 2991 C C . ASP B 1 125 ? 4.648 -4.797 9.227 1 47.88 125 ASP B C 1
ATOM 2993 O O . ASP B 1 125 ? 4.395 -3.938 8.383 1 47.88 125 ASP B O 1
ATOM 2997 N N . ALA B 1 126 ? 5.086 -6.059 8.719 1 50.88 126 ALA B N 1
ATOM 2998 C CA . ALA B 1 126 ? 5.117 -6.367 7.293 1 50.88 126 ALA B CA 1
ATOM 2999 C C . ALA B 1 126 ? 3.789 -6.023 6.629 1 50.88 126 ALA B C 1
ATOM 3001 O O . ALA B 1 126 ? 3.748 -5.695 5.441 1 50.88 126 ALA B O 1
ATOM 3002 N N . ARG B 1 127 ? 3.08 -5.281 7.082 1 63.06 127 ARG B N 1
ATOM 3003 C CA . ARG B 1 127 ? 1.793 -4.637 6.852 1 63.06 127 ARG B CA 1
ATOM 3004 C C . ARG B 1 127 ? 1.379 -4.746 5.391 1 63.06 127 ARG B C 1
ATOM 3006 O O . ARG B 1 127 ? 0.92 -3.768 4.793 1 63.06 127 ARG B O 1
ATOM 3013 N N . ILE B 1 128 ? 1.822 -5.969 4.84 1 81 128 ILE B N 1
ATOM 3014 C CA . ILE B 1 128 ? 1.465 -6.18 3.441 1 81 128 ILE B CA 1
ATOM 3015 C C . ILE B 1 128 ? 0.248 -7.098 3.352 1 81 128 ILE B C 1
ATOM 3017 O O . ILE B 1 128 ? -0.25 -7.371 2.258 1 81 128 ILE B O 1
ATOM 3021 N N . GLY B 1 129 ? -0.246 -7.566 4.449 1 85 129 GLY B N 1
ATOM 3022 C CA . GLY B 1 129 ? -1.317 -8.547 4.469 1 85 129 GLY B CA 1
ATOM 3023 C C . GLY B 1 129 ? -2.582 -8.062 3.785 1 85 129 GLY B C 1
ATOM 3024 O O . GLY B 1 129 ? -3.203 -8.805 3.02 1 85 129 GLY B O 1
ATOM 3025 N N . SER B 1 130 ? -2.881 -6.855 4.082 1 83.88 130 SER B N 1
ATOM 3026 C CA . SER B 1 130 ? -4.098 -6.309 3.492 1 83.88 130 SER B CA 1
ATOM 3027 C C . SER B 1 130 ? -3.992 -6.23 1.974 1 83.88 130 SER B C 1
ATOM 3029 O O . SER B 1 130 ? -4.984 -6.418 1.266 1 83.88 130 SER B O 1
ATOM 3031 N N . GLN B 1 131 ? -2.799 -5.938 1.489 1 89.25 131 GLN B N 1
ATOM 3032 C CA . GLN B 1 131 ? -2.59 -5.875 0.046 1 89.25 131 GLN B CA 1
ATOM 3033 C C . GLN B 1 131 ? -2.688 -7.266 -0.582 1 89.25 131 GLN B C 1
ATOM 3035 O O . GLN B 1 131 ? -3.32 -7.438 -1.625 1 89.25 131 GLN B O 1
ATOM 3040 N N . ILE B 1 132 ? -2.131 -8.219 0.09 1 92.44 132 ILE B N 1
ATOM 3041 C CA . ILE B 1 132 ? -2.174 -9.594 -0.412 1 92.44 132 ILE B CA 1
ATOM 3042 C C . ILE B 1 132 ? -3.617 -10.086 -0.443 1 92.44 132 ILE B C 1
ATOM 3044 O O . ILE B 1 132 ? -4.07 -10.633 -1.449 1 92.44 132 ILE B O 1
ATOM 3048 N N . LEU B 1 133 ? -4.301 -9.883 0.639 1 91.06 133 LEU B N 1
ATOM 3049 C CA . LEU B 1 133 ? -5.688 -10.328 0.723 1 91.06 133 LEU B CA 1
ATOM 3050 C C . LEU B 1 133 ? -6.539 -9.656 -0.348 1 91.06 133 LEU B C 1
ATOM 3052 O O . LEU B 1 133 ? -7.41 -10.297 -0.943 1 91.06 133 LEU B O 1
ATOM 3056 N N . SER B 1 134 ? -6.297 -8.422 -0.543 1 90.38 134 SER B N 1
ATOM 3057 C CA . SER B 1 134 ? -7.043 -7.699 -1.568 1 90.38 134 SER B CA 1
ATOM 3058 C C . SER B 1 134 ? -6.832 -8.32 -2.945 1 90.38 134 SER B C 1
ATOM 3060 O O . SER B 1 134 ? -7.773 -8.445 -3.729 1 90.38 134 SER B O 1
ATOM 3062 N N . VAL B 1 135 ? -5.629 -8.656 -3.207 1 95 135 VAL B N 1
ATOM 3063 C CA . VAL B 1 135 ? -5.316 -9.266 -4.496 1 95 135 VAL B CA 1
ATOM 3064 C C . VAL B 1 135 ? -5.988 -10.633 -4.598 1 95 135 VAL B C 1
ATOM 3066 O O . VAL B 1 135 ? -6.57 -10.969 -5.629 1 95 135 VAL B O 1
ATOM 3069 N N . VAL B 1 136 ? -5.969 -11.414 -3.543 1 95.56 136 VAL B N 1
ATOM 3070 C CA . VAL B 1 136 ? -6.594 -12.734 -3.512 1 95.56 136 VAL B CA 1
ATOM 3071 C C . VAL B 1 136 ? -8.094 -12.602 -3.758 1 95.56 136 VAL B C 1
ATOM 3073 O O . VAL B 1 136 ? -8.664 -13.336 -4.566 1 95.56 136 VAL B O 1
ATOM 3076 N N . LYS B 1 137 ? -8.664 -11.664 -3.133 1 92.62 137 LYS B N 1
ATOM 3077 C CA . LYS B 1 137 ? -10.102 -11.445 -3.279 1 92.62 137 LYS B CA 1
ATOM 3078 C C . LYS B 1 137 ? -10.453 -11.023 -4.703 1 92.62 137 LYS B C 1
ATOM 3080 O O . LYS B 1 137 ? -11.523 -11.359 -5.211 1 92.62 137 LYS B O 1
ATOM 3085 N N . THR B 1 138 ? -9.57 -10.359 -5.266 1 93 138 THR B N 1
ATOM 3086 C CA . THR B 1 138 ? -9.812 -9.844 -6.605 1 93 138 THR B CA 1
ATOM 3087 C C . THR B 1 138 ? -9.656 -10.945 -7.648 1 93 138 THR B C 1
ATOM 3089 O O . THR B 1 138 ? -10.406 -10.992 -8.633 1 93 138 THR B O 1
ATOM 3092 N N . CYS B 1 139 ? -8.758 -11.844 -7.453 1 94.56 139 CYS B N 1
ATOM 3093 C CA . CYS B 1 139 ? -8.445 -12.789 -8.523 1 94.56 139 CYS B CA 1
ATOM 3094 C C . CYS B 1 139 ? -9.195 -14.102 -8.328 1 94.56 139 CYS B C 1
ATOM 3096 O O . CYS B 1 139 ? -9.406 -14.844 -9.281 1 94.56 139 CYS B O 1
ATOM 3098 N N . VAL B 1 140 ? -9.57 -14.438 -7.102 1 95.62 140 VAL B N 1
ATOM 3099 C CA . VAL B 1 140 ? -10.273 -15.688 -6.824 1 95.62 140 VAL B CA 1
ATOM 3100 C C . VAL B 1 140 ? -11.75 -15.539 -7.18 1 95.62 140 VAL B C 1
ATOM 3102 O O . VAL B 1 140 ? -12.375 -14.516 -6.867 1 95.62 140 VAL B O 1
ATOM 3105 N N . MET B 1 141 ? -12.289 -16.5 -7.812 1 94.44 141 MET B N 1
ATOM 3106 C CA . MET B 1 141 ? -13.719 -16.516 -8.117 1 94.44 141 MET B CA 1
ATOM 3107 C C . MET B 1 141 ? -14.516 -17.094 -6.953 1 94.44 141 MET B C 1
ATOM 3109 O O . MET B 1 141 ? -15.078 -18.188 -7.059 1 94.44 141 MET B O 1
ATOM 3113 N N . ALA B 1 142 ? -14.695 -16.297 -5.977 1 93.56 142 ALA B N 1
ATOM 3114 C CA . ALA B 1 142 ? -15.289 -16.75 -4.723 1 93.56 142 ALA B CA 1
ATOM 3115 C C . ALA B 1 142 ? -16.75 -17.125 -4.914 1 93.56 142 ALA B C 1
ATOM 3117 O O . ALA B 1 142 ? -17.281 -17.984 -4.191 1 93.56 142 ALA B O 1
ATOM 3118 N N . HIS B 1 143 ? -17.422 -16.5 -5.91 1 91.88 143 HIS B N 1
ATOM 3119 C CA . HIS B 1 143 ? -18.859 -16.719 -6.141 1 91.88 143 HIS B CA 1
ATOM 3120 C C . HIS B 1 143 ? -19.125 -18.125 -6.66 1 91.88 143 HIS B C 1
ATOM 3122 O O . HIS B 1 143 ? -20.266 -18.578 -6.672 1 91.88 143 HIS B O 1
ATOM 3128 N N . LYS B 1 144 ? -18.078 -18.766 -7.082 1 94.44 144 LYS B N 1
ATOM 3129 C CA . LYS B 1 144 ? -18.219 -20.141 -7.566 1 94.44 144 LYS B CA 1
ATOM 3130 C C . LYS B 1 144 ? -18.219 -21.141 -6.41 1 94.44 144 LYS B C 1
ATOM 3132 O O . LYS B 1 144 ? -18.5 -22.328 -6.609 1 94.44 144 LYS B O 1
ATOM 3137 N N . TYR B 1 145 ? -17.953 -20.641 -5.246 1 93.56 145 TYR B N 1
ATOM 3138 C CA . TYR B 1 145 ? -17.938 -21.469 -4.043 1 93.56 145 TYR B CA 1
ATOM 3139 C C . TYR B 1 145 ? -19.016 -21.016 -3.064 1 93.56 145 TYR B C 1
ATOM 3141 O O . TYR B 1 145 ? -19.297 -19.828 -2.943 1 93.56 145 TYR B O 1
ATOM 3149 N N . SER B 1 146 ? -19.703 -21.969 -2.488 1 91.94 146 SER B N 1
ATOM 3150 C CA . SER B 1 146 ? -20.75 -21.656 -1.522 1 91.94 146 SER B CA 1
ATOM 3151 C C . SER B 1 146 ? -20.453 -22.266 -0.16 1 91.94 146 SER B C 1
ATOM 3153 O O . SER B 1 146 ? -20.016 -23.422 -0.076 1 91.94 146 SER B O 1
ATOM 3155 N N . GLN B 1 147 ? -20.578 -21.438 0.781 1 92.75 147 GLN B N 1
ATOM 3156 C CA . GLN B 1 147 ? -20.516 -21.891 2.164 1 92.75 147 GLN B CA 1
ATOM 3157 C C . GLN B 1 147 ? -19.188 -22.609 2.447 1 92.75 147 GLN B C 1
ATOM 3159 O O . GLN B 1 147 ? -19.188 -23.719 2.99 1 92.75 147 GLN B O 1
ATOM 3164 N N . CYS B 1 148 ? -18.188 -22.078 1.968 1 93.44 148 CYS B N 1
ATOM 3165 C CA . CYS B 1 148 ? -16.859 -22.609 2.262 1 93.44 148 CYS B CA 1
ATOM 3166 C C . CYS B 1 148 ? -15.867 -21.484 2.49 1 93.44 148 CYS B C 1
ATOM 3168 O O . CYS B 1 148 ? -16.203 -20.312 2.33 1 93.44 148 CYS B O 1
ATOM 3170 N N . GLU B 1 149 ? -14.773 -21.906 2.994 1 94.25 149 GLU B N 1
ATOM 3171 C CA . GLU B 1 149 ? -13.734 -20.938 3.312 1 94.25 149 GLU B CA 1
ATOM 3172 C C . GLU B 1 149 ? -12.375 -21.406 2.807 1 94.25 149 GLU B C 1
ATOM 3174 O O . GLU B 1 149 ? -12.078 -22.594 2.82 1 94.25 149 GLU B O 1
ATOM 3179 N N . PHE B 1 150 ? -11.641 -20.469 2.281 1 95.06 150 PHE B N 1
ATOM 3180 C CA . PHE B 1 150 ? -10.227 -20.656 1.997 1 95.06 150 PHE B CA 1
ATOM 3181 C C . PHE B 1 150 ? -9.359 -19.844 2.947 1 95.06 150 PHE B C 1
ATOM 3183 O O . PHE B 1 150 ? -9.672 -18.688 3.234 1 95.06 150 PHE B O 1
ATOM 3190 N N . GLU B 1 151 ? -8.352 -20.469 3.455 1 94.5 151 GLU B N 1
ATOM 3191 C CA . GLU B 1 151 ? -7.359 -19.75 4.246 1 94.5 151 GLU B CA 1
ATOM 3192 C C . GLU B 1 151 ? -5.988 -19.781 3.574 1 94.5 151 GLU B C 1
ATOM 3194 O O . GLU B 1 151 ? -5.484 -20.859 3.248 1 94.5 151 GLU B O 1
ATOM 3199 N N . VAL B 1 152 ? -5.453 -18.625 3.338 1 95.19 152 VAL B N 1
ATOM 3200 C CA . VAL B 1 152 ? -4.105 -18.5 2.799 1 95.19 152 VAL B CA 1
ATOM 3201 C C . VAL B 1 152 ? -3.127 -18.172 3.924 1 95.19 152 VAL B C 1
ATOM 3203 O O . VAL B 1 152 ? -3.342 -17.234 4.684 1 95.19 152 VAL B O 1
ATOM 3206 N N . GLU B 1 153 ? -2.156 -19 4.004 1 92.94 153 GLU B N 1
ATOM 3207 C CA . GLU B 1 153 ? -1.104 -18.766 4.984 1 92.94 153 GLU B CA 1
ATOM 3208 C C . GLU B 1 153 ? 0.206 -18.375 4.305 1 92.94 153 GLU B C 1
ATOM 3210 O O . GLU B 1 153 ? 0.713 -19.109 3.453 1 92.94 153 GLU B O 1
ATOM 3215 N N . VAL B 1 154 ? 0.724 -17.234 4.664 1 94.06 154 VAL B N 1
ATOM 3216 C CA . VAL B 1 154 ? 1.981 -16.75 4.102 1 94.06 154 VAL B CA 1
ATOM 3217 C C . VAL B 1 154 ? 3.049 -16.703 5.191 1 94.06 154 VAL B C 1
ATOM 3219 O O . VAL B 1 154 ? 2.865 -16.047 6.223 1 94.06 154 VAL B O 1
ATOM 3222 N N . THR B 1 155 ? 4.125 -17.406 4.965 1 93.44 155 THR B N 1
ATOM 3223 C CA . THR B 1 155 ? 5.246 -17.438 5.898 1 93.44 155 THR B CA 1
ATOM 3224 C C . THR B 1 155 ? 6.48 -16.781 5.285 1 93.44 155 THR B C 1
ATOM 3226 O O . THR B 1 155 ? 7.012 -17.266 4.281 1 93.44 155 THR B O 1
ATOM 3229 N N . VAL B 1 156 ? 6.898 -15.727 5.895 1 93.31 156 VAL B N 1
ATOM 3230 C CA . VAL B 1 156 ? 8.094 -15.031 5.434 1 93.31 156 VAL B CA 1
ATOM 3231 C C . VAL B 1 156 ? 9.336 -15.664 6.062 1 93.31 156 VAL B C 1
ATOM 3233 O O . VAL B 1 156 ? 9.492 -15.648 7.285 1 93.31 156 VAL B O 1
ATOM 3236 N N . LEU B 1 157 ? 10.18 -16.172 5.27 1 93.88 157 LEU B N 1
ATOM 3237 C CA . LEU B 1 157 ? 11.406 -16.812 5.742 1 93.88 157 LEU B CA 1
ATOM 3238 C C . LEU B 1 157 ? 12.539 -15.797 5.859 1 93.88 157 LEU B C 1
ATOM 3240 O O . LEU B 1 157 ? 13.328 -15.852 6.809 1 93.88 157 LEU B O 1
ATOM 3244 N N . SER B 1 158 ? 12.641 -14.945 4.977 1 93 158 SER B N 1
ATOM 3245 C CA . SER B 1 158 ? 13.625 -13.867 4.949 1 93 158 SER B CA 1
ATOM 3246 C C . SER B 1 158 ? 13.141 -12.703 4.094 1 93 158 SER B C 1
ATOM 3248 O O . SER B 1 158 ? 12.414 -12.898 3.113 1 93 158 SER B O 1
ATOM 3250 N N . ASP B 1 159 ? 13.523 -11.539 4.465 1 92.25 159 ASP B N 1
ATOM 3251 C CA . ASP B 1 159 ? 13.109 -10.328 3.766 1 92.25 159 ASP B CA 1
ATOM 3252 C C . ASP B 1 159 ? 14.297 -9.406 3.512 1 92.25 159 ASP B C 1
ATOM 3254 O O . ASP B 1 159 ? 14.773 -8.734 4.426 1 92.25 159 ASP B O 1
ATOM 3258 N N . ASP B 1 160 ? 14.75 -9.344 2.277 1 92.56 160 ASP B N 1
ATOM 3259 C CA . ASP B 1 160 ? 15.828 -8.445 1.863 1 92.56 160 ASP B CA 1
ATOM 3260 C C . ASP B 1 160 ? 15.328 -7.43 0.834 1 92.56 160 ASP B C 1
ATOM 3262 O O . ASP B 1 160 ? 16.078 -7.012 -0.048 1 92.56 160 ASP B O 1
ATOM 3266 N N . GLY B 1 161 ? 14.078 -7.156 0.829 1 91.56 161 GLY B N 1
ATOM 3267 C CA . GLY B 1 161 ? 13.477 -6.211 -0.095 1 91.56 161 GLY B CA 1
ATOM 3268 C C . GLY B 1 161 ? 12.469 -6.852 -1.031 1 91.56 161 GLY B C 1
ATOM 3269 O O . GLY B 1 161 ? 12.602 -8.023 -1.389 1 91.56 161 GLY B O 1
ATOM 3270 N N . GLY B 1 162 ? 11.422 -6.051 -1.377 1 93.69 162 GLY B N 1
ATOM 3271 C CA . GLY B 1 162 ? 10.43 -6.543 -2.318 1 93.69 162 GLY B CA 1
ATOM 3272 C C . GLY B 1 162 ? 9.547 -7.629 -1.74 1 93.69 162 GLY B C 1
ATOM 3273 O O . GLY B 1 162 ? 9.164 -8.57 -2.443 1 93.69 162 GLY B O 1
ATOM 3274 N N . LEU B 1 163 ? 9.25 -7.531 -0.501 1 92.56 163 LEU B N 1
ATOM 3275 C CA . LEU B 1 163 ? 8.531 -8.594 0.188 1 92.56 163 LEU B CA 1
ATOM 3276 C C . LEU B 1 163 ? 7.133 -8.766 -0.396 1 92.56 163 LEU B C 1
ATOM 3278 O O . LEU B 1 163 ? 6.668 -9.891 -0.588 1 92.56 163 LEU B O 1
ATOM 3282 N N . LEU B 1 164 ? 6.434 -7.668 -0.636 1 93.56 164 LEU B N 1
ATOM 3283 C CA . LEU B 1 164 ? 5.086 -7.742 -1.189 1 93.56 164 LEU B CA 1
ATOM 3284 C C . LEU B 1 164 ? 5.09 -8.484 -2.52 1 93.56 164 LEU B C 1
ATOM 3286 O O . LEU B 1 164 ? 4.246 -9.359 -2.75 1 93.56 164 LEU B O 1
ATOM 3290 N N . GLN B 1 165 ? 6.031 -8.141 -3.348 1 96.44 165 GLN B N 1
ATOM 3291 C CA . GLN B 1 165 ? 6.176 -8.828 -4.629 1 96.44 165 GLN B CA 1
ATOM 3292 C C . GLN B 1 165 ? 6.348 -10.328 -4.434 1 96.44 165 GLN B C 1
ATOM 3294 O O . GLN B 1 165 ? 5.633 -11.125 -5.047 1 96.44 165 GLN B O 1
ATOM 3299 N N . CYS B 1 166 ? 7.273 -10.688 -3.621 1 96.25 166 CYS B N 1
ATOM 3300 C CA . CYS B 1 166 ? 7.605 -12.094 -3.393 1 96.25 166 CYS B CA 1
ATOM 3301 C C . CYS B 1 166 ? 6.426 -12.844 -2.797 1 96.25 166 CYS B C 1
ATOM 3303 O O . CYS B 1 166 ? 6.121 -13.961 -3.217 1 96.25 166 CYS B O 1
ATOM 3305 N N . ALA B 1 167 ? 5.797 -12.234 -1.887 1 95.56 167 ALA B N 1
ATOM 3306 C CA . ALA B 1 167 ? 4.652 -12.844 -1.212 1 95.56 167 ALA B CA 1
ATOM 3307 C C . ALA B 1 167 ? 3.494 -13.055 -2.182 1 95.56 167 ALA B C 1
ATOM 3309 O O . ALA B 1 167 ? 2.814 -14.086 -2.127 1 95.56 167 ALA B O 1
ATOM 3310 N N . LEU B 1 168 ? 3.252 -12.102 -3.004 1 97.38 168 LEU B N 1
ATOM 3311 C CA . LEU B 1 168 ? 2.184 -12.227 -3.988 1 97.38 168 LEU B CA 1
ATOM 3312 C C . LEU B 1 168 ? 2.461 -13.383 -4.949 1 97.38 168 LEU B C 1
ATOM 3314 O O . LEU B 1 168 ? 1.563 -14.172 -5.254 1 97.38 168 LEU B O 1
ATOM 3318 N N . MET B 1 169 ? 3.697 -13.477 -5.371 1 97.88 169 MET B N 1
ATOM 3319 C CA . MET B 1 169 ? 4.066 -14.547 -6.289 1 97.88 169 MET B CA 1
ATOM 3320 C C . MET B 1 169 ? 3.867 -15.914 -5.641 1 97.88 169 MET B C 1
ATOM 3322 O O . MET B 1 169 ? 3.279 -16.812 -6.246 1 97.88 169 MET B O 1
ATOM 3326 N N . ALA B 1 170 ? 4.301 -16.047 -4.445 1 97.44 170 ALA B N 1
ATOM 3327 C CA . ALA B 1 170 ? 4.141 -17.312 -3.725 1 97.44 170 ALA B CA 1
ATOM 3328 C C . ALA B 1 170 ? 2.664 -17.656 -3.535 1 97.44 170 ALA B C 1
ATOM 3330 O O . ALA B 1 170 ? 2.254 -18.797 -3.725 1 97.44 170 ALA B O 1
ATOM 3331 N N . THR B 1 171 ? 1.913 -16.672 -3.154 1 97.25 171 THR B N 1
ATOM 3332 C CA . THR B 1 171 ? 0.492 -16.859 -2.881 1 97.25 171 THR B CA 1
ATOM 3333 C C . THR B 1 171 ? -0.245 -17.328 -4.129 1 97.25 171 THR B C 1
ATOM 3335 O O . THR B 1 171 ? -1.04 -18.266 -4.074 1 97.25 171 THR B O 1
ATOM 3338 N N . ILE B 1 172 ? 0.034 -16.719 -5.254 1 97.31 172 ILE B N 1
ATOM 3339 C CA . ILE B 1 172 ? -0.647 -17.031 -6.504 1 97.31 172 ILE B CA 1
ATOM 3340 C C . ILE B 1 172 ? -0.274 -18.453 -6.941 1 97.31 172 ILE B C 1
ATOM 3342 O O . ILE B 1 172 ? -1.135 -19.219 -7.379 1 97.31 172 ILE B O 1
ATOM 3346 N N . LEU B 1 173 ? 0.962 -18.797 -6.781 1 96.31 173 LEU B N 1
ATOM 3347 C CA . LEU B 1 173 ? 1.412 -20.141 -7.109 1 96.31 173 LEU B CA 1
ATOM 3348 C C . LEU B 1 173 ? 0.721 -21.188 -6.227 1 96.31 173 LEU B C 1
ATOM 3350 O O . LEU B 1 173 ? 0.313 -22.234 -6.707 1 96.31 173 LEU B O 1
ATOM 3354 N N . ALA B 1 174 ? 0.594 -20.844 -4.984 1 96.38 174 ALA B N 1
ATOM 3355 C CA . ALA B 1 174 ? -0.047 -21.766 -4.051 1 96.38 174 ALA B CA 1
ATOM 3356 C C . ALA B 1 174 ? -1.521 -21.953 -4.398 1 96.38 174 ALA B C 1
ATOM 3358 O O . ALA B 1 174 ? -2.037 -23.078 -4.352 1 96.38 174 ALA B O 1
ATOM 3359 N N . LEU B 1 175 ? -2.195 -20.891 -4.719 1 96.31 175 LEU B N 1
ATOM 3360 C CA . LEU B 1 175 ? -3.6 -20.969 -5.109 1 96.31 175 LEU B CA 1
ATOM 3361 C C . LEU B 1 175 ? -3.771 -21.812 -6.363 1 96.31 175 LEU B C 1
ATOM 3363 O O . LEU B 1 175 ? -4.707 -22.609 -6.449 1 96.31 175 LEU B O 1
ATOM 3367 N N . THR B 1 176 ? -2.863 -21.625 -7.281 1 94.06 176 THR B N 1
ATOM 3368 C CA . THR B 1 176 ? -2.902 -22.406 -8.516 1 94.06 176 THR B CA 1
ATOM 3369 C C . THR B 1 176 ? -2.65 -23.891 -8.227 1 94.06 176 THR B C 1
ATOM 3371 O O . THR B 1 176 ? -3.334 -24.75 -8.773 1 94.06 176 THR B O 1
ATOM 3374 N N . ASP B 1 177 ? -1.7 -24.094 -7.418 1 92 177 ASP B N 1
ATOM 3375 C CA . ASP B 1 177 ? -1.392 -25.453 -7.023 1 92 177 ASP B CA 1
ATOM 3376 C C . ASP B 1 177 ? -2.596 -26.125 -6.363 1 92 177 ASP B C 1
ATOM 3378 O O . ASP B 1 177 ? -2.816 -27.328 -6.527 1 92 177 ASP B O 1
ATOM 3382 N N . ALA B 1 178 ? -3.314 -25.344 -5.609 1 92.56 178 ALA B N 1
ATOM 3383 C CA . ALA B 1 178 ? -4.5 -25.844 -4.914 1 92.56 178 ALA B CA 1
ATOM 3384 C C . ALA B 1 178 ? -5.684 -25.969 -5.871 1 92.56 178 ALA B C 1
ATOM 3386 O O . ALA B 1 178 ? -6.762 -26.422 -5.477 1 92.56 178 ALA B O 1
ATOM 3387 N N . GLU B 1 179 ? -5.508 -25.531 -7.078 1 91.75 179 GLU B N 1
ATOM 3388 C CA . GLU B 1 179 ? -6.531 -25.578 -8.125 1 91.75 179 GLU B CA 1
ATOM 3389 C C . GLU B 1 179 ? -7.746 -24.734 -7.746 1 91.75 179 GLU B C 1
ATOM 3391 O O . GLU B 1 179 ? -8.883 -25.141 -7.969 1 91.75 179 GLU B O 1
ATOM 3396 N N . VAL B 1 180 ? -7.48 -23.719 -7.051 1 94.75 180 VAL B N 1
ATOM 3397 C CA . VAL B 1 180 ? -8.539 -22.75 -6.766 1 94.75 180 VAL B CA 1
ATOM 3398 C C . VAL B 1 180 ? -8.922 -22.016 -8.047 1 94.75 180 VAL B C 1
ATOM 3400 O O . VAL B 1 180 ? -8.047 -21.625 -8.828 1 94.75 180 VAL B O 1
ATOM 3403 N N . LEU B 1 181 ? -10.219 -21.828 -8.281 1 95.88 181 LEU B N 1
ATOM 3404 C CA . LEU B 1 181 ? -10.672 -21.109 -9.469 1 95.88 181 LEU B CA 1
ATOM 3405 C C . LEU B 1 181 ? -10.336 -19.625 -9.367 1 95.88 181 LEU B C 1
ATOM 3407 O O . LEU B 1 181 ? -10.719 -18.969 -8.398 1 95.88 181 LEU B O 1
ATOM 3411 N N . MET B 1 182 ? -9.617 -19.156 -10.352 1 95.62 182 MET B N 1
ATOM 3412 C CA . MET B 1 182 ? -9.211 -17.75 -10.375 1 95.62 182 MET B CA 1
ATOM 3413 C C . MET B 1 182 ? -9.531 -17.125 -11.727 1 95.62 182 MET B C 1
ATOM 3415 O O . MET B 1 182 ? -9.578 -17.812 -12.75 1 95.62 182 MET B O 1
ATOM 3419 N N . LEU B 1 183 ? -9.766 -15.828 -11.734 1 94.56 183 LEU B N 1
ATOM 3420 C CA . LEU B 1 183 ? -9.992 -15.086 -12.969 1 94.56 183 LEU B CA 1
ATOM 3421 C C . LEU B 1 183 ? -8.758 -15.117 -13.867 1 94.56 183 LEU B C 1
ATOM 3423 O O . LEU B 1 183 ? -8.875 -15.203 -15.086 1 94.56 183 LEU B O 1
ATOM 3427 N N . ASP B 1 184 ? -7.641 -15.023 -13.281 1 95.19 184 ASP B N 1
ATOM 3428 C CA . ASP B 1 184 ? -6.324 -14.977 -13.906 1 95.19 184 ASP B CA 1
ATOM 3429 C C . ASP B 1 184 ? -5.219 -15.156 -12.867 1 95.19 184 ASP B C 1
ATOM 3431 O O . ASP B 1 184 ? -5.457 -15.023 -11.664 1 95.19 184 ASP B O 1
ATOM 3435 N N . VAL B 1 185 ? -4.09 -15.609 -13.336 1 96.19 185 VAL B N 1
ATOM 3436 C CA . VAL B 1 185 ? -2.941 -15.562 -12.438 1 96.19 185 VAL B CA 1
ATOM 3437 C C . VAL B 1 185 ? -2.504 -14.109 -12.234 1 96.19 185 VAL B C 1
ATOM 3439 O O . VAL B 1 185 ? -2.955 -13.219 -12.953 1 96.19 185 VAL B O 1
ATOM 3442 N N . VAL B 1 186 ? -1.67 -13.93 -11.203 1 97.44 186 VAL B N 1
ATOM 3443 C CA . VAL B 1 186 ? -1.173 -12.586 -10.914 1 97.44 186 VAL B CA 1
ATOM 3444 C C . VAL B 1 186 ? 0.354 -12.594 -10.898 1 97.44 186 VAL B C 1
ATOM 3446 O O . VAL B 1 186 ? 0.971 -13.508 -10.344 1 97.44 186 VAL B O 1
ATOM 3449 N N . VAL B 1 187 ? 0.903 -11.656 -11.602 1 97.94 187 VAL B N 1
ATOM 3450 C CA . VAL B 1 187 ? 2.344 -11.43 -11.547 1 97.94 187 VAL B CA 1
ATOM 3451 C C . VAL B 1 187 ? 2.627 -10.07 -10.914 1 97.94 187 VAL B C 1
ATOM 3453 O O . VAL B 1 187 ? 1.835 -9.133 -11.055 1 97.94 187 VAL B O 1
ATOM 3456 N N . ALA B 1 188 ? 3.758 -9.992 -10.203 1 98.19 188 ALA B N 1
ATOM 3457 C CA . ALA B 1 188 ? 4.082 -8.766 -9.477 1 98.19 188 ALA B CA 1
ATOM 3458 C C . ALA B 1 188 ? 5.562 -8.422 -9.617 1 98.19 188 ALA B C 1
ATOM 3460 O O . ALA B 1 188 ? 6.414 -9.312 -9.602 1 98.19 188 ALA B O 1
ATOM 3461 N N . ALA B 1 189 ? 5.848 -7.156 -9.711 1 97.88 189 ALA B N 1
ATOM 3462 C CA . ALA B 1 189 ? 7.219 -6.66 -9.758 1 97.88 189 ALA B CA 1
ATOM 3463 C C . ALA B 1 189 ? 7.438 -5.555 -8.727 1 97.88 189 ALA B C 1
ATOM 3465 O O . ALA B 1 189 ? 6.508 -4.812 -8.398 1 97.88 189 ALA B O 1
ATOM 3466 N N . HIS B 1 190 ? 8.625 -5.488 -8.219 1 97.19 190 HIS B N 1
ATOM 3467 C CA . HIS B 1 190 ? 9.07 -4.449 -7.301 1 97.19 190 HIS B CA 1
ATOM 3468 C C . HIS B 1 190 ? 10.242 -3.668 -7.883 1 97.19 190 HIS B C 1
ATOM 3470 O O . HIS B 1 190 ? 11.242 -4.262 -8.289 1 97.19 190 HIS B O 1
ATOM 3476 N N . ILE B 1 191 ? 10.078 -2.34 -7.973 1 97.38 191 ILE B N 1
ATOM 3477 C CA . ILE B 1 191 ? 11.125 -1.498 -8.531 1 97.38 191 ILE B CA 1
ATOM 3478 C C . ILE B 1 191 ? 11.352 -0.281 -7.637 1 97.38 191 ILE B C 1
ATOM 3480 O O . ILE B 1 191 ? 10.5 0.042 -6.797 1 97.38 191 ILE B O 1
ATOM 3484 N N . ALA B 1 192 ? 12.516 0.264 -7.801 1 96.44 192 ALA B N 1
ATOM 3485 C CA . ALA B 1 192 ? 12.844 1.512 -7.113 1 96.44 192 ALA B CA 1
ATOM 3486 C C . ALA B 1 192 ? 13.398 2.543 -8.094 1 96.44 192 ALA B C 1
ATOM 3488 O O . ALA B 1 192 ? 13.961 2.184 -9.133 1 96.44 192 ALA B O 1
ATOM 3489 N N . ARG B 1 193 ? 13.125 3.74 -7.809 1 95 193 ARG B N 1
ATOM 3490 C CA . ARG B 1 193 ? 13.664 4.859 -8.578 1 95 193 ARG B CA 1
ATOM 3491 C C . ARG B 1 193 ? 14.539 5.754 -7.703 1 95 193 ARG B C 1
ATOM 3493 O O . ARG B 1 193 ? 14.117 6.172 -6.621 1 95 193 ARG B O 1
ATOM 3500 N N . THR B 1 194 ? 15.75 6.047 -8.188 1 93.12 194 THR B N 1
ATOM 3501 C CA . THR B 1 194 ? 16.656 6.941 -7.477 1 93.12 194 THR B CA 1
ATOM 3502 C C . THR B 1 194 ? 16.266 8.398 -7.684 1 93.12 194 THR B C 1
ATOM 3504 O O . THR B 1 194 ? 15.477 8.711 -8.578 1 93.12 194 THR B O 1
ATOM 3507 N N . PRO B 1 195 ? 16.812 9.242 -6.777 1 88.5 195 PRO B N 1
ATOM 3508 C CA . PRO B 1 195 ? 16.547 10.664 -6.973 1 88.5 195 PRO B CA 1
ATOM 3509 C C . PRO B 1 195 ? 17.016 11.18 -8.328 1 88.5 195 PRO B C 1
ATOM 3511 O O . PRO B 1 195 ? 16.453 12.133 -8.867 1 88.5 195 PRO B O 1
ATOM 3514 N N . SER B 1 196 ? 18.047 10.562 -8.914 1 89.81 196 SER B N 1
ATOM 3515 C CA . SER B 1 196 ? 18.594 10.969 -10.203 1 89.81 196 SER B CA 1
ATOM 3516 C C . SER B 1 196 ? 17.75 10.422 -11.352 1 89.81 196 SER B C 1
ATOM 3518 O O . SER B 1 196 ? 17.969 10.766 -12.516 1 89.81 196 SER B O 1
ATOM 3520 N N . GLY B 1 197 ? 16.812 9.531 -11.055 1 90.38 197 GLY B N 1
ATOM 3521 C CA . GLY B 1 197 ? 15.891 9.062 -12.078 1 90.38 197 GLY B CA 1
ATOM 3522 C C . GLY B 1 197 ? 16.203 7.66 -12.562 1 90.38 197 GLY B C 1
ATOM 3523 O O . GLY B 1 197 ? 15.477 7.113 -13.398 1 90.38 197 GLY B O 1
ATOM 3524 N N . GLU B 1 198 ? 17.188 7.074 -11.992 1 92.44 198 GLU B N 1
ATOM 3525 C CA . GLU B 1 198 ? 17.531 5.707 -12.375 1 92.44 198 GLU B CA 1
ATOM 3526 C C . GLU B 1 198 ? 16.594 4.695 -11.727 1 92.44 198 GLU B C 1
ATOM 3528 O O . GLU B 1 198 ? 16.203 4.867 -10.57 1 92.44 198 GLU B O 1
ATOM 3533 N N . ILE B 1 199 ? 16.297 3.623 -12.508 1 94.31 199 ILE B N 1
ATOM 3534 C CA . ILE B 1 199 ? 15.391 2.602 -11.992 1 94.31 199 ILE B CA 1
ATOM 3535 C C . ILE B 1 199 ? 16.188 1.349 -11.625 1 94.31 199 ILE B C 1
ATOM 3537 O O . ILE B 1 199 ? 17.078 0.934 -12.359 1 94.31 199 ILE B O 1
ATOM 3541 N N . ILE B 1 200 ? 15.891 0.818 -10.477 1 95.75 200 ILE B N 1
ATOM 3542 C CA . ILE B 1 200 ? 16.453 -0.441 -10.008 1 95.75 200 ILE B CA 1
ATOM 3543 C C . ILE B 1 200 ? 15.352 -1.492 -9.898 1 95.75 200 ILE B C 1
ATOM 3545 O O . ILE B 1 200 ? 14.352 -1.28 -9.211 1 95.75 200 ILE B O 1
ATOM 3549 N N . VAL B 1 201 ? 15.602 -2.562 -10.656 1 96.19 201 VAL B N 1
ATOM 3550 C CA . VAL B 1 201 ? 14.648 -3.668 -10.57 1 96.19 201 VAL B CA 1
ATOM 3551 C C . VAL B 1 201 ? 15.016 -4.57 -9.391 1 96.19 201 VAL B C 1
ATOM 3553 O O . VAL B 1 201 ? 16.188 -4.934 -9.219 1 96.19 201 VAL B O 1
ATOM 3556 N N . ASP B 1 202 ? 14.086 -4.902 -8.547 1 94.5 202 ASP B N 1
ATOM 3557 C CA . ASP B 1 202 ? 14.258 -5.789 -7.402 1 94.5 202 ASP B CA 1
ATOM 3558 C C . ASP B 1 202 ? 15.391 -5.301 -6.5 1 94.5 202 ASP B C 1
ATOM 3560 O O . ASP B 1 202 ? 16.328 -6.047 -6.211 1 94.5 202 ASP B O 1
ATOM 3564 N N . PRO B 1 203 ? 15.203 -4.121 -6.031 1 95.38 203 PRO B N 1
ATOM 3565 C CA . PRO B 1 203 ? 16.266 -3.621 -5.156 1 95.38 203 PRO B CA 1
ATOM 3566 C C . PRO B 1 203 ? 16.344 -4.383 -3.834 1 95.38 203 PRO B C 1
ATOM 3568 O O . PRO B 1 203 ? 15.312 -4.762 -3.27 1 95.38 203 PRO B O 1
ATOM 3571 N N . ARG B 1 204 ? 17.609 -4.582 -3.365 1 93.19 204 ARG B N 1
ATOM 3572 C CA . ARG B 1 204 ? 17.828 -5.094 -2.018 1 93.19 204 ARG B CA 1
ATOM 3573 C C . ARG B 1 204 ? 17.625 -3.998 -0.976 1 93.19 204 ARG B C 1
ATOM 3575 O O . ARG B 1 204 ? 17.672 -2.811 -1.3 1 93.19 204 ARG B O 1
ATOM 3582 N N . LYS B 1 205 ? 17.375 -4.438 0.237 1 91.44 205 LYS B N 1
ATOM 3583 C CA . LYS B 1 205 ? 17.062 -3.496 1.309 1 91.44 205 LYS B CA 1
ATOM 3584 C C . LYS B 1 205 ? 18.172 -2.461 1.47 1 91.44 205 LYS B C 1
ATOM 3586 O O . LYS B 1 205 ? 17.891 -1.272 1.65 1 91.44 205 LYS B O 1
ATOM 3591 N N . HIS B 1 206 ? 19.406 -2.869 1.421 1 90.44 206 HIS B N 1
ATOM 3592 C CA . HIS B 1 206 ? 20.531 -1.983 1.694 1 90.44 206 HIS B CA 1
ATOM 3593 C C . HIS B 1 206 ? 20.719 -0.957 0.58 1 90.44 206 HIS B C 1
ATOM 3595 O O . HIS B 1 206 ? 21.359 0.075 0.778 1 90.44 206 HIS B O 1
ATOM 3601 N N . GLN B 1 207 ? 20.156 -1.194 -0.575 1 91.12 207 GLN B N 1
ATOM 3602 C CA . GLN B 1 207 ? 20.266 -0.273 -1.701 1 91.12 207 GLN B CA 1
ATOM 3603 C C . GLN B 1 207 ? 19.281 0.885 -1.562 1 91.12 207 GLN B C 1
ATOM 3605 O O . GLN B 1 207 ? 19.438 1.924 -2.205 1 91.12 207 GLN B O 1
ATOM 3610 N N . ILE B 1 208 ? 18.219 0.661 -0.819 1 90.31 208 ILE B N 1
ATOM 3611 C CA . ILE B 1 208 ? 17.172 1.665 -0.676 1 90.31 208 ILE B CA 1
ATOM 3612 C C . ILE B 1 208 ? 17.562 2.674 0.399 1 90.31 208 ILE B C 1
ATOM 3614 O O . ILE B 1 208 ? 17.734 2.312 1.563 1 90.31 208 ILE B O 1
ATOM 3618 N N . VAL B 1 209 ? 17.75 3.875 0.022 1 83.88 209 VAL B N 1
ATOM 3619 C CA . VAL B 1 209 ? 18.078 4.945 0.958 1 83.88 209 VAL B CA 1
ATOM 3620 C C . VAL B 1 209 ? 17 6.035 0.893 1 83.88 209 VAL B C 1
ATOM 3622 O O . VAL B 1 209 ? 16.078 5.961 0.079 1 83.88 209 VAL B O 1
ATOM 3625 N N . ASP B 1 210 ? 17.141 6.969 1.754 1 79.62 210 ASP B N 1
ATOM 3626 C CA . ASP B 1 210 ? 16.172 8.062 1.8 1 79.62 210 ASP B CA 1
ATOM 3627 C C . ASP B 1 210 ? 16.109 8.789 0.461 1 79.62 210 ASP B C 1
ATOM 3629 O O . ASP B 1 210 ? 17.125 9.031 -0.173 1 79.62 210 ASP B O 1
ATOM 3633 N N . GLY B 1 211 ? 14.945 9.086 0.043 1 86.88 211 GLY B N 1
ATOM 3634 C CA . GLY B 1 211 ? 14.75 9.789 -1.216 1 86.88 211 GLY B CA 1
ATOM 3635 C C . GLY B 1 211 ? 14.352 8.875 -2.355 1 86.88 211 GLY B C 1
ATOM 3636 O O . GLY B 1 211 ? 13.867 9.336 -3.391 1 86.88 211 GLY B O 1
ATOM 3637 N N . TYR B 1 212 ? 14.578 7.594 -2.121 1 91.06 212 TYR B N 1
ATOM 3638 C CA . TYR B 1 212 ? 14.188 6.641 -3.152 1 91.06 212 TYR B CA 1
ATOM 3639 C C . TYR B 1 212 ? 12.672 6.434 -3.152 1 91.06 212 TYR B C 1
ATOM 3641 O O . TYR B 1 212 ? 12.031 6.496 -2.102 1 91.06 212 TYR B O 1
ATOM 3649 N N . SER B 1 213 ? 12.172 6.309 -4.375 1 94.69 213 SER B N 1
ATOM 3650 C CA . SER B 1 213 ? 10.789 5.863 -4.527 1 94.69 213 SER B CA 1
ATOM 3651 C C . SER B 1 213 ? 10.719 4.367 -4.816 1 94.69 213 SER B C 1
ATOM 3653 O O . SER B 1 213 ? 11.477 3.854 -5.637 1 94.69 213 SER B O 1
ATOM 3655 N N . GLU B 1 214 ? 9.844 3.674 -4.078 1 95.12 214 GLU B N 1
ATOM 3656 C CA . GLU B 1 214 ? 9.633 2.248 -4.312 1 95.12 214 GLU B CA 1
ATOM 3657 C C . GLU B 1 214 ? 8.211 1.978 -4.816 1 95.12 214 GLU B C 1
ATOM 3659 O O . GLU B 1 214 ? 7.258 2.613 -4.367 1 95.12 214 GLU B O 1
ATOM 3664 N N . CYS B 1 215 ? 8.148 1.004 -5.73 1 96.31 215 CYS B N 1
ATOM 3665 C CA . CYS B 1 215 ? 6.844 0.647 -6.285 1 96.31 215 CYS B CA 1
ATOM 3666 C C . CYS B 1 215 ? 6.723 -0.862 -6.461 1 96.31 215 CYS B C 1
ATOM 3668 O O . CYS B 1 215 ? 7.582 -1.49 -7.082 1 96.31 215 CYS B O 1
ATOM 3670 N N . THR B 1 216 ? 5.688 -1.433 -5.863 1 96.75 216 THR B N 1
ATOM 3671 C CA . THR B 1 216 ? 5.285 -2.803 -6.156 1 96.75 216 THR B CA 1
ATOM 3672 C C . THR B 1 216 ? 3.977 -2.826 -6.945 1 96.75 216 THR B C 1
ATOM 3674 O O . THR B 1 216 ? 2.988 -2.213 -6.535 1 96.75 216 THR B O 1
ATOM 3677 N N . LEU B 1 217 ? 4.016 -3.49 -8.039 1 97.56 217 LEU B N 1
ATOM 3678 C CA . LEU B 1 217 ? 2.85 -3.539 -8.914 1 97.56 217 LEU B CA 1
ATOM 3679 C C . LEU B 1 217 ? 2.492 -4.98 -9.266 1 97.56 217 LEU B C 1
ATOM 3681 O O . LEU B 1 217 ? 3.371 -5.777 -9.594 1 97.56 217 LEU B O 1
ATOM 3685 N N . ALA B 1 218 ? 1.207 -5.277 -9.109 1 98 218 ALA B N 1
ATOM 3686 C CA . ALA B 1 218 ? 0.68 -6.594 -9.461 1 98 218 ALA B CA 1
ATOM 3687 C C . ALA B 1 218 ? -0.386 -6.484 -10.547 1 98 218 ALA B C 1
ATOM 3689 O O . ALA B 1 218 ? -1.204 -5.562 -10.531 1 98 218 ALA B O 1
ATOM 3690 N N . LEU B 1 219 ? -0.363 -7.387 -11.469 1 97.31 219 LEU B N 1
ATOM 3691 C CA . LEU B 1 219 ? -1.352 -7.336 -12.539 1 97.31 219 LEU B CA 1
ATOM 3692 C C . LEU B 1 219 ? -1.746 -8.742 -12.984 1 97.31 219 LEU B C 1
ATOM 3694 O O . LEU B 1 219 ? -1.023 -9.703 -12.719 1 97.31 219 LEU B O 1
ATOM 3698 N N . MET B 1 220 ? -2.93 -8.844 -13.586 1 97 220 MET B N 1
ATOM 3699 C CA . MET B 1 220 ? -3.416 -10.023 -14.297 1 97 220 MET B CA 1
ATOM 3700 C C . MET B 1 220 ? -3.074 -9.945 -15.781 1 97 220 MET B C 1
ATOM 3702 O O . MET B 1 220 ? -3.691 -9.188 -16.531 1 97 220 MET B O 1
ATOM 3706 N N . PRO B 1 221 ? -2.086 -10.758 -16.156 1 95.56 221 PRO B N 1
ATOM 3707 C CA . PRO B 1 221 ? -1.52 -10.578 -17.5 1 95.56 221 PRO B CA 1
ATOM 3708 C C . PRO B 1 221 ? -2.535 -10.828 -18.609 1 95.56 221 PRO B C 1
ATOM 3710 O O . PRO B 1 221 ? -2.561 -10.102 -19.609 1 95.56 221 PRO B O 1
ATOM 3713 N N . ASN B 1 222 ? -3.363 -11.812 -18.5 1 94.38 222 ASN B N 1
ATOM 3714 C CA . ASN B 1 222 ? -4.316 -12.133 -19.562 1 94.38 222 ASN B CA 1
ATOM 3715 C C . ASN B 1 222 ? -5.418 -11.086 -19.656 1 94.38 222 ASN B C 1
ATOM 3717 O O . ASN B 1 222 ? -5.945 -10.836 -20.75 1 94.38 222 ASN B O 1
ATOM 3721 N N . GLN B 1 223 ? -5.715 -10.469 -18.594 1 91.88 223 GLN B N 1
ATOM 3722 C CA . GLN B 1 223 ? -6.738 -9.43 -18.578 1 91.88 223 GLN B CA 1
ATOM 3723 C C . GLN B 1 223 ? -6.125 -8.055 -18.812 1 91.88 223 GLN B C 1
ATOM 3725 O O . GLN B 1 223 ? -6.844 -7.09 -19.094 1 91.88 223 GLN B O 1
ATOM 3730 N N . ASN B 1 224 ? -4.871 -7.988 -18.734 1 92.31 224 ASN B N 1
ATOM 3731 C CA . ASN B 1 224 ? -4.156 -6.719 -18.797 1 92.31 224 ASN B CA 1
ATOM 3732 C C . ASN B 1 224 ? -4.711 -5.711 -17.797 1 92.31 224 ASN B C 1
ATOM 3734 O O . ASN B 1 224 ? -5.031 -4.578 -18.156 1 92.31 224 ASN B O 1
ATOM 3738 N N . GLN B 1 225 ? -4.879 -6.191 -16.625 1 94.25 225 GLN B N 1
ATOM 3739 C CA . GLN B 1 225 ? -5.465 -5.367 -15.57 1 94.25 225 GLN B CA 1
ATOM 3740 C C . GLN B 1 225 ? -4.559 -5.316 -14.344 1 94.25 225 GLN B C 1
ATOM 3742 O O . GLN B 1 225 ? -4.039 -6.344 -13.898 1 94.25 225 GLN B O 1
ATOM 3747 N N . ILE B 1 226 ? -4.371 -4.082 -13.859 1 96.88 226 ILE B N 1
ATOM 3748 C CA . ILE B 1 226 ? -3.625 -3.861 -12.617 1 96.88 226 ILE B CA 1
ATOM 3749 C C . ILE B 1 226 ? -4.547 -4.07 -11.422 1 96.88 226 ILE B C 1
ATOM 3751 O O . ILE B 1 226 ? -5.648 -3.523 -11.375 1 96.88 226 ILE B O 1
ATOM 3755 N N . VAL B 1 227 ? -4.051 -4.871 -10.453 1 96 227 VAL B N 1
ATOM 3756 C CA . VAL B 1 227 ? -4.926 -5.211 -9.336 1 96 227 VAL B CA 1
ATOM 3757 C C . VAL B 1 227 ? -4.328 -4.691 -8.031 1 96 227 VAL B C 1
ATOM 3759 O O . VAL B 1 227 ? -4.996 -4.68 -6.996 1 96 227 VAL B O 1
ATOM 3762 N N . CYS B 1 228 ? -3.111 -4.27 -8.047 1 95.81 228 CYS B N 1
ATOM 3763 C CA . CYS B 1 228 ? -2.449 -3.691 -6.883 1 95.81 228 CYS B CA 1
ATOM 3764 C C . CYS B 1 228 ? -1.295 -2.787 -7.305 1 95.81 228 CYS B C 1
ATOM 3766 O O . CYS B 1 228 ? -0.576 -3.098 -8.258 1 95.81 228 CYS B O 1
ATOM 3768 N N . CYS B 1 229 ? -1.169 -1.682 -6.684 1 95.75 229 CYS B N 1
ATOM 3769 C CA . CYS B 1 229 ? -0.033 -0.781 -6.84 1 95.75 229 CYS B CA 1
ATOM 3770 C C . CYS B 1 229 ? 0.292 -0.079 -5.527 1 95.75 229 CYS B C 1
ATOM 3772 O O . CYS B 1 229 ? -0.549 0.632 -4.973 1 95.75 229 CYS B O 1
ATOM 3774 N N . ASP B 1 230 ? 1.448 -0.336 -5.043 1 94.38 230 ASP B N 1
ATOM 3775 C CA . ASP B 1 230 ? 1.931 0.256 -3.801 1 94.38 230 ASP B CA 1
ATOM 3776 C C . ASP B 1 230 ? 3.154 1.135 -4.051 1 94.38 230 ASP B C 1
ATOM 3778 O O . ASP B 1 230 ? 4.246 0.627 -4.324 1 94.38 230 ASP B O 1
ATOM 3782 N N . LEU B 1 231 ? 2.961 2.406 -4.016 1 94.81 231 LEU B N 1
ATOM 3783 C CA . LEU B 1 231 ? 4.027 3.383 -4.223 1 94.81 231 LEU B CA 1
ATOM 3784 C C . LEU B 1 231 ? 4.363 4.102 -2.922 1 94.81 231 LEU B C 1
ATOM 3786 O O . LEU B 1 231 ? 3.479 4.645 -2.258 1 94.81 231 LEU B O 1
ATOM 3790 N N . ARG B 1 232 ? 5.668 4.102 -2.602 1 91 232 ARG B N 1
ATOM 3791 C CA . ARG B 1 232 ? 6.109 4.699 -1.347 1 91 232 ARG B CA 1
ATOM 3792 C C . ARG B 1 232 ? 7.391 5.5 -1.543 1 91 232 ARG B C 1
ATOM 3794 O O . ARG B 1 232 ? 8.266 5.105 -2.32 1 91 232 ARG B O 1
ATOM 3801 N N . GLY B 1 233 ? 7.461 6.496 -0.811 1 86.94 233 GLY B N 1
ATOM 3802 C CA . GLY B 1 233 ? 8.703 7.25 -0.727 1 86.94 233 GLY B CA 1
ATOM 3803 C C . GLY B 1 233 ? 8.977 8.094 -1.959 1 86.94 233 GLY B C 1
ATOM 3804 O O . GLY B 1 233 ? 8.203 8.062 -2.92 1 86.94 233 GLY B O 1
ATOM 3805 N N . GLY B 1 234 ? 10.047 8.844 -1.812 1 84.31 234 GLY B N 1
ATOM 3806 C CA . GLY B 1 234 ? 10.523 9.68 -2.898 1 84.31 234 GLY B CA 1
ATOM 3807 C C . GLY B 1 234 ? 9.594 10.836 -3.211 1 84.31 234 GLY B C 1
ATOM 3808 O O . GLY B 1 234 ? 8.672 11.117 -2.449 1 84.31 234 GLY B O 1
ATOM 3809 N N . GLN B 1 235 ? 10.078 11.586 -4.195 1 86 235 GLN B N 1
ATOM 3810 C CA . GLN B 1 235 ? 9.359 12.75 -4.699 1 86 235 GLN B CA 1
ATOM 3811 C C . GLN B 1 235 ? 9.133 12.641 -6.207 1 86 235 GLN B C 1
ATOM 3813 O O . GLN B 1 235 ? 10.047 12.883 -6.996 1 86 235 GLN B O 1
ATOM 3818 N N . LEU B 1 236 ? 7.852 12.18 -6.43 1 93.9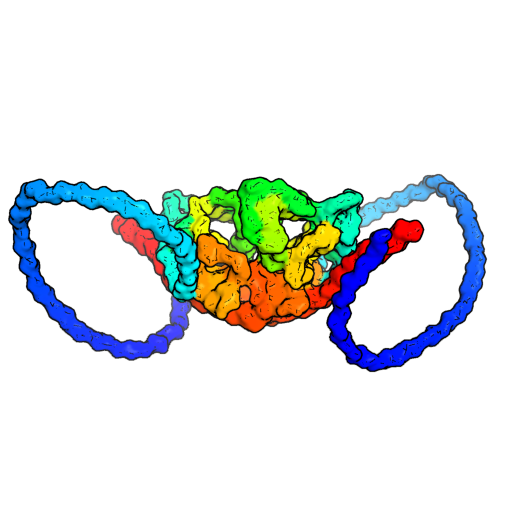4 236 LEU B N 1
ATOM 3819 C CA . LEU B 1 236 ? 7.52 11.984 -7.836 1 93.94 236 LEU B CA 1
ATOM 3820 C C . LEU B 1 236 ? 6.379 12.906 -8.258 1 93.94 236 LEU B C 1
ATOM 3822 O O . LEU B 1 236 ? 5.41 13.086 -7.52 1 93.94 236 LEU B O 1
ATOM 3826 N N . ASN B 1 237 ? 6.578 13.492 -9.398 1 92.06 237 ASN B N 1
ATOM 3827 C CA . ASN B 1 237 ? 5.41 14.156 -9.977 1 92.06 237 ASN B CA 1
ATOM 3828 C C . ASN B 1 237 ? 4.508 13.164 -10.703 1 92.06 237 ASN B C 1
ATOM 3830 O O . ASN B 1 237 ? 4.832 11.977 -10.797 1 92.06 237 ASN B O 1
ATOM 3834 N N . THR B 1 238 ? 3.424 13.641 -11.188 1 91 238 THR B N 1
ATOM 3835 C CA . THR B 1 238 ? 2.416 12.773 -11.789 1 91 238 THR B CA 1
ATOM 3836 C C . THR B 1 238 ? 2.984 12.047 -13.008 1 91 238 THR B C 1
ATOM 3838 O O . THR B 1 238 ? 2.736 10.852 -13.195 1 91 238 THR B O 1
ATOM 3841 N N . GLN B 1 239 ? 3.732 12.766 -13.773 1 91.5 239 GLN B N 1
ATOM 3842 C CA . GLN B 1 239 ? 4.324 12.164 -14.969 1 91.5 239 GLN B CA 1
ATOM 3843 C C . GLN B 1 239 ? 5.312 11.062 -14.594 1 91.5 239 GLN B C 1
ATOM 3845 O O . GLN B 1 239 ? 5.328 10 -15.219 1 91.5 239 GLN B O 1
ATOM 3850 N N . GLU B 1 240 ? 6.082 11.344 -13.617 1 94.06 240 GLU B N 1
ATOM 3851 C CA . GLU B 1 240 ? 7.066 10.367 -13.164 1 94.06 240 GLU B CA 1
ATOM 3852 C C . GLU B 1 240 ? 6.395 9.125 -12.586 1 94.06 240 GLU B C 1
ATOM 3854 O O . GLU B 1 240 ? 6.891 8.008 -12.75 1 94.06 240 GLU B O 1
ATOM 3859 N N . VAL B 1 241 ? 5.273 9.305 -11.953 1 95.25 241 VAL B N 1
ATOM 3860 C CA . VAL B 1 241 ? 4.508 8.18 -11.422 1 95.25 241 VAL B CA 1
ATOM 3861 C C . VAL B 1 241 ? 3.996 7.316 -12.57 1 95.25 241 VAL B C 1
ATOM 3863 O O . VAL B 1 241 ? 4.074 6.086 -12.516 1 95.25 241 VAL B O 1
ATOM 3866 N N . GLU B 1 242 ? 3.498 7.953 -13.57 1 92.69 242 GLU B N 1
ATOM 3867 C CA . GLU B 1 242 ? 2.994 7.234 -14.734 1 92.69 242 GLU B CA 1
ATOM 3868 C C . GLU B 1 242 ? 4.098 6.414 -15.398 1 92.69 242 GLU B C 1
ATOM 3870 O O . GLU B 1 242 ? 3.879 5.262 -15.773 1 92.69 242 GLU B O 1
ATOM 3875 N N . GLU B 1 243 ? 5.207 7.02 -15.516 1 93.62 243 GLU B N 1
ATOM 3876 C CA . GLU B 1 243 ? 6.352 6.328 -16.109 1 93.62 243 GLU B CA 1
ATOM 3877 C C . GLU B 1 243 ? 6.766 5.129 -15.258 1 93.62 243 GLU B C 1
ATOM 3879 O O . GLU B 1 243 ? 7.078 4.062 -15.797 1 93.62 243 GLU B O 1
ATOM 3884 N N . LEU B 1 244 ? 6.762 5.352 -14.023 1 95.25 244 LEU B N 1
ATOM 3885 C CA . LEU B 1 244 ? 7.145 4.289 -13.094 1 95.25 244 LEU B CA 1
ATOM 3886 C C . LEU B 1 244 ? 6.168 3.121 -13.172 1 95.25 244 LEU B C 1
ATOM 3888 O O . LEU B 1 244 ? 6.586 1.96 -13.195 1 95.25 244 LEU B O 1
ATOM 3892 N N . ILE B 1 245 ? 4.922 3.4 -13.266 1 95.38 245 ILE B N 1
ATOM 3893 C CA . ILE B 1 245 ? 3.883 2.381 -13.352 1 95.38 245 ILE B CA 1
ATOM 3894 C C . ILE B 1 245 ? 4.012 1.62 -14.664 1 95.38 245 ILE B C 1
ATOM 3896 O O . ILE B 1 245 ? 3.91 0.391 -14.695 1 95.38 245 ILE B O 1
ATOM 3900 N N . THR B 1 246 ? 4.219 2.367 -15.719 1 94.44 246 THR B N 1
ATOM 3901 C CA . THR B 1 246 ? 4.387 1.743 -17.016 1 94.44 246 THR B CA 1
ATOM 3902 C C . THR B 1 246 ? 5.574 0.785 -17.016 1 94.44 246 THR B C 1
ATOM 3904 O O . THR B 1 246 ? 5.469 -0.346 -17.5 1 94.44 246 THR B O 1
ATOM 3907 N N . PHE B 1 247 ? 6.68 1.264 -16.469 1 95.81 247 PHE B N 1
ATOM 3908 C CA . PHE B 1 247 ? 7.879 0.435 -16.391 1 95.81 247 PHE B CA 1
ATOM 3909 C C . PHE B 1 247 ? 7.637 -0.79 -15.516 1 95.81 247 PHE B C 1
ATOM 3911 O O . PHE B 1 247 ? 8.023 -1.903 -15.883 1 95.81 247 PHE B O 1
ATOM 3918 N N . ALA B 1 248 ? 7 -0.604 -14.328 1 96.75 248 ALA B N 1
ATOM 3919 C CA . ALA B 1 248 ? 6.688 -1.705 -13.422 1 96.75 248 ALA B CA 1
ATOM 3920 C C . ALA B 1 248 ? 5.773 -2.727 -14.094 1 96.75 248 ALA B C 1
ATOM 3922 O O . ALA B 1 248 ? 5.926 -3.934 -13.883 1 96.75 248 ALA B O 1
ATOM 3923 N N . THR B 1 249 ? 4.836 -2.268 -14.867 1 96.31 249 THR B N 1
ATOM 3924 C CA . THR B 1 249 ? 3.926 -3.145 -15.602 1 96.31 249 THR B CA 1
ATOM 3925 C C . THR B 1 249 ? 4.695 -4.027 -16.578 1 96.31 249 THR B C 1
ATOM 3927 O O . THR B 1 249 ? 4.465 -5.238 -16.641 1 96.31 249 THR B O 1
ATOM 3930 N N . GLU B 1 250 ? 5.547 -3.426 -17.281 1 95.06 250 GLU B N 1
ATOM 3931 C CA . GLU B 1 250 ? 6.375 -4.168 -18.219 1 95.06 250 GLU B CA 1
ATOM 3932 C C . GLU B 1 250 ? 7.203 -5.238 -17.5 1 95.06 250 GLU B C 1
ATOM 3934 O O . GLU B 1 250 ? 7.309 -6.367 -17.984 1 95.06 250 GLU B O 1
ATOM 3939 N N . LYS B 1 251 ? 7.797 -4.852 -16.406 1 96.06 251 LYS B N 1
ATOM 3940 C CA . LYS B 1 251 ? 8.641 -5.785 -15.664 1 96.06 251 LYS B CA 1
ATOM 3941 C C . LYS B 1 251 ? 7.805 -6.922 -15.078 1 96.06 251 LYS B C 1
ATOM 3943 O O . LYS B 1 251 ? 8.234 -8.078 -15.078 1 96.06 251 LYS B O 1
ATOM 3948 N N . ALA B 1 252 ? 6.641 -6.602 -14.602 1 96.88 252 ALA B N 1
ATOM 3949 C CA . ALA B 1 252 ? 5.762 -7.633 -14.062 1 96.88 252 ALA B CA 1
ATOM 3950 C C . ALA B 1 252 ? 5.379 -8.641 -15.148 1 96.88 252 ALA B C 1
ATOM 3952 O O . ALA B 1 252 ? 5.395 -9.852 -14.906 1 96.88 252 ALA B O 1
ATOM 3953 N N . MET B 1 253 ? 5.125 -8.164 -16.328 1 95.69 253 MET B N 1
ATOM 3954 C CA . MET B 1 253 ? 4.715 -9.016 -17.438 1 95.69 253 MET B CA 1
ATOM 3955 C C . MET B 1 253 ? 5.82 -10 -17.812 1 95.69 253 MET B C 1
ATOM 3957 O O . MET B 1 253 ? 5.539 -11.117 -18.25 1 95.69 253 MET B O 1
ATOM 3961 N N . LYS B 1 254 ? 6.98 -9.625 -17.578 1 94.62 254 LYS B N 1
ATOM 3962 C CA . LYS B 1 254 ? 8.117 -10.484 -17.891 1 94.62 254 LYS B CA 1
ATOM 3963 C C . LYS B 1 254 ? 8.172 -11.695 -16.969 1 94.62 254 LYS B C 1
ATOM 3965 O O . LYS B 1 254 ? 8.844 -12.688 -17.266 1 94.62 254 LYS B O 1
ATOM 3970 N N . LEU B 1 255 ? 7.496 -11.633 -15.867 1 95.56 255 LEU B N 1
ATOM 3971 C CA . LEU B 1 255 ? 7.508 -12.742 -14.914 1 95.56 255 LEU B CA 1
ATOM 3972 C C . LEU B 1 255 ? 6.453 -13.781 -15.281 1 95.56 255 LEU B C 1
ATOM 3974 O O . LEU B 1 255 ? 6.465 -14.891 -14.75 1 95.56 255 LEU B O 1
ATOM 3978 N N . TYR B 1 256 ? 5.617 -13.469 -16.219 1 95 256 TYR B N 1
ATOM 3979 C CA . TYR B 1 256 ? 4.508 -14.344 -16.578 1 95 256 TYR B CA 1
ATOM 3980 C C . TYR B 1 256 ? 5.02 -15.672 -17.125 1 95 256 TYR B C 1
ATOM 3982 O O . TYR B 1 256 ? 4.629 -16.734 -16.656 1 95 256 TYR B O 1
ATOM 3990 N N . PRO B 1 257 ? 5.953 -15.656 -18.109 1 93.06 257 PRO B N 1
ATOM 3991 C CA . PRO B 1 257 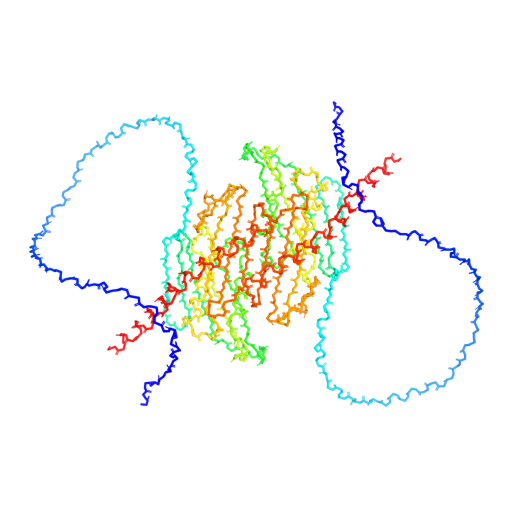? 6.473 -16.938 -18.609 1 93.06 257 PRO B CA 1
ATOM 3992 C C . PRO B 1 257 ? 7.156 -17.75 -17.516 1 93.06 257 PRO B C 1
ATOM 3994 O O . PRO B 1 257 ? 7.102 -18.984 -17.547 1 93.06 257 PRO B O 1
ATOM 3997 N N . VAL B 1 258 ? 7.781 -17.047 -16.609 1 90.31 258 VAL B N 1
ATOM 3998 C CA . VAL B 1 258 ? 8.477 -17.734 -15.523 1 90.31 258 VAL B CA 1
ATOM 3999 C C . VAL B 1 258 ? 7.469 -18.422 -14.617 1 90.31 258 VAL B C 1
ATOM 4001 O O . VAL B 1 258 ? 7.684 -19.562 -14.195 1 90.31 258 VAL B O 1
ATOM 4004 N N . LEU B 1 259 ? 6.445 -17.719 -14.328 1 92.62 259 LEU B N 1
ATOM 4005 C CA . LEU B 1 259 ? 5.375 -18.266 -13.508 1 92.62 259 LEU B CA 1
ATOM 4006 C C . LEU B 1 259 ? 4.73 -19.469 -14.188 1 92.62 259 LEU B C 1
ATOM 4008 O O . LEU B 1 259 ? 4.48 -20.5 -13.547 1 92.62 259 LEU B O 1
ATOM 4012 N N . ARG B 1 260 ? 4.492 -19.359 -15.43 1 90.75 260 ARG B N 1
ATOM 4013 C CA . ARG B 1 260 ? 3.885 -20.438 -16.203 1 90.75 260 ARG B CA 1
ATOM 4014 C C . ARG B 1 260 ? 4.77 -21.688 -16.203 1 90.75 260 ARG B C 1
ATOM 4016 O O . ARG B 1 260 ? 4.273 -22.797 -16.078 1 90.75 260 ARG B O 1
ATOM 4023 N N . LYS B 1 261 ? 5.996 -21.469 -16.375 1 89.62 261 LYS B N 1
ATOM 4024 C CA . LYS B 1 261 ? 6.938 -22.578 -16.359 1 89.62 261 LYS B CA 1
ATOM 4025 C C . LYS B 1 261 ? 6.895 -23.312 -15.016 1 89.62 261 LYS B C 1
ATOM 4027 O O . LYS B 1 261 ? 6.941 -24.547 -14.977 1 89.62 261 LYS B O 1
ATOM 4032 N N . ALA B 1 262 ? 6.816 -22.531 -13.984 1 88.62 262 ALA B N 1
ATOM 4033 C CA . ALA B 1 262 ? 6.762 -23.125 -12.656 1 88.62 262 ALA B CA 1
ATOM 4034 C C . ALA B 1 262 ? 5.492 -23.953 -12.477 1 88.62 262 ALA B C 1
ATOM 4036 O O . ALA B 1 262 ? 5.52 -25.016 -11.852 1 88.62 262 ALA B O 1
ATOM 4037 N N . LEU B 1 263 ? 4.422 -23.531 -13.039 1 87.44 263 LEU B N 1
ATOM 4038 C CA . LEU B 1 263 ? 3.141 -24.219 -12.922 1 87.44 263 LEU B CA 1
ATOM 4039 C C . LEU B 1 263 ? 3.121 -25.5 -13.766 1 87.44 263 LEU B C 1
ATOM 4041 O O . LEU B 1 263 ? 2.555 -26.5 -13.352 1 87.44 263 LEU B O 1
ATOM 4045 N N . LEU B 1 264 ? 3.754 -25.438 -14.891 1 84.75 264 LEU B N 1
ATOM 4046 C CA . LEU B 1 264 ? 3.807 -26.578 -15.789 1 84.75 264 LEU B CA 1
ATOM 4047 C C . LEU B 1 264 ? 4.715 -27.672 -15.234 1 84.75 264 LEU B C 1
ATOM 4049 O O . LEU B 1 264 ? 4.457 -28.859 -15.438 1 84.75 264 LEU B O 1
ATOM 4053 N N . ALA B 1 265 ? 5.703 -27.266 -14.57 1 79.19 265 ALA B N 1
ATOM 4054 C CA . ALA B 1 265 ? 6.625 -28.219 -13.977 1 79.19 265 ALA B CA 1
ATOM 4055 C C . ALA B 1 265 ? 5.93 -29.078 -12.922 1 79.19 265 ALA B C 1
ATOM 4057 O O . ALA B 1 265 ? 6.324 -30.219 -12.68 1 79.19 265 ALA B O 1
ATOM 4058 N N . THR B 1 266 ? 4.941 -28.547 -12.344 1 70.31 266 THR B N 1
ATOM 4059 C CA . THR B 1 266 ? 4.203 -29.281 -11.32 1 70.31 266 THR B CA 1
ATOM 4060 C C . THR B 1 266 ? 3.277 -30.312 -11.961 1 70.31 266 THR B C 1
ATOM 4062 O O . THR B 1 266 ? 3.072 -31.391 -11.406 1 70.31 266 THR B O 1
ATOM 4065 N N . ILE B 1 267 ? 2.719 -30 -13.062 1 62 267 ILE B N 1
ATOM 4066 C CA . ILE B 1 267 ? 1.829 -30.922 -13.758 1 62 267 ILE B CA 1
ATOM 4067 C C . ILE B 1 267 ? 2.635 -32.094 -14.328 1 62 267 ILE B C 1
ATOM 4069 O O . ILE B 1 267 ? 2.193 -33.25 -14.281 1 62 267 ILE B O 1
ATOM 4073 N N . ALA B 1 268 ? 3.791 -31.797 -14.836 1 57.34 268 ALA B N 1
ATOM 4074 C CA . ALA B 1 268 ? 4.617 -32.844 -15.453 1 57.34 268 ALA B CA 1
ATOM 4075 C C . ALA B 1 268 ? 5.105 -33.844 -14.414 1 57.34 268 ALA B C 1
ATOM 4077 O O . ALA B 1 268 ? 5.227 -35.031 -14.711 1 57.34 268 ALA B O 1
ATOM 4078 N N . VAL B 1 269 ? 5.457 -33.375 -13.289 1 54.03 269 VAL B N 1
ATOM 4079 C CA . VAL B 1 269 ? 5.914 -34.312 -12.273 1 54.03 269 VAL B CA 1
ATOM 4080 C C . VAL B 1 269 ? 4.77 -35.25 -11.875 1 54.03 269 VAL B C 1
ATOM 4082 O O . VAL B 1 269 ? 4.992 -36.438 -11.578 1 54.03 269 VAL B O 1
ATOM 4085 N N . GLU B 1 270 ? 3.602 -34.719 -11.883 1 51 270 GLU B N 1
ATOM 4086 C CA . GLU B 1 270 ? 2.48 -35.594 -11.562 1 51 270 GLU B CA 1
ATOM 4087 C C . GLU B 1 270 ? 2.262 -36.656 -12.656 1 51 270 GLU B C 1
ATOM 4089 O O . GLU B 1 270 ? 1.878 -37.781 -12.375 1 51 270 GLU B O 1
ATOM 4094 N N . GLU B 1 271 ? 2.461 -36.219 -13.914 1 47.56 271 GLU B N 1
ATOM 4095 C CA . GLU B 1 271 ? 2.275 -37.188 -14.977 1 47.56 271 GLU B CA 1
ATOM 4096 C C . GLU B 1 271 ? 3.412 -38.219 -15 1 47.56 271 GLU B C 1
ATOM 4098 O O . GLU B 1 271 ? 3.221 -39.375 -15.422 1 47.56 271 GLU B O 1
ATOM 4103 N N . GLY B 1 272 ? 4.609 -37.844 -14.656 1 43.19 272 GLY B N 1
ATOM 4104 C CA . GLY B 1 272 ? 5.664 -38.844 -14.648 1 43.19 272 GLY B CA 1
ATOM 4105 C C . GLY B 1 272 ? 5.52 -39.844 -13.531 1 43.19 272 GLY B C 1
ATOM 4106 O O . GLY B 1 272 ? 6.211 -40.875 -13.516 1 43.19 272 GLY B O 1
ATOM 4107 N N . SER B 1 273 ? 5 -39.438 -12.406 1 38.84 273 SER B N 1
ATOM 4108 C CA . SER B 1 273 ? 4.898 -40.469 -11.375 1 38.84 273 SER B CA 1
ATOM 4109 C C . SER B 1 273 ? 3.797 -41.469 -11.695 1 38.84 273 SER B C 1
ATOM 4111 O O . SER B 1 273 ? 3.537 -42.375 -10.914 1 38.84 273 SER B O 1
ATOM 4113 N N . SER B 1 274 ? 2.883 -41.125 -12.586 1 34.5 274 SER B N 1
ATOM 4114 C CA . SER B 1 274 ? 1.994 -42.219 -12.953 1 34.5 274 SER B CA 1
ATOM 4115 C C . SER B 1 274 ? 2.711 -43.25 -13.836 1 34.5 274 SER B C 1
ATOM 4117 O O . SER B 1 274 ? 2.076 -44.125 -14.398 1 34.5 274 SER B O 1
ATOM 4119 N N . CYS B 1 275 ? 3.977 -43.125 -14.07 1 27.2 275 CYS B N 1
ATOM 4120 C CA . CYS B 1 275 ? 4.41 -44.344 -14.711 1 27.2 275 CYS B CA 1
ATOM 4121 C C . CYS B 1 275 ? 4.516 -45.5 -13.695 1 27.2 275 CYS B C 1
ATOM 4123 O O . CYS B 1 275 ? 4.906 -45.25 -12.547 1 27.2 275 CYS B O 1
#

pLDDT: mean 73.29, std 30.68, range [14.62, 98.19]

InterPro domains:
  IPR001247 Exoribonuclease, phosphorolytic domain 1 [PF01138] (83-179)
  IPR020568 Ribosomal protein uS5 domain 2-type superfamily [SSF54211] (75-204)
  IPR027408 PNPase/RNase PH domain superfamily [G3DSA:3.30.230.70] (73-270)
  IPR036345 Exoribonuclease, PH domain 2 superfamily [SSF55666] (182-264)
  IPR050080 Ribonuclease PH [PTHR11953] (74-261)

Solvent-accessible surface area (backbone atoms only — not comparable to full-atom values): 30899 Å² total; per-residue (Å²): 133,86,85,85,75,90,73,92,68,84,71,83,66,79,83,61,82,93,81,74,84,68,83,79,80,77,79,82,86,81,89,78,85,90,84,84,86,81,86,87,84,74,84,76,80,75,73,74,77,75,81,70,78,67,75,77,67,73,71,71,70,68,78,68,69,30,90,50,72,51,68,65,50,65,42,49,57,74,50,87,66,96,38,12,12,10,34,17,29,46,60,67,17,32,25,39,14,36,27,42,62,81,36,84,28,91,87,39,50,72,65,26,33,46,79,45,76,46,82,38,74,52,66,83,61,66,34,39,59,56,60,49,46,37,41,48,62,58,29,39,49,35,65,82,33,56,24,21,31,37,39,35,39,39,36,41,76,38,75,35,37,48,54,63,27,34,44,44,40,7,42,42,41,3,37,52,59,47,63,53,63,52,80,50,67,56,29,43,22,30,36,30,34,43,82,89,65,49,53,26,33,51,47,43,50,88,73,62,53,93,53,31,24,38,38,35,31,30,28,24,70,91,73,55,20,39,28,35,33,44,35,39,27,23,79,28,36,72,67,54,47,51,51,49,51,53,52,35,50,54,56,12,54,64,43,44,64,57,51,50,50,33,56,49,55,54,53,51,54,57,59,59,63,70,104,140,82,84,84,75,90,77,87,65,89,75,78,76,77,85,74,81,88,75,81,73,71,83,76,84,82,83,82,84,89,84,88,86,84,84,85,86,83,85,84,82,79,86,81,78,75,72,77,78,75,78,71,78,63,76,76,68,73,70,73,68,68,77,67,72,28,90,49,74,48,66,64,49,66,42,50,57,74,51,89,65,82,50,9,12,10,34,17,30,44,60,67,16,32,24,39,15,37,27,43,63,81,36,83,28,94,85,38,49,72,64,25,34,45,78,45,76,45,82,37,74,53,67,83,62,67,34,40,60,59,58,48,47,36,42,49,62,58,29,38,48,37,66,82,33,55,25,22,30,37,40,36,37,38,35,40,76,38,75,35,37,49,54,64,24,34,45,43,42,6,42,42,41,3,38,52,59,46,64,54,63,51,80,50,65,56,30,42,23,32,36,30,32,42,83,90,66,49,53,26,34,50,47,44,48,87,71,61,54,92,54,31,25,37,37,34,31,28,28,25,70,92,74,56,21,39,28,34,34,42,36,39,28,23,79,28,36,71,67,54,46,51,51,49,50,53,53,35,49,56,54,13,54,64,44,42,66,57,53,48,51,33,56,50,55,52,55,50,53,57,59,60,63,69,106

Radius of gyration: 30.35 Å; Cα contacts (8 Å, |Δi|>4): 1046; chains: 2; bounding box: 112×90×65 Å

Secondary structure (DSSP, 8-state):
-------------------------------------------------------------------SPPPEEEEE--SSSSSEEEEEEETTEEEEEEEEEEEE-TTS-TTS-EEEEEEESS-TT---HHHHHHHHHHHB-GGG--SEEEEEEEEEEE-SS-HHHHHHHHHHHHHHHTT--BSS--EEEEEEE-TTS-EEES--GGG--TT-EEEEEEEETTTTEEEEEEEEEEEE-HHHHHHHHHHHHHHHHTTHHHHHHHHHHHHHHHHHTT-/-----------------------------------------------------------------B-SPPPEEEEE--SSSSSEEEEEEETTEEEEEEEEEEEE-TTS-TTS-EEEEEEESS-TT---HHHHHHHHHHHB-GGG--SEEEEEEEEEEE-SS-HHHHHHHHHHHHHHHTT--BSS--EEEEEEE-TTS-EEES--GGG--TT-EEEEEEEETTTTEEEEEEEEEEEE-HHHHHHHHHHHHHHHHTTHHHHHHHHHHHHHHHHHTT-

Nearest PDB structures (foldseek):
  8pel-assembly1_B  TM=8.811E-01  e=8.585E-17  Thermochaetoides thermophila DSM 1495
  3hkm-assembly1_A  TM=8.815E-01  e=1.776E-16  Oryza sativa Japonica Group
  6d6q-assembly1_D  TM=9.026E-01  e=5.285E-16  Homo sapiens
  3hkm-assembly2_B  TM=8.790E-01  e=3.458E-16  Oryza sativa Japonica Group
  2nn6-assembly1_D  TM=8.497E-01  e=8.576E-15  Homo sapiens

Sequence (550 aa):
MPYVKTDFSIPLCELTREDVSRETEENGGNTFRPVSGVNSGALSRARKARNATAPLAMEIVAAVANLAFLDSCFKCRVFDGPPGSAYAEFGETKVLARVYGPVDDANGDPSAATLSLKMKGFPEDARIGSQILSVVKTCVMAHKYSQCEFEVEVTVLSDDGGLLQCALMATILALTDAEVLMLDVVVAAHIARTPSGEIIVDPRKHQIVDGYSECTLALMPNQNQIVCCDLRGGQLNTQEVEELITFATEKAMKLYPVLRKALLATIAVEEGSSCMPYVKTDFSIPLCELTREDVSRETEENGGNTFRPVSGVNSGALSRARKARNATAPLAMEIVAAVANLAFLDSCFKCRVFDGPPGSAYAEFGETKVLARVYGPVDDANGDPSAATLSLKMKGFPEDARIGSQILSVVKTCVMAHKYSQCEFEVEVTVLSDDGGLLQCALMATILALTDAEVLMLDVVVAAHIARTPSGEIIVDPRKHQIVDGYSECTLALMPNQNQIVCCDLRGGQLNTQEVEELITFATEKAMKLYPVLRKALLATIAVEEGSSC

Foldseek 3Di:
DDDDDDDDDDDPDPPDDDDPPDDDPDDDDDDDDDDDDDDDDDCPDPPPVPPPPPPPPPPPVPPPQDLDFADKDKAWCPDDDAWTKIWIDGPFWIKIKTKDDQDAAPPDAQQFEAEEEAEAQDPPVPPCGVVLSQLCVQWFPGRVDGRGYMYMYMYTPGPFFPNNQRRNLRRQNSCVSNVGHTNAGKFKWKWKAAQVGRIHTGDTNVNDDAQIKMKMWMAGLVVRGTRDIDIDHHDDDPVSVVVVRVSRSVNRNVCVVVSVVNSVVVVVVVVVVVD/DDDDCPPPDDDPDDPDDDDPDDDDDDDDDDDDDDDDDDDDDDDPPPPPPPPPPPPPPPPPVPLPQDLDFADKDKAWPPDDDAWTKIWIDGPFWIKIKTKDDQDAAPPDAQQFEAEEEAEAQDDPPPPCGVVLSQLCVQWFPGRVDGRGYMYMYMYTPDAFFPNNQRRNLRRQNSCVSNVGHTNAGKFKWKWKAAQVGRIHTGDTNVNDDAQMKMWMWMAGLVVRGTRDIDIDHHDDDPVSVVVVRVSRSVNRNVCVVVSVVNSVVVVVVVVVVVD